Protein AF-A0AAV7II85-F1 (afdb_monomer_lite)

Radius of gyration: 43.73 Å; chains: 1; bounding box: 74×72×144 Å

pLDDT: mean 71.88, std 18.37, range [22.95, 96.75]

Sequence (415 aa):
MLVLIICAVSFICGLPNVSQGGIYFFQLIDHYAASISIMFLAFFEVIAISWFYGVRRLCSNVSEMTGRVPSMYIQFCWFIAAPLLIMSVWVFSLIDYQSPTYGNGAYQYPWWAEAVGWGIASLSLICIPAFAVYVLIRAEGVTFTEKLRNSIRSHFEACKVCRQEYCANPLHNLSDTDKEQIKQPLQEMNRIMSPRNGSCMAESSSVRSLSSDDVSTSKSSKKKSCWKRATDPAHRRGRRIQLLQMLVLPFIPILALIVQTANTLHDILIYRQEVSDIEAQVTIATDLGKVVTGMQLERSEVAFFIYTNGSRLRFNLTQRYFITDQTLMNMTTWPLASVPRDESKTQTYEVVNKEAFQARLDDFREKISPEESTMAEVMAWYTSVNAAMLDILTNQIKETDNSGVWRLLSTKITQ

Secondary structure (DSSP, 8-state):
-HHHHHHHHHHHHHHHHHSTTHHHHHHHHIIIIIIIIHHHHHHHHHHIIIIIIIHHHHHHHHHHHHSSPPPHHHHHIIIIIHHHHHHHHHHHHHHT----EETTTTEEPPHHHHHHHHHHHHHHHHHHHHHHHHHHHHS--SSHHHHHHHHHS-S----TTT--SS---GGGSS-HHHHHHHHHHHHHHHHHT--------------------------------GGGGTT-TTSHHHHHHHHHHHHHTTHHHHHHHHHHHHHHHHHHHHHHHHHHHHHHHHHHHHHHHHHHHHHHHHHHHHHHHHHTTT-S-HHHHHHHHHHHHHHHHH--S---EEEE-SSSS---EEEE-HHHHHHHHHHHHHT--TTT--HHHHHHHHHHHHHHHHHHHHHHHHS---HHHHHHHHHHHH-

Foldseek 3Di:
DVVVVVVVVVVVVCVCLPDPCNVVVVQLQCCLPVPVQVLVVQLVVLCCVQPLVHLVNVQVVCCVVVVDGDDPLVSCCSNPVSNVVSVVVNVVCVVPDDQDAPDVNPRGDDPVSVVVSVVSSVVSVVVVVVVVVVQLVVADDPDSVVSNVSSSDDPQDQQPPPRDSDDPDPLRVDDPVVVVVVVVVVVVVVVVPDDDDDDDDDDDDDDDDDDDDDDDDDDDDDPDDPVVVLCDCVDPRNVVVVSVVVVCVVVVVVVVVVVVVVVVVVVVVVVVVVVVVLVVLLLLLVLLVVLLVLLVVLLVVLLVCLVVLNPDDPPVNVVSLVSSVVSLVPRPDDDQFFADDDLDPDDDGDRADSVNVVVVVVVLVVPRHSVPDDSVVSNSRSVRRSVRSVVSSVVSVVVCPDPVSVVVNVVVVVD

Organism: Cotesia glomerata (NCBI:txid32391)

Structure (mmCIF, N/CA/C/O backbone):
data_AF-A0AAV7II85-F1
#
_entry.id   AF-A0AAV7II85-F1
#
loop_
_atom_site.group_PDB
_atom_site.id
_atom_site.type_symbol
_atom_site.label_atom_id
_atom_site.label_alt_id
_atom_site.label_comp_id
_atom_site.label_asym_id
_atom_site.label_entity_id
_atom_site.label_seq_id
_atom_site.pdbx_PDB_ins_code
_atom_site.Cartn_x
_atom_site.Cartn_y
_atom_site.Cartn_z
_atom_site.occupancy
_atom_site.B_iso_or_equiv
_atom_site.auth_seq_id
_atom_site.auth_comp_id
_atom_site.auth_asym_id
_atom_site.auth_atom_id
_atom_site.pdbx_PDB_model_num
ATOM 1 N N . MET A 1 1 ? 3.600 -23.417 31.516 1.00 88.25 1 MET A N 1
ATOM 2 C CA . MET A 1 1 ? 3.153 -24.352 30.458 1.00 88.25 1 MET A CA 1
ATOM 3 C C . MET A 1 1 ? 2.406 -23.649 29.330 1.00 88.25 1 MET A C 1
ATOM 5 O O . MET A 1 1 ? 2.843 -23.798 28.202 1.00 88.25 1 MET A O 1
ATOM 9 N N . LEU A 1 2 ? 1.384 -22.822 29.599 1.00 95.38 2 LEU A N 1
ATOM 10 C CA . LEU A 1 2 ? 0.675 -22.062 28.548 1.00 95.38 2 LEU A CA 1
ATOM 11 C C . LEU A 1 2 ? 1.603 -21.221 27.658 1.00 95.38 2 LEU A C 1
ATOM 13 O O . LEU A 1 2 ? 1.536 -21.328 26.442 1.00 95.38 2 LEU A O 1
ATOM 17 N N . VAL A 1 3 ? 2.521 -20.454 28.256 1.00 96.75 3 VAL A N 1
ATOM 18 C CA . VAL A 1 3 ? 3.485 -19.637 27.494 1.00 96.75 3 VAL A CA 1
ATOM 19 C C . VAL A 1 3 ? 4.365 -20.499 26.586 1.00 96.75 3 VAL A C 1
ATOM 21 O O . VAL A 1 3 ? 4.585 -20.135 25.443 1.00 96.75 3 VAL A O 1
ATOM 24 N N . LEU A 1 4 ? 4.815 -21.668 27.056 1.00 95.69 4 LEU A N 1
ATOM 25 C CA . LEU A 1 4 ? 5.629 -22.588 26.253 1.00 95.69 4 LEU A CA 1
ATOM 26 C C . LEU A 1 4 ? 4.834 -23.102 25.046 1.00 95.69 4 LEU A C 1
ATOM 28 O O . LEU A 1 4 ? 5.353 -23.091 23.936 1.00 95.69 4 LEU A O 1
ATOM 32 N N . ILE A 1 5 ? 3.564 -23.473 25.247 1.00 96.25 5 ILE A N 1
ATOM 33 C CA . ILE A 1 5 ? 2.664 -23.895 24.163 1.00 96.25 5 ILE A CA 1
ATOM 34 C C . ILE A 1 5 ? 2.483 -22.761 23.147 1.00 96.25 5 ILE A C 1
ATOM 36 O O . ILE A 1 5 ? 2.639 -22.995 21.954 1.00 96.25 5 ILE A O 1
ATOM 40 N N . ILE A 1 6 ? 2.220 -21.533 23.605 1.00 96.50 6 ILE A N 1
ATOM 41 C CA . ILE A 1 6 ? 2.071 -20.364 22.724 1.00 96.50 6 ILE A CA 1
ATOM 42 C C . ILE A 1 6 ? 3.365 -20.116 21.944 1.00 96.50 6 ILE A C 1
ATOM 44 O O . ILE A 1 6 ? 3.317 -19.975 20.729 1.00 96.50 6 ILE A O 1
ATOM 48 N N . CYS A 1 7 ? 4.525 -20.128 22.604 1.00 95.75 7 CYS A N 1
ATOM 49 C CA . CYS A 1 7 ? 5.814 -19.949 21.938 1.00 95.75 7 CYS A CA 1
ATOM 50 C C . CYS A 1 7 ? 6.091 -21.048 20.902 1.00 95.75 7 CYS A C 1
ATOM 52 O O . CYS A 1 7 ? 6.566 -20.741 19.813 1.00 95.75 7 CYS A O 1
ATOM 54 N N . ALA A 1 8 ? 5.776 -22.310 21.211 1.00 96.00 8 ALA A N 1
ATOM 55 C CA . ALA A 1 8 ? 5.952 -23.425 20.283 1.00 96.00 8 ALA A CA 1
ATOM 56 C C . ALA A 1 8 ? 5.037 -23.293 19.054 1.00 96.00 8 ALA A C 1
ATOM 58 O O . ALA A 1 8 ? 5.502 -23.455 17.928 1.00 96.00 8 ALA A O 1
ATOM 59 N N . VAL A 1 9 ? 3.763 -22.936 19.251 1.00 95.31 9 VAL A N 1
ATOM 60 C CA . VAL A 1 9 ? 2.812 -22.695 18.153 1.00 95.31 9 VAL A CA 1
ATOM 61 C C . VAL A 1 9 ? 3.248 -21.497 17.307 1.00 95.31 9 VAL A C 1
ATOM 63 O O . VAL A 1 9 ? 3.314 -21.614 16.087 1.00 95.31 9 VAL A O 1
ATOM 66 N N . SER A 1 10 ? 3.619 -20.374 17.928 1.00 92.44 10 SER A N 1
ATOM 67 C CA . SER A 1 10 ? 4.111 -19.187 17.218 1.00 92.44 10 SER A CA 1
ATOM 68 C C . SER A 1 10 ? 5.387 -19.468 16.427 1.00 92.44 10 SER A C 1
ATOM 70 O O . SER A 1 10 ? 5.535 -18.965 15.317 1.00 92.44 10 SER A O 1
ATOM 72 N N . PHE A 1 11 ? 6.293 -20.296 16.959 1.00 93.75 11 PHE A N 1
ATOM 73 C CA . PHE A 1 11 ? 7.490 -20.724 16.238 1.00 93.75 11 PHE A CA 1
ATOM 74 C C . PHE A 1 11 ? 7.123 -21.522 14.983 1.00 93.75 11 PHE A C 1
ATOM 76 O O . PHE A 1 11 ? 7.597 -21.187 13.902 1.00 93.75 11 PHE A O 1
ATOM 83 N N . ILE A 1 12 ? 6.225 -22.508 15.099 1.00 94.25 12 ILE A N 1
ATOM 84 C CA . ILE A 1 12 ? 5.760 -23.317 13.960 1.00 94.25 12 ILE A CA 1
ATOM 85 C C . ILE A 1 12 ? 5.069 -22.439 12.906 1.00 94.25 12 ILE A C 1
ATOM 87 O O . ILE A 1 12 ? 5.374 -22.559 11.721 1.00 94.25 12 ILE A O 1
ATOM 91 N N . CYS A 1 13 ? 4.197 -21.516 13.321 1.00 89.31 13 CYS A N 1
ATOM 92 C CA . CYS A 1 13 ? 3.535 -20.568 12.420 1.00 89.31 13 CYS A CA 1
ATOM 93 C C . CYS A 1 13 ? 4.504 -19.557 11.780 1.00 89.31 13 CYS A C 1
ATOM 95 O O . CYS A 1 13 ? 4.203 -19.022 10.718 1.00 89.31 13 CYS A O 1
ATOM 97 N N . GLY A 1 14 ? 5.655 -19.293 12.406 1.00 91.38 14 GLY A N 1
ATOM 98 C CA . GLY A 1 14 ? 6.700 -18.411 11.885 1.00 91.38 14 GLY A CA 1
ATOM 99 C C . GLY A 1 14 ? 7.665 -19.082 10.901 1.00 91.38 14 GLY A C 1
ATOM 100 O O . GLY A 1 14 ? 8.302 -18.379 10.121 1.00 91.38 14 GLY A O 1
ATOM 101 N N . LEU A 1 15 ? 7.761 -20.419 10.882 1.00 92.50 15 LEU A N 1
ATOM 102 C CA . LEU A 1 15 ? 8.660 -21.156 9.976 1.00 92.50 15 LEU A CA 1
ATOM 103 C C . LEU A 1 15 ? 8.461 -20.829 8.480 1.00 92.50 15 LEU A C 1
ATOM 105 O O . LEU A 1 15 ? 9.471 -20.655 7.792 1.00 92.50 15 LEU A O 1
ATOM 109 N N . PRO A 1 16 ? 7.226 -20.682 7.949 1.00 90.31 16 PRO A N 1
ATOM 110 C CA . PRO A 1 16 ? 7.013 -20.299 6.551 1.00 90.31 16 PRO A CA 1
ATOM 111 C C . PRO A 1 16 ? 7.676 -18.965 6.170 1.00 90.31 16 PRO A C 1
ATOM 113 O O . PRO A 1 16 ? 8.196 -18.840 5.058 1.00 90.31 16 PRO A O 1
ATOM 116 N N . ASN A 1 17 ? 7.741 -18.004 7.102 1.00 89.94 17 ASN A N 1
ATOM 117 C CA . ASN A 1 17 ? 8.323 -16.673 6.876 1.00 89.94 17 ASN A CA 1
ATOM 118 C C . ASN A 1 17 ? 9.851 -16.703 6.705 1.00 89.94 17 ASN A C 1
ATOM 120 O O . ASN A 1 17 ? 10.416 -15.766 6.152 1.00 89.94 17 ASN A O 1
ATOM 124 N N . VAL A 1 18 ? 10.526 -17.756 7.179 1.00 92.56 18 VAL A N 1
ATOM 125 C CA . VAL A 1 18 ? 11.999 -17.881 7.141 1.00 92.56 18 VAL A CA 1
ATOM 126 C C . VAL A 1 18 ? 12.477 -18.636 5.891 1.00 92.56 18 VAL A C 1
ATOM 128 O O . VAL A 1 18 ? 13.670 -18.688 5.600 1.00 92.56 18 VAL A O 1
ATOM 131 N N . SER A 1 19 ? 11.557 -19.219 5.120 1.00 92.56 19 SER A N 1
ATOM 132 C CA . SER A 1 19 ? 11.886 -19.883 3.856 1.00 92.56 19 SER A CA 1
ATOM 133 C C . SER A 1 19 ? 12.423 -18.894 2.806 1.00 92.56 19 SER A C 1
ATOM 135 O O . SER A 1 19 ? 12.235 -17.685 2.913 1.00 92.56 19 SER A O 1
ATOM 137 N N . GLN A 1 20 ? 13.063 -19.393 1.741 1.00 88.00 20 GLN A N 1
ATOM 138 C CA . GLN A 1 20 ? 13.612 -18.551 0.663 1.00 88.00 20 GLN A CA 1
ATOM 139 C C . GLN A 1 20 ? 12.532 -17.713 -0.059 1.00 88.00 20 GLN A C 1
ATOM 141 O O . GLN A 1 20 ? 12.826 -16.643 -0.584 1.00 88.00 20 GLN A O 1
ATOM 146 N N . GLY A 1 21 ? 11.273 -18.173 -0.042 1.00 85.69 21 GLY A N 1
ATOM 147 C CA . GLY A 1 21 ? 10.093 -17.430 -0.504 1.00 85.69 21 GLY A CA 1
ATOM 148 C C . GLY A 1 21 ? 9.307 -16.739 0.620 1.00 85.69 21 GLY A C 1
ATOM 149 O O . GLY A 1 21 ? 8.214 -16.228 0.385 1.00 85.69 21 GLY A O 1
ATOM 150 N N . GLY A 1 22 ? 9.835 -16.720 1.843 1.00 90.56 22 GLY A N 1
ATOM 151 C CA . GLY A 1 22 ? 9.137 -16.254 3.036 1.00 90.56 22 GLY A CA 1
ATOM 152 C C . GLY A 1 22 ? 8.766 -14.775 2.995 1.00 90.56 22 GLY A C 1
ATOM 153 O O . GLY A 1 22 ? 7.753 -14.398 3.570 1.00 90.56 22 GLY A O 1
ATOM 154 N N . ILE A 1 23 ? 9.505 -13.951 2.243 1.00 88.06 23 ILE A N 1
ATOM 155 C CA . ILE A 1 23 ? 9.188 -12.526 2.071 1.00 88.06 23 ILE A CA 1
ATOM 156 C C . ILE A 1 23 ? 7.834 -12.297 1.378 1.00 88.06 23 ILE A C 1
ATOM 158 O O . ILE A 1 23 ? 7.108 -11.381 1.757 1.00 88.06 23 ILE A O 1
ATOM 162 N N . TYR A 1 24 ? 7.459 -13.156 0.423 1.00 88.31 24 TYR A N 1
ATOM 163 C CA . TYR A 1 24 ? 6.161 -13.085 -0.256 1.00 88.31 24 TYR A CA 1
ATOM 164 C C . TYR A 1 24 ? 5.026 -13.449 0.704 1.00 88.31 24 TYR A C 1
ATOM 166 O O . TYR A 1 24 ? 4.013 -12.762 0.796 1.00 88.31 24 TYR A O 1
ATOM 174 N N . PHE A 1 25 ? 5.215 -14.528 1.466 1.00 89.06 25 PHE A N 1
ATOM 175 C CA . PHE A 1 25 ? 4.233 -14.970 2.450 1.00 89.06 25 PHE A CA 1
ATOM 176 C C . PHE A 1 25 ? 4.082 -13.955 3.595 1.00 89.06 25 PHE A C 1
ATOM 178 O O . PHE A 1 25 ? 2.965 -13.642 3.999 1.00 89.06 25 PHE A O 1
ATOM 185 N N . PHE A 1 26 ? 5.192 -13.367 4.046 1.00 89.94 26 PHE A N 1
ATOM 186 C CA . PHE A 1 26 ? 5.207 -12.298 5.039 1.00 89.94 26 PHE A CA 1
ATOM 187 C C . PHE A 1 26 ? 4.445 -11.061 4.554 1.00 89.94 26 PHE A C 1
ATOM 189 O O . PHE A 1 26 ? 3.578 -10.575 5.273 1.00 89.94 26 PHE A O 1
ATOM 196 N N . GLN A 1 27 ? 4.709 -10.583 3.333 1.00 89.06 27 GLN A N 1
ATOM 197 C CA . GLN A 1 27 ? 4.009 -9.422 2.772 1.00 89.06 27 GLN A CA 1
ATOM 198 C C . GLN A 1 27 ? 2.502 -9.679 2.631 1.00 89.06 27 GLN A C 1
ATOM 200 O O . GLN A 1 27 ? 1.696 -8.804 2.941 1.00 89.06 27 GLN A O 1
ATOM 205 N N . LEU A 1 28 ? 2.116 -10.877 2.179 1.00 89.06 28 LEU A N 1
ATOM 206 C CA . LEU A 1 28 ? 0.713 -11.270 2.070 1.00 89.06 28 LEU A CA 1
ATOM 207 C C . LEU A 1 28 ? 0.023 -11.223 3.444 1.00 89.06 28 LEU A C 1
ATOM 209 O O . LEU A 1 28 ? -1.038 -10.616 3.577 1.00 89.06 28 LEU A O 1
ATOM 213 N N . ILE A 1 29 ? 0.633 -11.824 4.471 1.00 89.56 29 ILE A N 1
ATOM 214 C CA . ILE A 1 29 ? 0.095 -11.797 5.838 1.00 89.56 29 ILE A CA 1
ATOM 215 C C . ILE A 1 29 ? 0.012 -10.367 6.362 1.00 89.56 29 ILE A C 1
ATOM 217 O O . ILE A 1 29 ? -1.024 -9.993 6.897 1.00 89.56 29 ILE A O 1
ATOM 221 N N . ASP A 1 30 ? 1.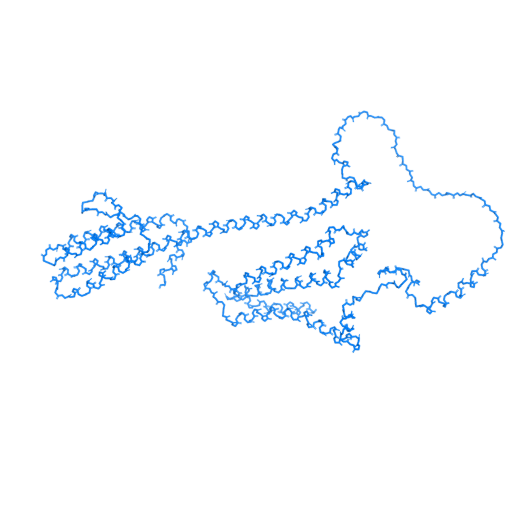070 -9.573 6.217 1.00 89.75 30 ASP A N 1
ATOM 222 C CA . ASP A 1 30 ? 1.117 -8.199 6.717 1.00 89.75 30 ASP A CA 1
ATOM 223 C C . ASP A 1 30 ? 0.008 -7.337 6.093 1.00 89.75 30 ASP A C 1
ATOM 225 O O . ASP A 1 30 ? -0.752 -6.676 6.802 1.00 89.75 30 ASP A O 1
ATOM 229 N N . HIS A 1 31 ? -0.192 -7.446 4.777 1.00 89.00 31 HIS A N 1
ATOM 230 C CA . HIS A 1 31 ? -1.247 -6.721 4.076 1.00 89.00 31 HIS A CA 1
ATOM 231 C C . HIS A 1 31 ? -2.653 -7.107 4.571 1.00 89.00 31 HIS A C 1
ATOM 233 O O . HIS A 1 31 ? -3.444 -6.242 4.952 1.00 89.00 31 HIS A O 1
ATOM 239 N N . TYR A 1 32 ? -2.975 -8.404 4.616 1.00 89.31 32 TYR A N 1
ATOM 240 C CA . TYR A 1 32 ? -4.321 -8.850 4.993 1.00 89.31 32 TYR A CA 1
ATOM 241 C C . TYR A 1 32 ? -4.591 -8.763 6.505 1.00 89.31 32 TYR A C 1
ATOM 243 O O . TYR A 1 32 ? -5.700 -8.409 6.904 1.00 89.31 32 TYR A O 1
ATOM 251 N N . ALA A 1 33 ? -3.602 -9.048 7.356 1.00 86.56 33 ALA A N 1
ATOM 252 C CA . ALA A 1 33 ? -3.767 -9.066 8.808 1.00 86.56 33 ALA A CA 1
ATOM 253 C C . ALA A 1 33 ? -3.558 -7.691 9.458 1.00 86.56 33 ALA A C 1
ATOM 255 O O . ALA A 1 33 ? -4.358 -7.298 10.305 1.00 86.56 33 ALA A O 1
ATOM 256 N N . ALA A 1 34 ? -2.506 -6.949 9.101 1.00 81.12 34 ALA A N 1
ATOM 257 C CA . ALA A 1 34 ? -2.186 -5.689 9.773 1.00 81.12 34 ALA A CA 1
ATOM 258 C C . ALA A 1 34 ? -2.912 -4.487 9.158 1.00 81.12 34 ALA A C 1
ATOM 260 O O . ALA A 1 34 ? -3.286 -3.572 9.886 1.00 81.12 34 ALA A O 1
ATOM 261 N N . SER A 1 35 ? -3.156 -4.484 7.844 1.00 84.81 35 SER A N 1
ATOM 262 C CA . SER A 1 35 ? -3.892 -3.387 7.207 1.00 84.81 35 SER A CA 1
ATOM 263 C C . SER A 1 35 ? -5.403 -3.611 7.291 1.00 84.81 35 SER A C 1
ATOM 265 O O . SER A 1 35 ? -6.099 -2.902 8.019 1.00 84.81 35 SER A O 1
ATOM 267 N N . ILE A 1 36 ? -5.919 -4.642 6.614 1.00 87.19 36 ILE A N 1
ATOM 268 C CA . ILE A 1 36 ? -7.369 -4.815 6.430 1.00 87.19 36 ILE A CA 1
ATOM 269 C C . ILE A 1 36 ? -8.067 -5.184 7.744 1.00 87.19 36 ILE A C 1
ATOM 271 O O . ILE A 1 36 ? -9.031 -4.517 8.136 1.00 87.19 36 ILE A O 1
ATOM 275 N N . SER A 1 37 ? -7.585 -6.212 8.454 1.00 90.38 37 SER A N 1
ATOM 276 C CA . SER A 1 37 ? -8.242 -6.651 9.691 1.00 90.38 37 SER A CA 1
ATOM 277 C C . SER A 1 37 ? -8.201 -5.594 10.790 1.00 90.38 37 SER A C 1
ATOM 279 O O . SER A 1 37 ? -9.242 -5.315 11.379 1.00 90.38 37 SER A O 1
ATOM 281 N N . ILE A 1 38 ? -7.048 -4.972 11.071 1.00 90.44 38 ILE A N 1
ATOM 282 C CA . ILE A 1 38 ? -6.945 -3.966 12.147 1.00 90.44 38 ILE A CA 1
ATOM 283 C C . ILE A 1 38 ? -7.807 -2.742 11.840 1.00 90.44 38 ILE A C 1
ATOM 285 O O . ILE A 1 38 ? -8.488 -2.252 12.740 1.00 90.44 38 ILE A O 1
ATOM 289 N N . MET A 1 39 ? -7.830 -2.270 10.588 1.00 89.62 39 MET A N 1
ATOM 290 C CA . MET A 1 39 ? -8.665 -1.129 10.201 1.00 89.62 39 MET A CA 1
ATOM 291 C C . MET A 1 39 ? -10.146 -1.413 10.472 1.00 89.62 39 MET A C 1
ATOM 293 O O . MET A 1 39 ? -10.854 -0.587 11.049 1.00 89.62 39 MET A O 1
ATOM 297 N N . PHE A 1 40 ? -10.607 -2.612 10.109 1.00 88.62 40 PHE A N 1
ATOM 298 C CA . PHE A 1 40 ? -11.976 -3.040 10.367 1.00 88.62 40 PHE A CA 1
ATOM 299 C C . PHE A 1 40 ? -12.250 -3.207 11.870 1.00 88.62 40 PHE A C 1
ATOM 301 O O . PHE A 1 40 ? -13.272 -2.733 12.359 1.00 88.62 40 PHE A O 1
ATOM 308 N N . LEU A 1 41 ? -11.339 -3.820 12.634 1.00 90.69 41 LEU A N 1
ATOM 309 C CA . LEU A 1 41 ? -11.479 -3.955 14.090 1.00 90.69 41 LEU A CA 1
ATOM 310 C C . LEU A 1 41 ? -11.587 -2.586 14.778 1.00 90.69 41 LEU A C 1
ATOM 312 O O . LEU A 1 41 ? -12.515 -2.368 15.555 1.00 90.69 41 LEU A O 1
ATOM 316 N N . ALA A 1 42 ? -10.697 -1.650 14.441 1.00 90.56 42 ALA A N 1
ATOM 317 C CA . ALA A 1 42 ? -10.703 -0.293 14.982 1.00 90.56 42 ALA A CA 1
ATOM 318 C C . ALA A 1 42 ? -12.000 0.454 14.638 1.00 90.56 42 ALA A C 1
ATOM 320 O O . ALA A 1 42 ? -12.558 1.172 15.470 1.00 90.56 42 ALA A O 1
ATOM 321 N N . PHE A 1 43 ? -12.518 0.252 13.426 1.00 90.00 43 PHE A N 1
ATOM 322 C CA . PHE A 1 43 ? -13.795 0.808 13.003 1.00 90.00 43 PHE A CA 1
ATOM 323 C C . PHE A 1 43 ? -14.967 0.322 13.869 1.00 90.00 43 PHE A C 1
ATOM 325 O O . PHE A 1 43 ? -15.715 1.142 14.413 1.00 90.00 43 PHE A O 1
ATOM 332 N N . PHE A 1 44 ? -15.107 -0.994 14.053 1.00 88.88 44 PHE A N 1
ATOM 333 C CA . PHE A 1 44 ? -16.171 -1.548 14.895 1.00 88.88 44 PHE A CA 1
ATOM 334 C C . PHE A 1 44 ? -16.005 -1.175 16.366 1.00 88.88 44 PHE A C 1
ATOM 336 O O . PHE A 1 44 ? -17.004 -0.900 17.027 1.00 88.88 44 PHE A O 1
ATOM 343 N N . GLU A 1 45 ? -14.775 -1.116 16.875 1.00 90.69 45 GLU A N 1
ATOM 344 C CA . GLU A 1 45 ? -14.490 -0.703 18.249 1.00 90.69 45 GLU A CA 1
ATOM 345 C C . GLU A 1 45 ? -14.931 0.743 18.504 1.00 90.69 45 GLU A C 1
ATOM 347 O O . GLU A 1 45 ? -15.654 1.017 19.466 1.00 90.69 45 GLU A O 1
ATOM 352 N N . VAL A 1 46 ? -14.576 1.676 17.617 1.00 90.06 46 VAL A N 1
ATOM 353 C CA . VAL A 1 46 ? -14.964 3.080 17.795 1.00 90.06 46 VAL A CA 1
ATOM 354 C C . VAL A 1 46 ? -16.465 3.277 17.623 1.00 90.06 46 VAL A C 1
ATOM 356 O O . VAL A 1 46 ? -17.067 3.996 18.420 1.00 90.06 46 VAL A O 1
ATOM 359 N N . ILE A 1 47 ? -17.116 2.587 16.682 1.00 89.25 47 ILE A N 1
ATOM 360 C CA . ILE A 1 47 ? -18.585 2.595 16.603 1.00 89.25 47 ILE A CA 1
ATOM 361 C C . ILE A 1 47 ? -19.218 2.028 17.879 1.00 89.25 47 ILE A C 1
ATOM 363 O O . ILE A 1 47 ? -20.181 2.606 18.397 1.00 89.25 47 ILE A O 1
ATOM 367 N N . ALA A 1 48 ? -18.687 0.919 18.400 1.00 87.25 48 ALA A N 1
ATOM 368 C CA . ALA A 1 48 ? -19.163 0.302 19.633 1.00 87.25 48 ALA A CA 1
ATOM 369 C C . ALA A 1 48 ? -19.093 1.290 20.805 1.00 87.25 48 ALA A C 1
ATOM 371 O O . ALA A 1 48 ? -20.068 1.449 21.541 1.00 87.25 48 ALA A O 1
ATOM 372 N N . ILE A 1 49 ? -17.991 2.025 20.945 1.00 86.94 49 ILE A N 1
ATOM 373 C CA . ILE A 1 49 ? -17.816 2.999 22.027 1.00 86.94 49 ILE A CA 1
ATOM 374 C C . ILE A 1 49 ? -18.697 4.242 21.812 1.00 86.94 49 ILE A C 1
ATOM 376 O O . ILE A 1 49 ? -19.404 4.674 22.730 1.00 86.94 49 ILE A O 1
ATOM 380 N N . SER A 1 50 ? -18.695 4.823 20.611 1.00 86.56 50 SER A N 1
ATOM 381 C CA . SER A 1 50 ? -19.378 6.093 20.339 1.00 86.56 50 SER A CA 1
ATOM 382 C C . SER A 1 50 ? -20.904 5.961 20.341 1.00 86.56 50 SER A C 1
ATOM 384 O O . SER A 1 50 ? -21.580 6.811 20.930 1.00 86.56 50 SER A O 1
ATOM 386 N N . TRP A 1 51 ? -21.452 4.901 19.730 1.00 84.62 51 TRP A N 1
ATOM 387 C CA . TRP A 1 51 ? -22.901 4.716 19.568 1.00 84.62 51 TRP A CA 1
ATOM 388 C C . TRP A 1 51 ? -23.522 3.730 20.556 1.00 84.62 51 TRP A C 1
ATOM 390 O O . TRP A 1 51 ? -24.525 4.074 21.183 1.00 84.62 51 TRP A O 1
ATOM 400 N N . PHE A 1 52 ? -22.961 2.523 20.702 1.00 83.31 52 PHE A N 1
ATOM 401 C CA . PHE A 1 52 ? -23.577 1.484 21.540 1.00 83.31 52 PHE A CA 1
ATOM 402 C C . PHE A 1 52 ? -23.355 1.749 23.031 1.00 83.31 52 PHE A C 1
ATOM 404 O O . PHE A 1 52 ? -24.304 1.723 23.817 1.00 83.31 52 PHE A O 1
ATOM 411 N N . TYR A 1 53 ? -22.115 2.035 23.428 1.00 81.94 53 TYR A N 1
ATOM 412 C CA . TYR A 1 53 ? -21.785 2.365 24.811 1.00 81.94 53 TYR A CA 1
ATOM 413 C C . TYR A 1 53 ? -22.250 3.782 25.177 1.00 81.94 53 TYR A C 1
ATOM 415 O O . TYR A 1 53 ? -22.876 3.996 26.220 1.00 81.94 53 TYR A O 1
ATOM 423 N N . GLY A 1 54 ? -22.020 4.738 24.274 1.00 82.50 54 GLY A N 1
ATOM 424 C CA . GLY A 1 54 ? -22.511 6.106 24.362 1.00 82.50 54 GLY A CA 1
ATOM 425 C C . GLY A 1 54 ? -21.579 7.036 25.141 1.00 82.50 54 GLY A C 1
ATOM 426 O O . GLY A 1 54 ? -21.195 6.787 26.286 1.00 82.50 54 GLY A O 1
ATOM 427 N N . VAL A 1 55 ? -21.287 8.194 24.546 1.00 82.62 55 VAL A N 1
ATOM 428 C CA . VAL A 1 55 ? -20.299 9.160 25.066 1.00 82.62 55 VAL A CA 1
ATOM 429 C C . VAL A 1 55 ? -20.627 9.679 26.467 1.00 82.62 55 VAL A C 1
ATOM 431 O O . VAL A 1 55 ? -19.721 9.920 27.258 1.00 82.62 55 VAL A O 1
ATOM 434 N N . ARG A 1 56 ? -21.909 9.801 26.833 1.00 82.06 56 ARG A N 1
ATOM 435 C CA . ARG A 1 56 ? -22.302 10.251 28.182 1.00 82.06 56 ARG A CA 1
ATOM 436 C C . ARG A 1 56 ? -21.850 9.285 29.278 1.00 82.06 56 ARG A C 1
ATOM 438 O O . ARG A 1 56 ? -21.422 9.744 30.332 1.00 82.06 56 ARG A O 1
ATOM 445 N N . ARG A 1 57 ? -21.931 7.973 29.024 1.00 80.56 57 ARG A N 1
ATOM 446 C CA . ARG A 1 57 ? -21.459 6.948 29.966 1.00 80.56 57 ARG A CA 1
ATOM 447 C C . ARG A 1 57 ? -19.942 6.967 30.044 1.00 80.56 57 ARG A C 1
ATOM 449 O O . ARG A 1 57 ? -19.403 7.087 31.133 1.00 80.56 57 ARG A O 1
ATOM 456 N N . LEU A 1 58 ? -19.271 7.035 28.893 1.00 84.19 58 LEU A N 1
ATOM 457 C CA . LEU A 1 58 ? -17.815 7.176 28.837 1.00 84.19 58 LEU A CA 1
ATOM 458 C C . LEU A 1 58 ? -17.314 8.392 29.638 1.00 84.19 58 LEU A C 1
ATOM 460 O O . LEU A 1 58 ? -16.354 8.290 30.393 1.00 84.19 58 LEU A O 1
ATOM 464 N N . CYS A 1 59 ? -17.998 9.534 29.539 1.00 83.31 59 CYS A N 1
ATOM 465 C CA . CYS A 1 59 ? -17.648 10.732 30.303 1.00 83.31 59 CYS A CA 1
ATOM 466 C C . CYS A 1 59 ? -17.853 10.568 31.812 1.00 83.31 59 CYS A C 1
ATOM 468 O O . CYS A 1 59 ? -17.082 11.139 32.583 1.00 83.31 59 CYS A O 1
ATOM 470 N N . SER A 1 60 ? -18.877 9.817 32.224 1.00 80.06 60 SER A N 1
ATOM 471 C CA . SER A 1 60 ? -19.122 9.492 33.632 1.00 80.06 60 SER A CA 1
ATOM 472 C C . SER A 1 60 ? -17.970 8.661 34.192 1.00 80.06 60 SER A C 1
ATOM 474 O O . SER A 1 60 ? -17.371 9.056 35.188 1.00 80.06 60 SER A O 1
ATOM 476 N N . ASN A 1 61 ? -17.575 7.602 33.482 1.00 81.75 61 ASN A N 1
ATOM 477 C CA . ASN A 1 61 ? -16.484 6.716 33.890 1.00 81.75 61 ASN A CA 1
ATOM 478 C C . ASN A 1 61 ? -15.148 7.459 33.969 1.00 81.75 61 ASN A C 1
ATOM 480 O O . ASN A 1 61 ? -14.420 7.355 34.951 1.00 81.75 61 ASN A O 1
ATOM 484 N N . VAL A 1 62 ? -14.841 8.283 32.963 1.00 83.88 62 VAL A N 1
ATOM 485 C CA . VAL A 1 62 ? -13.629 9.116 32.975 1.00 83.88 62 VAL A CA 1
ATOM 486 C C . VAL A 1 62 ? -13.673 10.121 34.130 1.00 83.88 62 VAL A C 1
ATOM 488 O O . VAL A 1 62 ? -12.655 10.361 34.782 1.00 83.88 62 VAL A O 1
ATOM 491 N N . SER A 1 63 ? -14.840 10.693 34.436 1.00 80.50 63 SER A N 1
ATOM 492 C CA . SER A 1 63 ? -14.986 11.595 35.581 1.00 80.50 63 SER A CA 1
ATOM 493 C C . SER A 1 63 ? -14.787 10.888 36.919 1.00 80.50 63 SER A C 1
ATOM 495 O O . SER A 1 63 ? -14.278 11.518 37.843 1.00 80.50 63 SER A O 1
ATOM 497 N N . GLU A 1 64 ? -15.172 9.619 37.032 1.00 76.44 64 GLU A N 1
ATOM 498 C CA . GLU A 1 64 ? -14.966 8.807 38.232 1.00 76.44 64 GLU A CA 1
ATOM 499 C C . GLU A 1 64 ? -13.487 8.451 38.421 1.00 76.44 64 GLU A C 1
ATOM 501 O O . GLU A 1 64 ? -12.943 8.656 39.502 1.00 76.44 64 GLU A O 1
ATOM 506 N N . MET A 1 65 ? -12.794 8.043 37.352 1.00 80.50 65 MET A N 1
ATOM 507 C CA . MET A 1 65 ? -11.365 7.701 37.407 1.00 80.50 65 MET A CA 1
ATOM 508 C C . MET A 1 65 ? -10.463 8.915 37.668 1.00 80.50 65 MET A C 1
ATOM 510 O O . MET A 1 65 ? -9.456 8.812 38.364 1.00 80.50 65 MET A O 1
ATOM 514 N N . THR A 1 66 ? -10.802 10.072 37.091 1.00 77.56 66 THR A N 1
ATOM 515 C CA . THR A 1 66 ? -9.929 11.264 37.095 1.00 77.56 66 THR A CA 1
ATOM 516 C C . THR A 1 66 ? -10.403 12.371 38.045 1.00 77.56 66 THR A C 1
ATOM 518 O O . THR A 1 66 ? -9.728 13.392 38.195 1.00 77.56 66 THR A O 1
ATOM 521 N N . GLY A 1 67 ? -11.585 12.225 38.653 1.00 75.00 67 GLY A N 1
ATOM 522 C CA . GLY A 1 67 ? -12.203 13.216 39.544 1.00 75.00 67 GLY A CA 1
ATOM 523 C C . GLY A 1 67 ? -12.664 14.514 38.861 1.00 75.00 67 GLY A C 1
ATOM 524 O O . GLY A 1 67 ? -13.020 15.480 39.539 1.00 75.00 67 GLY A O 1
ATOM 525 N N . ARG A 1 68 ? -12.631 14.589 37.523 1.00 74.88 68 ARG A N 1
ATOM 526 C CA . ARG A 1 68 ? -13.020 15.773 36.738 1.00 74.88 68 ARG A CA 1
ATOM 527 C C . ARG A 1 68 ? -13.787 15.368 35.487 1.00 74.88 68 ARG A C 1
ATOM 529 O O . ARG A 1 68 ? -13.338 14.502 34.744 1.00 74.88 68 ARG A O 1
ATOM 536 N N . VAL A 1 69 ? -14.884 16.070 35.208 1.00 76.44 69 VAL A N 1
ATOM 537 C CA . VAL A 1 69 ? -15.654 15.861 33.976 1.00 76.44 69 VAL A CA 1
ATOM 538 C C . VAL A 1 69 ? -14.851 16.303 32.741 1.00 76.44 69 VAL A C 1
ATOM 540 O O . VAL A 1 69 ? -14.284 17.404 32.747 1.00 76.44 69 VAL A O 1
ATOM 543 N N . PRO A 1 70 ? -14.792 15.482 31.674 1.00 77.50 70 PRO A N 1
ATOM 544 C CA . PRO A 1 70 ? -14.102 15.847 30.441 1.00 77.50 70 PRO A CA 1
ATOM 545 C C . PRO A 1 70 ? -14.780 17.048 29.764 1.00 77.50 70 PRO A C 1
ATOM 547 O O . PRO A 1 70 ? -16.004 17.201 29.804 1.00 77.50 70 PRO A O 1
ATOM 550 N N . SER A 1 71 ? -13.979 17.921 29.146 1.00 80.44 71 SER A N 1
ATOM 551 C CA . SER A 1 71 ? -14.465 19.141 28.490 1.00 80.44 71 SER A CA 1
ATOM 552 C C . SER A 1 71 ? -15.377 18.818 27.302 1.00 80.44 71 SER A C 1
ATOM 554 O O . SER A 1 71 ? -15.181 17.810 26.628 1.00 80.44 71 SER A O 1
ATOM 556 N N . MET A 1 72 ? -16.343 19.695 26.997 1.00 76.44 72 MET A N 1
ATOM 557 C CA . MET A 1 72 ? -17.311 19.493 25.899 1.00 76.44 72 MET A CA 1
ATOM 558 C C . MET A 1 72 ? -16.654 19.185 24.546 1.00 76.44 72 MET A C 1
ATOM 560 O O . MET A 1 72 ? -17.210 18.445 23.743 1.00 76.44 72 MET A O 1
ATOM 564 N N . TYR A 1 73 ? -15.453 19.711 24.306 1.00 74.56 73 TYR A N 1
ATOM 565 C CA . TYR A 1 73 ? -14.692 19.420 23.098 1.00 74.56 73 TYR A CA 1
ATOM 566 C C . TYR A 1 73 ? -14.251 17.954 23.003 1.00 74.56 73 TYR A C 1
ATOM 568 O O . TYR A 1 73 ? -14.383 17.349 21.947 1.00 74.56 73 TYR A O 1
ATOM 576 N N . ILE A 1 74 ? -13.754 17.367 24.096 1.00 80.25 74 ILE A N 1
ATOM 577 C CA . ILE A 1 74 ? -13.339 15.956 24.113 1.00 80.25 74 ILE A CA 1
ATOM 578 C C . ILE A 1 74 ? -14.563 15.059 23.890 1.00 80.25 74 ILE A C 1
ATOM 580 O O . ILE A 1 74 ? -14.491 14.089 23.143 1.00 80.25 74 ILE A O 1
ATOM 584 N N . GLN A 1 75 ? -15.714 15.443 24.449 1.00 81.56 75 GLN A N 1
ATOM 585 C CA . GLN A 1 75 ? -16.977 14.739 24.217 1.00 81.56 75 GLN A CA 1
ATOM 586 C C . GLN A 1 75 ? -17.415 14.822 22.746 1.00 81.56 75 GLN A C 1
ATOM 588 O O . GLN A 1 75 ? -17.818 13.816 22.168 1.00 81.56 75 GLN A O 1
ATOM 593 N N . PHE A 1 76 ? -17.299 15.998 22.117 1.00 79.69 76 PHE A N 1
ATOM 594 C CA . PHE A 1 76 ? -17.571 16.173 20.686 1.00 79.69 76 PHE A CA 1
ATOM 595 C C . PHE A 1 76 ? -16.601 15.359 19.819 1.00 79.69 76 PHE A C 1
ATOM 597 O O . PHE A 1 76 ? -17.018 14.718 18.855 1.00 79.69 76 PHE A O 1
ATOM 604 N N . CYS A 1 77 ? -15.321 15.333 20.196 1.00 81.88 77 CYS A N 1
ATOM 605 C CA . CYS A 1 77 ? -14.298 14.542 19.527 1.00 81.88 77 CYS A CA 1
ATOM 606 C C . CYS A 1 77 ? -14.649 13.046 19.552 1.00 81.88 77 CYS A C 1
ATOM 608 O O . CYS A 1 77 ? -14.645 12.405 18.508 1.00 81.88 77 CYS A O 1
ATOM 610 N N . TRP A 1 78 ? -15.050 12.499 20.702 1.00 84.62 78 TRP A N 1
ATOM 611 C CA . TRP A 1 78 ? -15.445 11.089 20.815 1.00 84.62 78 TRP A CA 1
ATOM 612 C C . TRP A 1 78 ? -16.769 10.751 20.124 1.00 84.62 78 TRP A C 1
ATOM 614 O O . TRP A 1 78 ? -16.938 9.630 19.648 1.00 84.62 78 TRP A O 1
ATOM 624 N N . PHE A 1 79 ? -17.717 11.689 20.070 1.00 82.75 79 PHE A N 1
ATOM 625 C CA . PHE A 1 79 ? -19.026 11.427 19.469 1.00 82.75 79 PHE A CA 1
ATOM 626 C C . PHE A 1 79 ? -19.019 11.539 17.943 1.00 82.75 79 PHE A C 1
ATOM 628 O O . PHE A 1 79 ? -19.666 10.738 17.279 1.00 82.75 79 PHE A O 1
ATOM 635 N N . ILE A 1 80 ? -18.321 12.539 17.395 1.00 78.56 80 ILE A N 1
ATOM 636 C CA . ILE A 1 80 ? -18.394 12.886 15.968 1.00 78.56 80 ILE A CA 1
ATOM 637 C C . ILE A 1 80 ? -17.038 12.737 15.289 1.00 78.56 80 ILE A C 1
ATOM 639 O O . ILE A 1 80 ? -16.957 12.073 14.263 1.00 78.56 80 ILE A O 1
ATOM 643 N N . ALA A 1 81 ? -15.970 13.322 15.838 1.00 78.19 81 ALA A N 1
ATOM 644 C CA . ALA A 1 81 ? -14.692 13.364 15.126 1.00 78.19 81 ALA A CA 1
ATOM 645 C C . ALA A 1 81 ? -14.045 11.976 14.994 1.00 78.19 81 ALA A C 1
ATOM 647 O O . ALA A 1 81 ? -13.665 11.590 13.897 1.00 78.19 81 ALA A O 1
ATOM 648 N N . ALA A 1 82 ? -13.959 11.204 16.078 1.00 83.00 82 ALA A N 1
ATOM 649 C CA . ALA A 1 82 ? -13.357 9.872 16.085 1.00 83.00 82 ALA A CA 1
ATOM 650 C C . ALA A 1 82 ? -14.044 8.888 15.113 1.00 83.00 82 ALA A C 1
ATOM 652 O O . ALA A 1 82 ? -13.342 8.335 14.263 1.00 83.00 82 ALA A O 1
ATOM 653 N N . PRO A 1 83 ? -15.380 8.694 15.151 1.00 87.69 83 PRO A N 1
ATOM 654 C CA . PRO A 1 83 ? -16.037 7.797 14.202 1.00 87.69 83 PRO A CA 1
ATOM 655 C C . PRO A 1 83 ? -15.981 8.320 12.763 1.00 87.69 83 PRO A C 1
ATOM 657 O O . PRO A 1 83 ? -15.824 7.520 11.847 1.00 87.69 83 PRO A O 1
ATOM 660 N N . LEU A 1 84 ? -16.055 9.640 12.542 1.00 85.25 84 LEU A N 1
ATOM 661 C CA . LEU A 1 84 ? -15.981 10.219 11.197 1.00 85.25 84 LEU A CA 1
ATOM 662 C C . LEU A 1 84 ? -14.586 10.067 10.580 1.00 85.25 84 LEU A C 1
ATOM 664 O O . LEU A 1 84 ? -14.477 9.693 9.414 1.00 85.25 84 LEU A O 1
ATOM 668 N N . LEU A 1 85 ? -13.524 10.311 11.353 1.00 85.88 85 LEU A N 1
ATOM 669 C CA . LEU A 1 85 ? -12.151 10.148 10.878 1.00 85.88 85 LEU A CA 1
ATOM 670 C C . LEU A 1 85 ? -11.855 8.686 10.542 1.00 85.88 85 LEU A C 1
ATOM 672 O O . LEU A 1 85 ? -11.373 8.406 9.448 1.00 85.88 85 LEU A O 1
ATOM 676 N N . ILE A 1 86 ? -12.209 7.748 11.423 1.00 87.88 86 ILE A N 1
ATOM 677 C CA . ILE A 1 86 ? -11.978 6.318 11.166 1.00 87.88 86 ILE A CA 1
ATOM 678 C C . ILE A 1 86 ? -12.823 5.821 9.991 1.00 87.88 86 ILE A C 1
ATOM 680 O O . ILE A 1 86 ? -12.309 5.081 9.158 1.00 87.88 86 ILE A O 1
ATOM 684 N N . MET A 1 87 ? -14.067 6.293 9.851 1.00 85.19 87 MET A N 1
ATOM 685 C CA . MET A 1 87 ? -14.869 6.031 8.652 1.00 85.19 87 MET A CA 1
ATOM 686 C C . MET A 1 87 ? -14.184 6.528 7.384 1.00 85.19 87 MET A C 1
ATOM 688 O O . MET A 1 87 ? -14.125 5.794 6.404 1.00 85.19 87 MET A O 1
ATOM 692 N N . SER A 1 88 ? -13.653 7.755 7.390 1.00 85.50 88 SER A N 1
ATOM 693 C CA . SER A 1 88 ? -12.984 8.301 6.208 1.00 85.50 88 SER A CA 1
ATOM 694 C C . SER A 1 88 ? -11.746 7.490 5.822 1.00 85.50 88 SER A C 1
ATOM 696 O O . SER A 1 88 ? -11.615 7.113 4.662 1.00 85.50 88 SER A O 1
ATOM 698 N N . VAL A 1 89 ? -10.889 7.141 6.788 1.00 87.44 89 VAL A N 1
ATOM 699 C CA . VAL A 1 89 ? -9.692 6.324 6.542 1.00 87.44 89 VAL A CA 1
ATOM 700 C C . VAL A 1 89 ? -10.072 4.936 6.031 1.00 87.44 89 VAL A C 1
ATOM 702 O O . VAL A 1 89 ? -9.465 4.459 5.078 1.00 87.44 89 VAL A O 1
ATOM 705 N N . TRP A 1 90 ? -11.100 4.307 6.602 1.00 86.12 90 TRP A N 1
ATOM 706 C CA . TRP A 1 90 ? -11.573 3.006 6.134 1.00 86.12 90 TRP A CA 1
ATOM 707 C C . TRP A 1 90 ? -12.111 3.068 4.697 1.00 86.12 90 TRP A C 1
ATOM 709 O O . TRP A 1 90 ? -11.755 2.227 3.878 1.00 86.12 90 TRP A O 1
ATOM 719 N N . VAL A 1 91 ? -12.903 4.091 4.355 1.00 85.88 91 VAL A N 1
ATOM 720 C CA . VAL A 1 91 ? -13.424 4.277 2.989 1.00 85.88 91 VAL A CA 1
ATOM 721 C C . VAL A 1 91 ? -12.296 4.537 1.991 1.00 85.88 91 VAL A C 1
ATOM 723 O O . VAL A 1 91 ? -12.277 3.905 0.940 1.00 85.88 91 VAL A O 1
ATOM 726 N N . PHE A 1 92 ? -11.336 5.409 2.310 1.00 83.50 92 PHE A N 1
ATOM 727 C CA . PHE A 1 92 ? -10.173 5.624 1.444 1.00 83.50 92 PHE A CA 1
ATOM 728 C C . PHE A 1 92 ? -9.350 4.345 1.276 1.00 83.50 92 PHE A C 1
ATOM 730 O O . PHE A 1 92 ? -8.992 3.993 0.158 1.00 83.50 92 PHE A O 1
ATOM 737 N N . SER A 1 93 ? -9.155 3.584 2.356 1.00 83.50 93 SER A N 1
ATOM 738 C CA . SER A 1 93 ? -8.476 2.288 2.307 1.00 83.50 93 SER A CA 1
ATOM 739 C C . SER A 1 93 ? -9.196 1.254 1.434 1.00 83.50 93 SER A C 1
ATOM 741 O O . SER A 1 93 ? -8.535 0.362 0.911 1.00 83.50 93 SER A O 1
ATOM 743 N N . LEU A 1 94 ? -10.524 1.336 1.289 1.00 81.94 94 LEU A N 1
ATOM 744 C CA . LEU A 1 94 ? -11.285 0.478 0.377 1.00 81.94 94 LEU A CA 1
ATOM 745 C C . LEU A 1 94 ? -11.198 0.943 -1.078 1.00 81.94 94 LEU A C 1
ATOM 747 O O . LEU A 1 94 ? -11.176 0.106 -1.975 1.00 81.94 94 LEU A O 1
ATOM 751 N N . ILE A 1 95 ? -11.171 2.258 -1.315 1.00 85.12 95 ILE A N 1
ATOM 752 C CA . ILE A 1 95 ? -11.051 2.828 -2.664 1.00 85.12 95 ILE A CA 1
ATOM 753 C C . ILE A 1 95 ? -9.676 2.504 -3.258 1.00 85.12 95 ILE A C 1
ATOM 755 O O . ILE A 1 95 ? -9.597 2.078 -4.406 1.00 85.12 95 ILE A O 1
ATOM 759 N N . ASP A 1 96 ? -8.615 2.644 -2.463 1.00 77.56 96 ASP A N 1
ATOM 760 C CA . ASP A 1 96 ? -7.236 2.359 -2.875 1.00 77.56 96 ASP A CA 1
ATOM 761 C C . ASP A 1 96 ? -6.857 0.872 -2.736 1.00 77.56 96 ASP A C 1
ATOM 763 O O . ASP A 1 96 ? -5.679 0.513 -2.825 1.00 77.56 96 ASP A O 1
ATOM 767 N N . TYR A 1 97 ? -7.831 -0.019 -2.512 1.00 79.56 97 TYR A N 1
ATOM 768 C CA . TYR A 1 97 ? -7.560 -1.449 -2.422 1.00 79.56 97 TYR A CA 1
ATOM 769 C C . TYR A 1 97 ? -7.064 -1.982 -3.771 1.00 79.56 97 TYR A C 1
ATOM 771 O O . TYR A 1 97 ? -7.814 -2.084 -4.744 1.00 79.56 97 TYR A O 1
ATOM 779 N N . GLN A 1 98 ? -5.790 -2.360 -3.817 1.00 72.25 98 GLN A N 1
ATOM 780 C CA . GLN A 1 98 ? -5.202 -3.113 -4.916 1.00 72.25 98 GLN A CA 1
ATOM 781 C C . GLN A 1 98 ? -4.697 -4.453 -4.399 1.00 72.25 98 GLN A C 1
ATOM 783 O O . GLN A 1 98 ? -4.143 -4.521 -3.299 1.00 72.25 98 GLN A O 1
ATOM 788 N N . SER A 1 99 ? -4.857 -5.510 -5.205 1.00 72.44 99 SER A N 1
ATOM 789 C CA . SER A 1 99 ? -4.249 -6.808 -4.911 1.00 72.44 99 SER A CA 1
ATOM 790 C C . SER A 1 99 ? -2.764 -6.610 -4.599 1.00 72.44 99 SER A C 1
ATOM 792 O O . SER A 1 99 ? -2.080 -5.895 -5.344 1.00 72.44 99 SER A O 1
ATOM 794 N N . PRO A 1 100 ? -2.243 -7.209 -3.511 1.00 73.81 100 PRO A N 1
ATOM 795 C CA . PRO A 1 100 ? -0.842 -7.051 -3.165 1.00 73.81 100 PRO A CA 1
ATOM 796 C C . PRO A 1 100 ? -0.001 -7.525 -4.350 1.00 73.81 100 PRO A C 1
ATOM 798 O O . PRO A 1 100 ? -0.243 -8.596 -4.895 1.00 73.81 100 PRO A O 1
ATOM 801 N N . THR A 1 101 ? 0.971 -6.724 -4.777 1.00 76.75 101 THR A N 1
ATOM 802 C CA . THR A 1 101 ? 1.965 -7.119 -5.781 1.00 76.75 101 THR A CA 1
ATOM 803 C C . THR A 1 101 ? 3.353 -7.000 -5.168 1.00 76.75 101 THR A C 1
ATOM 805 O O . THR A 1 101 ? 3.591 -6.177 -4.278 1.00 76.75 101 THR A O 1
ATOM 808 N N . TYR A 1 102 ? 4.279 -7.854 -5.602 1.00 72.50 102 TYR A N 1
ATOM 809 C CA . TYR A 1 102 ? 5.670 -7.791 -5.156 1.00 72.50 102 TYR A CA 1
ATOM 810 C C . TYR A 1 102 ? 6.565 -7.305 -6.299 1.00 72.50 102 TYR A C 1
ATOM 812 O O . TYR A 1 102 ? 6.422 -7.738 -7.443 1.00 72.50 102 TYR A O 1
ATOM 820 N N . GLY A 1 103 ? 7.476 -6.376 -5.990 1.00 65.19 103 GLY A N 1
ATOM 821 C CA . GLY A 1 103 ? 8.431 -5.819 -6.953 1.00 65.19 103 GLY A CA 1
ATOM 822 C C . GLY A 1 103 ? 7.797 -4.956 -8.050 1.00 65.19 103 GLY A C 1
ATOM 823 O O . GLY A 1 103 ? 7.989 -5.247 -9.225 1.00 65.19 103 GLY A O 1
ATOM 824 N N . ASN A 1 104 ? 7.050 -3.906 -7.684 1.00 60.72 104 ASN A N 1
ATOM 825 C CA . ASN A 1 104 ? 6.438 -2.945 -8.622 1.00 60.72 104 ASN A CA 1
ATOM 826 C C . ASN A 1 104 ? 5.591 -3.603 -9.735 1.00 60.72 104 ASN A C 1
ATOM 828 O O . ASN A 1 104 ? 5.621 -3.166 -10.882 1.00 60.72 104 ASN A O 1
ATOM 832 N N . GLY A 1 105 ? 4.860 -4.674 -9.407 1.00 66.69 105 GLY A N 1
ATOM 833 C CA . GLY A 1 105 ? 4.019 -5.406 -10.360 1.00 66.69 105 GLY A CA 1
ATOM 834 C C . GLY A 1 105 ? 4.709 -6.552 -11.112 1.00 66.69 105 GLY A C 1
ATOM 835 O O . GLY A 1 105 ? 4.042 -7.224 -11.892 1.00 66.69 105 GLY A O 1
ATOM 836 N N . ALA A 1 106 ? 5.998 -6.824 -10.867 1.00 65.56 106 ALA A N 1
ATOM 837 C CA . ALA A 1 106 ? 6.712 -7.938 -11.503 1.00 65.56 106 ALA A CA 1
ATOM 838 C C . ALA A 1 106 ? 6.192 -9.322 -11.067 1.00 65.56 106 ALA A C 1
ATOM 840 O O . ALA A 1 106 ? 6.247 -10.273 -11.844 1.00 65.56 106 ALA A O 1
ATOM 841 N N . TYR A 1 107 ? 5.676 -9.439 -9.838 1.00 76.19 107 TYR A N 1
ATOM 842 C CA . TYR A 1 107 ? 5.066 -10.663 -9.325 1.00 76.19 107 TYR A CA 1
ATOM 843 C C . TYR A 1 107 ? 3.620 -10.406 -8.894 1.00 76.19 107 TYR A C 1
ATOM 845 O O . TYR A 1 107 ? 3.359 -9.687 -7.922 1.00 76.19 107 TYR A O 1
ATOM 853 N N . GLN A 1 108 ? 2.684 -11.011 -9.629 1.00 81.56 108 GLN A N 1
ATOM 854 C CA . GLN A 1 108 ? 1.266 -11.035 -9.286 1.00 81.56 108 GLN A CA 1
ATOM 855 C C . GLN A 1 108 ? 0.956 -12.292 -8.479 1.00 81.56 108 GLN A C 1
ATOM 857 O O . GLN A 1 108 ? 1.334 -13.402 -8.864 1.00 81.56 108 GLN A O 1
ATOM 862 N N . TYR A 1 109 ? 0.276 -12.115 -7.347 1.00 83.00 109 TYR A N 1
ATOM 863 C CA . TYR A 1 109 ? -0.105 -13.245 -6.516 1.00 83.00 109 TYR A CA 1
ATOM 864 C C . TYR A 1 109 ? -1.201 -14.058 -7.218 1.00 83.00 109 TYR A C 1
ATOM 866 O O . TYR A 1 109 ? -2.135 -13.492 -7.782 1.00 83.00 109 TYR A O 1
ATOM 874 N N . PRO A 1 110 ? -1.108 -15.395 -7.198 1.00 88.75 110 PRO A N 1
ATOM 875 C CA . PRO A 1 110 ? -2.158 -16.242 -7.741 1.00 88.75 110 PRO A CA 1
ATOM 876 C C . PRO A 1 110 ? -3.425 -16.161 -6.878 1.00 88.75 110 PRO A C 1
ATOM 878 O O . PRO A 1 110 ? -3.357 -15.949 -5.667 1.00 88.75 110 PRO A O 1
ATOM 881 N N . TRP A 1 111 ? -4.582 -16.436 -7.481 1.00 88.12 111 TRP A N 1
ATOM 882 C CA . TRP A 1 111 ? -5.897 -16.369 -6.825 1.00 88.12 111 TRP A CA 1
ATOM 883 C C . TRP A 1 111 ? -6.003 -17.204 -5.535 1.00 88.12 111 TRP A C 1
ATOM 885 O O . TRP A 1 111 ? -6.714 -16.830 -4.604 1.00 88.12 111 TRP A O 1
ATOM 895 N N . TRP A 1 112 ? -5.278 -18.325 -5.435 1.00 91.19 112 TRP A N 1
ATOM 896 C CA . TRP A 1 112 ? -5.262 -19.136 -4.213 1.00 91.19 112 TRP A CA 1
ATOM 897 C C . TRP A 1 112 ? -4.566 -18.413 -3.053 1.00 91.19 112 TRP A C 1
ATOM 899 O O . TRP A 1 112 ? -4.958 -18.592 -1.903 1.00 91.19 112 TRP A O 1
ATOM 909 N N . ALA A 1 113 ? -3.558 -17.581 -3.331 1.00 87.75 113 ALA A N 1
ATOM 910 C CA . ALA A 1 113 ? -2.848 -16.820 -2.308 1.00 87.75 113 ALA A CA 1
ATOM 911 C C . ALA A 1 113 ? -3.726 -15.679 -1.787 1.00 87.75 113 ALA A C 1
ATOM 913 O O . ALA A 1 113 ? -3.808 -15.465 -0.580 1.00 87.75 113 ALA A O 1
ATOM 914 N N . GLU A 1 114 ? -4.461 -15.011 -2.678 1.00 86.69 114 GLU A N 1
ATOM 915 C CA . GLU A 1 114 ? -5.486 -14.043 -2.281 1.00 86.69 114 GLU A CA 1
ATOM 916 C C . GLU A 1 114 ? -6.571 -14.699 -1.416 1.00 86.69 114 GLU A C 1
ATOM 918 O O . GLU A 1 114 ? -6.933 -14.156 -0.373 1.00 86.69 114 GLU A O 1
ATOM 923 N N . ALA A 1 115 ? -7.032 -15.902 -1.777 1.00 90.50 115 ALA A N 1
ATOM 924 C CA . ALA A 1 115 ? -8.000 -16.651 -0.977 1.00 90.50 115 ALA A CA 1
ATOM 925 C C . ALA A 1 115 ? -7.469 -16.987 0.429 1.00 90.50 115 ALA A C 1
ATOM 927 O O . ALA A 1 115 ? -8.206 -16.873 1.409 1.00 90.50 115 ALA A O 1
ATOM 928 N N . VAL A 1 116 ? -6.187 -17.352 0.555 1.00 90.69 116 VAL A N 1
ATOM 929 C CA . VAL A 1 116 ? -5.537 -17.559 1.861 1.00 90.69 116 VAL A CA 1
ATOM 930 C C . VAL A 1 116 ? -5.491 -16.254 2.662 1.00 90.69 116 VAL A C 1
ATOM 932 O O . VAL A 1 116 ? -5.831 -16.262 3.844 1.00 90.69 116 VAL A O 1
ATOM 935 N N . GLY A 1 117 ? -5.141 -15.131 2.029 1.00 89.62 117 GLY A N 1
ATOM 936 C CA . GLY A 1 117 ? -5.138 -13.807 2.659 1.00 89.62 117 GLY A CA 1
ATOM 937 C C . GLY A 1 117 ? -6.511 -13.409 3.209 1.00 89.62 117 GLY A C 1
ATOM 938 O O . GLY A 1 117 ? -6.645 -13.077 4.389 1.00 89.62 117 GLY A O 1
ATOM 939 N N . TRP A 1 118 ? -7.560 -13.548 2.396 1.00 89.75 118 TRP A N 1
ATOM 940 C CA . TRP A 1 118 ? -8.944 -13.334 2.825 1.00 89.75 118 TRP A CA 1
ATOM 941 C C . TRP A 1 118 ? -9.400 -14.326 3.902 1.00 89.75 118 TRP A C 1
ATOM 943 O O . TRP A 1 118 ? -10.171 -13.960 4.792 1.00 89.75 118 TRP A O 1
ATOM 953 N N . GLY A 1 119 ? -8.900 -15.563 3.881 1.00 92.00 119 GLY A N 1
ATOM 954 C CA . GLY A 1 119 ? -9.113 -16.545 4.944 1.00 92.00 119 GLY A CA 1
ATOM 955 C C . GLY A 1 119 ? -8.553 -16.078 6.291 1.00 92.00 119 GLY A C 1
ATOM 956 O O . GLY A 1 119 ? -9.246 -16.133 7.304 1.00 92.00 119 GLY A O 1
ATOM 957 N N . ILE A 1 120 ? -7.331 -15.541 6.299 1.00 89.06 120 ILE A N 1
ATOM 958 C CA . ILE A 1 120 ? -6.695 -14.990 7.507 1.00 89.06 120 ILE A CA 1
ATOM 959 C C . ILE A 1 120 ? -7.461 -13.761 8.004 1.00 89.06 120 ILE A C 1
ATOM 961 O O . ILE A 1 120 ? -7.765 -13.663 9.197 1.00 89.06 120 ILE A O 1
ATOM 965 N N . ALA A 1 121 ? -7.826 -12.853 7.094 1.00 89.44 121 ALA A N 1
ATOM 966 C CA . ALA A 1 121 ? -8.598 -11.671 7.448 1.00 89.44 121 ALA A CA 1
ATOM 967 C C . ALA A 1 121 ? -9.951 -12.066 8.063 1.00 89.44 121 ALA A C 1
ATOM 969 O O . ALA A 1 121 ? -10.246 -11.724 9.210 1.00 89.44 121 ALA A O 1
ATOM 970 N N . SER A 1 122 ? -10.740 -12.882 7.362 1.00 89.81 122 SER A N 1
ATOM 971 C CA . SER A 1 122 ? -12.065 -13.322 7.816 1.00 89.81 122 SER A CA 1
ATOM 972 C C . SER A 1 122 ? -12.040 -14.098 9.135 1.00 89.81 122 SER A C 1
ATOM 974 O O . SER A 1 122 ? -12.938 -13.899 9.952 1.00 89.81 122 SER A O 1
ATOM 976 N N . LEU A 1 123 ? -11.006 -14.904 9.403 1.00 90.56 123 LEU A N 1
ATOM 977 C CA . LEU A 1 123 ? -10.851 -15.616 10.677 1.00 90.56 123 LEU A CA 1
ATOM 978 C C . LEU A 1 123 ? -10.759 -14.658 11.874 1.00 90.56 123 LEU A C 1
ATOM 980 O O . LEU A 1 123 ? -11.304 -14.941 12.938 1.00 90.56 123 LEU A O 1
ATOM 984 N N . SER A 1 124 ? -10.097 -13.512 11.714 1.00 87.38 124 SER A N 1
ATOM 985 C CA . SER A 1 124 ? -10.056 -12.487 12.764 1.00 87.38 124 SER A CA 1
ATOM 986 C C . SER A 1 124 ? -11.381 -11.726 12.884 1.00 87.38 124 SER A C 1
ATOM 988 O O . SER A 1 124 ? -11.837 -11.437 13.992 1.00 87.38 124 SER A O 1
ATOM 990 N N . LEU A 1 125 ? -12.044 -11.461 11.753 1.00 88.62 125 LEU A N 1
ATOM 991 C CA . LEU A 1 125 ? -13.292 -10.700 11.714 1.00 88.62 125 LEU A CA 1
ATOM 992 C C . LEU A 1 125 ? -14.489 -11.490 12.238 1.00 88.62 125 LEU A C 1
ATOM 994 O O . LEU A 1 125 ? -15.363 -10.903 12.871 1.00 88.62 125 LEU A O 1
ATOM 998 N N . ILE A 1 126 ? -14.529 -12.810 12.023 1.00 90.88 126 ILE A N 1
ATOM 999 C CA . ILE A 1 126 ? -15.644 -13.670 12.443 1.00 90.88 126 ILE A CA 1
ATOM 1000 C C . ILE A 1 126 ? -15.738 -13.812 13.967 1.00 90.88 126 ILE A C 1
ATOM 1002 O O . ILE A 1 126 ? -16.821 -14.082 14.483 1.00 90.88 126 ILE A O 1
ATOM 1006 N N . CYS A 1 127 ? -14.652 -13.560 14.705 1.00 88.06 127 CYS A N 1
ATOM 1007 C CA . CYS A 1 127 ? -14.646 -13.587 16.168 1.00 88.06 127 CYS A CA 1
ATOM 1008 C C . CYS A 1 127 ? -15.672 -12.618 16.779 1.00 88.06 127 CYS A C 1
ATOM 1010 O O . CYS A 1 127 ? -16.328 -12.972 17.758 1.00 88.06 127 CYS A O 1
ATOM 1012 N N . ILE A 1 128 ? -15.865 -11.432 16.189 1.00 87.75 128 ILE A N 1
ATOM 1013 C CA . ILE A 1 128 ? -16.825 -10.427 16.677 1.00 87.75 128 ILE A CA 1
ATOM 1014 C C . ILE A 1 128 ? -18.280 -10.923 16.564 1.00 87.75 128 ILE A C 1
ATOM 1016 O O . ILE A 1 128 ? -18.954 -11.012 17.594 1.00 87.75 128 ILE A O 1
ATOM 1020 N N . PRO A 1 129 ? -18.804 -11.270 15.368 1.00 86.94 129 PRO A N 1
ATOM 1021 C CA . PRO A 1 129 ? -20.167 -11.765 15.237 1.00 86.94 129 PRO A CA 1
ATOM 1022 C C . PRO A 1 129 ? -20.352 -13.123 15.917 1.00 86.94 129 PRO A C 1
ATOM 1024 O O . PRO A 1 129 ? -21.407 -13.348 16.504 1.00 86.94 129 PRO A O 1
ATOM 1027 N N . ALA A 1 130 ? -19.348 -14.008 15.915 1.00 87.94 130 ALA A N 1
ATOM 1028 C CA . ALA A 1 130 ? -19.430 -15.280 16.632 1.00 87.94 130 ALA A CA 1
ATOM 1029 C C . ALA A 1 130 ? -19.619 -15.062 18.139 1.00 87.94 130 ALA A C 1
ATOM 1031 O O . ALA A 1 130 ? -20.485 -15.691 18.749 1.00 87.94 130 ALA A O 1
ATOM 1032 N N . PHE A 1 131 ? -18.870 -14.127 18.734 1.00 86.25 131 PHE A N 1
ATOM 1033 C CA . PHE A 1 131 ? -19.043 -13.766 20.138 1.00 86.25 131 PHE A CA 1
ATOM 1034 C C . PHE A 1 131 ? -20.406 -13.108 20.392 1.00 86.25 131 PHE A C 1
ATOM 1036 O O . PHE A 1 131 ? -21.083 -13.460 21.356 1.00 86.25 131 PHE A O 1
ATOM 1043 N N . ALA A 1 132 ? -20.863 -12.223 19.500 1.00 84.31 132 ALA A N 1
ATOM 1044 C CA . ALA A 1 132 ? -22.188 -11.611 19.601 1.00 84.31 132 ALA A CA 1
ATOM 1045 C C . ALA A 1 132 ? -23.318 -12.659 19.570 1.00 84.31 132 ALA A C 1
ATOM 1047 O O . ALA A 1 132 ? -24.224 -12.615 20.402 1.00 84.31 132 ALA A O 1
ATOM 1048 N N . VAL A 1 133 ? -23.247 -13.643 18.665 1.00 86.38 133 VAL A N 1
ATOM 1049 C CA . VAL A 1 133 ? -24.209 -14.756 18.583 1.00 86.38 133 VAL A CA 1
ATOM 1050 C C . VAL A 1 133 ? -24.135 -15.638 19.828 1.00 86.38 133 VAL A C 1
ATOM 1052 O O . VAL A 1 133 ? -25.172 -15.989 20.389 1.00 86.38 133 VAL A O 1
ATOM 1055 N N . TYR A 1 134 ? -22.931 -15.962 20.303 1.00 87.69 134 TYR A N 1
ATOM 1056 C CA . TYR A 1 134 ? -22.741 -16.741 21.527 1.00 87.69 134 TYR A CA 1
ATOM 1057 C C . TYR A 1 134 ? -23.406 -16.076 22.742 1.00 87.69 134 TYR A C 1
ATOM 1059 O O . TYR A 1 134 ? -24.133 -16.737 23.490 1.00 87.69 134 TYR A O 1
ATOM 1067 N N . VAL A 1 135 ? -23.221 -14.762 22.911 1.00 83.19 135 VAL A N 1
ATOM 1068 C CA . VAL A 1 135 ? -23.861 -13.996 23.991 1.00 83.19 135 VAL A CA 1
ATOM 1069 C C . VAL A 1 135 ? -25.379 -13.932 23.796 1.00 83.19 135 VAL A C 1
ATOM 1071 O O . VAL A 1 135 ? -26.115 -14.135 24.758 1.00 83.19 135 VAL A O 1
ATOM 1074 N N . LEU A 1 136 ? -25.871 -13.742 22.567 1.00 80.88 136 LEU A N 1
ATOM 1075 C CA . LEU A 1 136 ? -27.311 -13.729 22.268 1.00 80.88 136 LEU A CA 1
ATOM 1076 C C . LEU A 1 136 ? -28.005 -15.063 22.573 1.00 80.88 136 LEU A C 1
ATOM 1078 O O . LEU A 1 136 ? -29.144 -15.064 23.041 1.00 80.88 136 LEU A O 1
ATOM 1082 N N . ILE A 1 137 ? -27.341 -16.195 22.325 1.00 82.62 137 ILE A N 1
ATOM 1083 C CA . ILE A 1 137 ? -27.886 -17.523 22.642 1.00 82.62 137 ILE A CA 1
ATOM 1084 C C . ILE A 1 137 ? -27.959 -17.723 24.160 1.00 82.62 137 ILE A C 1
ATOM 1086 O O . ILE A 1 137 ? -28.945 -18.272 24.651 1.00 82.62 137 ILE A O 1
ATOM 1090 N N . ARG A 1 138 ? -26.948 -17.253 24.903 1.00 77.75 138 ARG A N 1
ATOM 1091 C CA . ARG A 1 138 ? -26.906 -17.349 26.371 1.00 77.75 138 ARG A CA 1
ATOM 1092 C C . ARG A 1 138 ? -27.737 -16.292 27.101 1.00 77.75 138 ARG A C 1
ATOM 1094 O O . ARG A 1 138 ? -27.990 -16.464 28.288 1.00 77.75 138 ARG A O 1
ATOM 1101 N N . ALA A 1 139 ? -28.161 -15.224 26.429 1.00 74.25 139 ALA A N 1
ATOM 1102 C CA . ALA A 1 139 ? -28.973 -14.176 27.034 1.00 74.25 139 ALA A CA 1
ATOM 1103 C C . ALA A 1 139 ? -30.395 -14.674 27.348 1.00 74.25 139 ALA A C 1
ATOM 1105 O O . ALA A 1 139 ? -31.110 -15.193 26.482 1.00 74.25 139 ALA A O 1
ATOM 1106 N N . GLU A 1 140 ? -30.821 -14.467 28.593 1.00 63.59 140 GLU A N 1
ATOM 1107 C CA . GLU A 1 140 ? -32.179 -14.753 29.051 1.00 63.59 140 GLU A CA 1
ATOM 1108 C C . GLU A 1 140 ? -33.168 -13.724 28.469 1.00 63.59 140 GLU A C 1
ATOM 1110 O O . GLU A 1 140 ? -32.968 -12.507 28.557 1.00 63.59 140 GLU A O 1
ATOM 1115 N N . GLY A 1 141 ? -34.233 -14.214 27.830 1.00 61.97 141 GLY A N 1
ATOM 1116 C CA . GLY A 1 141 ? -35.287 -13.391 27.233 1.00 61.97 141 GLY A CA 1
ATOM 1117 C C . GLY A 1 141 ? -36.226 -14.213 26.350 1.00 61.97 141 GLY A C 1
ATOM 1118 O O . GLY A 1 141 ? -35.805 -15.183 25.721 1.00 61.97 141 GLY A O 1
ATOM 1119 N N . VAL A 1 142 ? -37.505 -13.840 26.302 1.00 68.81 142 VAL A N 1
ATOM 1120 C CA . VAL A 1 142 ? -38.543 -14.581 25.555 1.00 68.81 142 VAL A CA 1
ATOM 1121 C C . VAL A 1 142 ? -38.628 -14.121 24.092 1.00 68.81 142 VAL A C 1
ATOM 1123 O O . VAL A 1 142 ? -39.062 -14.873 23.225 1.00 68.81 142 VAL A O 1
ATOM 1126 N N . THR A 1 143 ? -38.162 -12.899 23.797 1.00 80.25 143 THR A N 1
ATOM 1127 C CA . THR A 1 143 ? -38.171 -12.286 22.457 1.00 80.25 143 THR A CA 1
ATOM 1128 C C . THR A 1 143 ? -36.770 -11.855 22.004 1.00 80.25 143 THR A C 1
ATOM 1130 O O . THR A 1 143 ? -35.921 -11.489 22.818 1.00 80.25 143 THR A O 1
ATOM 1133 N N . PHE A 1 144 ? -36.511 -11.872 20.688 1.00 72.44 144 PHE A N 1
ATOM 1134 C CA . PHE A 1 144 ? -35.205 -11.514 20.104 1.00 72.44 144 PHE A CA 1
ATOM 1135 C C . PHE A 1 144 ? -34.772 -10.080 20.456 1.00 72.44 144 PHE A C 1
ATOM 1137 O O . PHE A 1 144 ? -33.613 -9.834 20.785 1.00 72.44 144 PHE A O 1
ATOM 1144 N N . THR A 1 145 ? -35.718 -9.139 20.463 1.00 71.06 145 THR A N 1
ATOM 1145 C CA . THR A 1 145 ? -35.470 -7.731 20.804 1.00 71.06 145 THR A CA 1
ATOM 1146 C C . THR A 1 145 ? -35.086 -7.551 22.273 1.00 71.06 145 THR A C 1
ATOM 1148 O O . THR A 1 145 ? -34.240 -6.719 22.594 1.00 71.06 145 THR A O 1
ATOM 1151 N N . GLU A 1 146 ? -35.669 -8.345 23.171 1.00 74.25 146 GLU A N 1
ATOM 1152 C CA . GLU A 1 146 ? -35.363 -8.313 24.601 1.00 74.25 146 GLU A CA 1
ATOM 1153 C C . GLU A 1 146 ? -34.009 -8.962 24.903 1.00 74.25 146 GLU A C 1
ATOM 1155 O O . GLU A 1 146 ? -33.215 -8.386 25.645 1.00 74.25 146 GLU A O 1
ATOM 1160 N N . LYS A 1 147 ? -33.678 -10.073 24.229 1.00 75.19 147 LYS A N 1
ATOM 1161 C CA . LYS A 1 147 ? -32.337 -10.678 24.282 1.00 75.19 147 LYS A CA 1
ATOM 1162 C C . LYS A 1 147 ? -31.251 -9.724 23.786 1.00 75.19 147 LYS A C 1
ATOM 1164 O O . LYS A 1 147 ? -30.232 -9.564 24.452 1.00 75.19 147 LYS A O 1
ATOM 1169 N N . LEU A 1 148 ? -31.478 -9.042 22.659 1.00 76.19 148 LEU A N 1
ATOM 1170 C CA . LEU A 1 148 ? -30.536 -8.054 22.123 1.00 76.19 148 LEU A CA 1
ATOM 1171 C C . LEU A 1 148 ? -30.376 -6.858 23.071 1.00 76.19 148 LEU A C 1
ATOM 1173 O O . LEU A 1 148 ? -29.258 -6.428 23.351 1.00 76.19 148 LEU A O 1
ATOM 1177 N N . ARG A 1 149 ? -31.482 -6.349 23.624 1.00 73.06 149 ARG A N 1
ATOM 1178 C CA . ARG A 1 149 ? -31.456 -5.251 24.600 1.00 73.06 149 ARG A CA 1
ATOM 1179 C C . ARG A 1 149 ? -30.721 -5.638 25.885 1.00 73.06 149 ARG A C 1
ATOM 1181 O O . ARG A 1 149 ? -29.956 -4.823 26.400 1.00 73.06 149 ARG A O 1
ATOM 1188 N N . ASN A 1 150 ? -30.933 -6.854 26.384 1.00 69.00 150 ASN A N 1
ATOM 1189 C CA . ASN A 1 150 ? -30.247 -7.376 27.564 1.00 69.00 150 ASN A CA 1
ATOM 1190 C C . ASN A 1 150 ? -28.755 -7.613 27.289 1.00 69.00 150 ASN A C 1
ATOM 1192 O O . ASN A 1 150 ? -27.937 -7.288 28.139 1.00 69.00 150 ASN A O 1
ATOM 1196 N N . SER A 1 151 ? -28.388 -8.070 26.087 1.00 69.56 151 SER A N 1
ATOM 1197 C CA . SER A 1 151 ? -26.990 -8.276 25.679 1.00 69.56 151 SER A CA 1
ATOM 1198 C C . SER A 1 151 ? -26.194 -6.977 25.516 1.00 69.56 151 SER A C 1
ATOM 1200 O O . SER A 1 151 ? -24.988 -6.974 25.742 1.00 69.56 151 SER A O 1
ATOM 1202 N N . ILE A 1 152 ? -26.837 -5.880 25.104 1.00 71.56 152 ILE A N 1
ATOM 1203 C CA . ILE A 1 152 ? -26.193 -4.559 24.952 1.00 71.56 152 ILE A CA 1
ATOM 1204 C C . ILE A 1 152 ? -26.115 -3.821 26.303 1.00 71.56 152 ILE A C 1
ATOM 1206 O O . ILE A 1 152 ? -25.382 -2.840 26.459 1.00 71.56 152 ILE A O 1
ATOM 1210 N N . ARG A 1 153 ? -26.853 -4.281 27.322 1.00 65.50 153 ARG A N 1
ATOM 1211 C CA . ARG A 1 153 ? -26.772 -3.717 28.668 1.00 65.50 153 ARG A CA 1
ATOM 1212 C C . ARG A 1 153 ? -25.460 -4.168 29.312 1.00 65.50 153 ARG A C 1
ATOM 1214 O O . ARG A 1 153 ? -25.268 -5.342 29.597 1.00 65.50 153 ARG A O 1
ATOM 1221 N N . SER A 1 154 ? -24.557 -3.221 29.547 1.00 61.66 154 SER A N 1
ATOM 1222 C CA . SER A 1 154 ? -23.281 -3.496 30.206 1.00 61.66 154 SER A CA 1
ATOM 1223 C C . SER A 1 154 ? -23.504 -4.089 31.601 1.00 61.66 154 SER A C 1
ATOM 1225 O O . SER A 1 154 ? -24.330 -3.573 32.359 1.00 61.66 154 SER A O 1
ATOM 1227 N N . HIS A 1 155 ? -22.748 -5.135 31.943 1.00 54.47 155 HIS A N 1
ATOM 1228 C CA . HIS A 1 155 ? -22.764 -5.821 33.243 1.00 54.47 155 HIS A CA 1
ATOM 1229 C C . HIS A 1 155 ? -22.085 -4.973 34.343 1.00 54.47 155 HIS A C 1
ATOM 1231 O O . HIS A 1 155 ? -21.144 -5.402 35.005 1.00 54.47 155 HIS A O 1
ATOM 1237 N N . PHE A 1 156 ? -22.537 -3.733 34.512 1.00 56.22 156 PHE A N 1
ATOM 1238 C CA . PHE A 1 156 ? -22.118 -2.847 35.594 1.00 56.22 156 PHE A CA 1
ATOM 1239 C C . PHE A 1 156 ? -23.364 -2.475 36.403 1.00 56.22 156 PHE A C 1
ATOM 1241 O O . PHE A 1 156 ? -24.241 -1.739 35.940 1.00 56.22 156 PHE A O 1
ATOM 1248 N N . GLU A 1 157 ? -23.489 -3.073 37.589 1.00 49.84 157 GLU A N 1
ATOM 1249 C CA . GLU A 1 157 ? -24.583 -2.821 38.525 1.00 49.84 157 GLU A CA 1
ATOM 1250 C C . GLU A 1 157 ? -24.323 -1.529 39.299 1.00 49.84 157 GLU A C 1
ATOM 1252 O O . GLU A 1 157 ? -23.544 -1.488 40.244 1.00 49.84 157 GLU A O 1
ATOM 1257 N N . ALA A 1 158 ? -25.008 -0.455 38.910 1.00 53.53 158 ALA A N 1
ATOM 1258 C CA . ALA A 1 158 ? -25.035 0.766 39.703 1.00 53.53 158 ALA A CA 1
ATOM 1259 C C . ALA A 1 158 ? -25.900 0.579 40.965 1.00 53.53 158 ALA A C 1
ATOM 1261 O O . ALA A 1 158 ? -27.021 0.064 40.904 1.00 53.53 158 ALA A O 1
ATOM 1262 N N . CYS A 1 159 ? -25.414 1.082 42.101 1.00 51.84 159 CYS A N 1
ATOM 1263 C CA . CYS A 1 159 ? -26.132 1.146 43.378 1.00 51.84 159 CYS A CA 1
ATOM 1264 C C . CYS A 1 159 ? -27.535 1.771 43.219 1.00 51.84 159 CYS A C 1
ATOM 1266 O O . CYS A 1 159 ? -27.658 2.943 42.851 1.00 51.84 159 CYS A O 1
ATOM 1268 N N . LYS A 1 160 ? -28.607 1.030 43.557 1.00 51.81 160 LYS A N 1
ATOM 1269 C CA . LYS A 1 160 ? -30.012 1.490 43.417 1.00 51.81 160 LYS A CA 1
ATOM 1270 C C . LYS A 1 160 ? -30.341 2.752 44.229 1.00 51.81 160 LYS A C 1
ATOM 1272 O O . LYS A 1 160 ? -31.232 3.500 43.840 1.00 51.81 160 LYS A O 1
ATOM 1277 N N . VAL A 1 161 ? -29.633 2.992 45.335 1.00 55.59 161 VAL A N 1
ATOM 1278 C CA . VAL A 1 161 ? -29.882 4.126 46.248 1.00 55.59 161 VAL A CA 1
ATOM 1279 C C . VAL A 1 161 ? -29.081 5.366 45.846 1.00 55.59 161 VAL A C 1
ATOM 1281 O O . VAL A 1 161 ? -29.597 6.478 45.845 1.00 55.59 161 VAL A O 1
ATOM 1284 N N . CYS A 1 162 ? -27.814 5.176 45.493 1.00 58.44 162 CYS A N 1
ATOM 1285 C CA . CYS A 1 162 ? -26.838 6.248 45.363 1.00 58.44 162 CYS A CA 1
ATOM 1286 C C . CYS A 1 162 ? -26.418 6.545 43.918 1.00 58.44 162 CYS A C 1
ATOM 1288 O O . CYS A 1 162 ? -25.739 7.541 43.681 1.00 58.44 162 CYS A O 1
ATOM 1290 N N . ARG A 1 163 ? -26.827 5.706 42.950 1.00 55.88 163 ARG A N 1
ATOM 1291 C CA . ARG A 1 163 ? -26.481 5.795 41.516 1.00 55.88 163 ARG A CA 1
ATOM 1292 C C . ARG A 1 163 ? -24.978 5.841 41.198 1.00 55.88 163 ARG A C 1
ATOM 1294 O O . ARG A 1 163 ? -24.630 6.034 40.039 1.00 55.88 163 ARG A O 1
ATOM 1301 N N . GLN A 1 164 ? -24.111 5.651 42.190 1.00 52.25 164 GLN A N 1
ATOM 1302 C CA . GLN A 1 164 ? -22.666 5.529 42.015 1.00 52.25 164 GLN A CA 1
ATOM 1303 C C . GLN A 1 164 ? -22.281 4.076 41.725 1.00 52.25 164 GLN A C 1
ATOM 1305 O O . GLN A 1 164 ? -22.936 3.146 42.207 1.00 52.25 164 GLN A O 1
ATOM 1310 N N . GLU A 1 165 ? -21.238 3.912 40.915 1.00 55.50 165 GLU A N 1
ATOM 1311 C CA . GLU A 1 165 ? -20.791 2.635 40.349 1.00 55.50 165 GLU A CA 1
ATOM 1312 C C . GLU A 1 165 ? -20.070 1.767 41.397 1.00 55.50 165 GLU A C 1
ATOM 1314 O O . GLU A 1 165 ? -20.313 0.566 41.464 1.00 55.50 165 GLU A O 1
ATOM 1319 N N . TYR A 1 166 ? -19.322 2.384 42.323 1.00 52.97 166 TYR A N 1
ATOM 1320 C CA . TYR A 1 166 ? -18.758 1.734 43.514 1.00 52.97 166 TYR A CA 1
ATOM 1321 C C . TYR A 1 166 ? -19.216 2.433 44.800 1.00 52.97 166 TYR A C 1
ATOM 1323 O O . TYR A 1 166 ? -18.695 3.479 45.187 1.00 52.97 166 TYR A O 1
ATOM 1331 N N . CYS A 1 167 ? -20.194 1.854 45.503 1.00 53.41 167 CYS A N 1
ATOM 1332 C CA . CYS A 1 167 ? -20.599 2.360 46.813 1.00 53.41 167 CYS A CA 1
ATOM 1333 C C . CYS A 1 167 ? -19.789 1.683 47.926 1.00 53.41 167 CYS A C 1
ATOM 1335 O O . CYS A 1 167 ? -19.966 0.498 48.188 1.00 53.41 167 CYS A O 1
ATOM 1337 N N . ALA A 1 168 ? -18.939 2.443 48.621 1.00 54.09 168 ALA A N 1
ATOM 1338 C CA . ALA A 1 168 ? -18.199 1.963 49.794 1.00 54.09 168 ALA A CA 1
ATOM 1339 C C . ALA A 1 168 ? -19.070 1.841 51.066 1.00 54.09 168 ALA A C 1
ATOM 1341 O O . ALA A 1 168 ? -18.596 1.357 52.091 1.00 54.09 168 ALA A O 1
ATOM 1342 N N . ASN A 1 169 ? -20.337 2.281 51.019 1.00 52.88 169 ASN A N 1
ATOM 1343 C CA . ASN A 1 169 ? -21.254 2.220 52.157 1.00 52.88 169 ASN A CA 1
ATOM 1344 C C . ASN A 1 169 ? -22.011 0.877 52.178 1.00 52.88 169 ASN A C 1
ATOM 1346 O O . ASN A 1 169 ? -22.890 0.669 51.334 1.00 52.88 169 ASN A O 1
ATOM 1350 N N . PRO A 1 170 ? -21.764 -0.005 53.170 1.00 53.69 170 PRO A N 1
ATOM 1351 C CA . PRO A 1 170 ? -22.371 -1.340 53.223 1.00 53.69 170 PRO A CA 1
ATOM 1352 C C . PRO A 1 170 ? -23.904 -1.318 53.361 1.00 53.69 170 PRO A C 1
ATOM 1354 O O . PRO A 1 170 ? -24.572 -2.274 52.985 1.00 53.69 170 PRO A O 1
ATOM 1357 N N . LEU A 1 171 ? -24.486 -0.205 53.824 1.00 53.16 171 LEU A N 1
ATOM 1358 C CA . LEU A 1 171 ? -25.933 -0.046 54.021 1.00 53.16 171 LEU A CA 1
ATOM 1359 C C . LEU A 1 171 ? -26.733 0.078 52.705 1.00 53.16 171 LEU A C 1
ATOM 1361 O O . LEU A 1 171 ? -27.951 -0.084 52.697 1.00 53.16 171 LEU A O 1
ATOM 1365 N N . HIS A 1 172 ? -26.068 0.379 51.584 1.00 54.12 172 HIS A N 1
ATOM 1366 C CA . HIS A 1 172 ? -26.711 0.572 50.277 1.00 54.12 172 HIS A CA 1
ATOM 1367 C C . HIS A 1 172 ? -26.746 -0.687 49.398 1.00 54.12 172 HIS A C 1
ATOM 1369 O O . HIS A 1 172 ? -27.463 -0.687 48.397 1.00 54.12 172 HIS A O 1
ATOM 1375 N N . ASN A 1 173 ? -26.012 -1.741 49.773 1.00 46.81 173 ASN A N 1
ATOM 1376 C CA . ASN A 1 173 ? -25.989 -3.033 49.075 1.00 46.81 173 ASN A CA 1
ATOM 1377 C C . ASN A 1 173 ? -26.946 -4.072 49.703 1.00 46.81 173 ASN A C 1
ATOM 1379 O O . ASN A 1 173 ? -26.917 -5.249 49.364 1.00 46.81 173 ASN A O 1
ATOM 1383 N N . LEU A 1 174 ? -27.773 -3.633 50.655 1.00 50.84 174 LEU A N 1
ATOM 1384 C CA . LEU A 1 174 ? -28.705 -4.459 51.412 1.00 50.84 174 LEU A CA 1
ATOM 1385 C C . LEU A 1 174 ? -30.082 -4.478 50.723 1.00 50.84 174 LEU A C 1
ATOM 1387 O O . LEU A 1 174 ? -30.566 -3.423 50.288 1.00 50.84 174 LEU A O 1
ATOM 1391 N N . SER A 1 175 ? -30.717 -5.652 50.626 1.00 47.69 175 SER A N 1
ATOM 1392 C CA . SER A 1 175 ? -32.053 -5.788 50.030 1.00 47.69 175 SER A CA 1
ATOM 1393 C C . SER A 1 175 ? -33.099 -5.036 50.870 1.00 47.69 175 SER A C 1
ATOM 1395 O O . SER A 1 175 ? -32.900 -4.814 52.065 1.00 47.69 175 SER A O 1
ATOM 1397 N N . ASP A 1 176 ? -34.212 -4.592 50.273 1.00 49.88 176 ASP A N 1
ATOM 1398 C CA . ASP A 1 176 ? -35.220 -3.799 51.005 1.00 49.88 176 ASP A CA 1
ATOM 1399 C C . ASP A 1 176 ? -35.832 -4.570 52.198 1.00 49.88 176 ASP A C 1
ATOM 1401 O O . ASP A 1 176 ? -36.208 -3.959 53.196 1.00 49.88 176 ASP A O 1
ATOM 1405 N N . THR A 1 177 ? -35.811 -5.906 52.149 1.00 49.28 177 THR A N 1
ATOM 1406 C CA . THR A 1 177 ? -36.113 -6.830 53.257 1.00 49.28 177 THR A CA 1
ATOM 1407 C C . THR A 1 177 ? -35.172 -6.672 54.453 1.00 49.28 177 THR A C 1
ATOM 1409 O O . THR A 1 177 ? -35.614 -6.670 55.600 1.00 49.28 177 THR A O 1
ATOM 1412 N N . ASP A 1 178 ? -33.881 -6.480 54.201 1.00 47.72 178 ASP A N 1
ATOM 1413 C CA . ASP A 1 178 ? -32.860 -6.406 55.245 1.00 47.72 178 ASP A CA 1
ATOM 1414 C C . ASP A 1 178 ? -32.819 -5.010 55.905 1.00 47.72 178 ASP A C 1
ATOM 1416 O O . ASP A 1 178 ? -32.474 -4.869 57.079 1.00 47.72 178 ASP A O 1
ATOM 1420 N N . LYS A 1 179 ? -33.221 -3.950 55.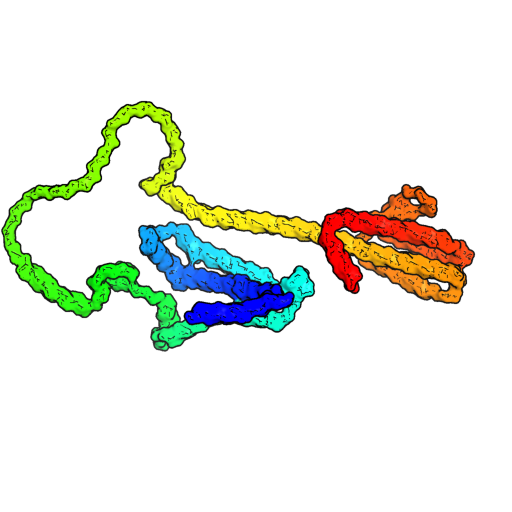181 1.00 51.19 179 LYS A N 1
ATOM 1421 C CA . LYS A 1 179 ? -33.329 -2.581 55.732 1.00 51.19 179 LYS A CA 1
ATOM 1422 C C . LYS A 1 179 ? -34.434 -2.461 56.781 1.00 51.19 179 LYS A C 1
ATOM 1424 O O . LYS A 1 179 ? -34.282 -1.712 57.747 1.00 51.19 179 LYS A O 1
ATOM 1429 N N . GLU A 1 180 ? -35.534 -3.186 56.598 1.00 52.31 180 GLU A N 1
ATOM 1430 C CA . GLU A 1 180 ? -36.625 -3.251 57.576 1.00 52.31 180 GLU A CA 1
ATOM 1431 C C . GLU A 1 180 ? -36.219 -4.070 58.814 1.00 52.31 180 GLU A C 1
ATOM 1433 O O . GLU A 1 180 ? -36.538 -3.669 59.934 1.00 52.31 180 GLU A O 1
ATOM 1438 N N . GLN A 1 181 ? -35.417 -5.133 58.651 1.00 49.31 181 GLN A N 1
ATOM 1439 C CA . GLN A 1 181 ? -34.904 -5.917 59.783 1.00 49.31 181 GLN A CA 1
ATOM 1440 C C . GLN A 1 181 ? -33.887 -5.163 60.655 1.00 49.31 181 GLN A C 1
ATOM 1442 O O . GLN A 1 181 ? -33.831 -5.398 61.859 1.00 49.31 181 GLN A O 1
ATOM 1447 N N . ILE A 1 182 ? -33.119 -4.220 60.094 1.00 55.03 182 ILE A N 1
ATOM 1448 C CA . ILE A 1 182 ? -32.153 -3.408 60.861 1.00 55.03 182 ILE A CA 1
ATOM 1449 C C . ILE A 1 182 ? -32.812 -2.183 61.519 1.00 55.03 182 ILE A C 1
ATOM 1451 O O . ILE A 1 182 ? -32.357 -1.736 62.573 1.00 55.03 182 ILE A O 1
ATOM 1455 N N . LYS A 1 183 ? -33.908 -1.645 60.964 1.00 52.19 183 LYS A N 1
ATOM 1456 C CA . LYS A 1 183 ? -34.629 -0.503 61.563 1.00 52.19 183 LYS A CA 1
ATOM 1457 C C . LYS A 1 183 ? -35.202 -0.812 62.945 1.00 52.19 183 LYS A C 1
ATOM 1459 O O . LYS A 1 183 ? -35.115 0.044 63.822 1.00 52.19 183 LYS A O 1
ATOM 1464 N N . GLN A 1 184 ? -35.759 -2.008 63.140 1.00 47.69 184 GLN A N 1
ATOM 1465 C CA . GLN A 1 184 ? -36.384 -2.411 64.405 1.00 47.69 184 GLN A CA 1
ATOM 1466 C C . GLN A 1 184 ? -35.415 -2.335 65.607 1.00 47.69 184 GLN A C 1
ATOM 1468 O O . GLN A 1 184 ? -35.721 -1.606 66.551 1.00 47.69 184 GLN A O 1
ATOM 1473 N N . PRO A 1 185 ? -34.214 -2.949 65.580 1.00 47.91 185 PRO A N 1
ATOM 1474 C CA . PRO A 1 185 ? -33.270 -2.855 66.695 1.00 47.91 185 PRO A CA 1
ATOM 1475 C C . PRO A 1 185 ? -32.633 -1.464 66.850 1.00 47.91 185 PRO A C 1
ATOM 1477 O O . PRO A 1 185 ? -32.326 -1.063 67.970 1.00 47.91 185 PRO A O 1
ATOM 1480 N N . LEU A 1 186 ? -32.463 -0.687 65.768 1.00 50.25 186 LEU A N 1
ATOM 1481 C CA . LEU A 1 186 ? -31.872 0.661 65.834 1.00 50.25 186 LEU A CA 1
ATOM 1482 C C . LEU A 1 186 ? -32.824 1.694 66.462 1.00 50.25 186 LEU A C 1
ATOM 1484 O O . LEU A 1 186 ? -32.372 2.601 67.159 1.00 50.25 186 LEU A O 1
ATOM 1488 N N . GLN A 1 187 ? -34.138 1.545 66.262 1.00 50.69 187 GLN A N 1
ATOM 1489 C CA . GLN A 1 187 ? -35.161 2.358 66.934 1.00 50.69 187 GLN A CA 1
ATOM 1490 C C . GLN A 1 187 ? -35.339 1.969 68.409 1.00 50.69 187 GLN A C 1
ATOM 1492 O O . GLN A 1 187 ? -35.568 2.849 69.241 1.00 50.69 187 GLN A O 1
ATOM 1497 N N . GLU A 1 188 ? -35.180 0.684 68.739 1.00 51.03 188 GLU A N 1
ATOM 1498 C CA . GLU A 1 188 ? -35.158 0.176 70.117 1.00 51.03 188 GLU A CA 1
ATOM 1499 C C . GLU A 1 188 ? -33.950 0.744 70.886 1.00 51.03 188 GLU A C 1
ATOM 1501 O O . GLU A 1 188 ? -34.099 1.301 71.974 1.00 51.03 188 GLU A O 1
ATOM 1506 N N . MET A 1 189 ? -32.756 0.716 70.279 1.00 47.66 189 MET A N 1
ATOM 1507 C CA . MET A 1 189 ? -31.519 1.220 70.888 1.00 47.66 189 MET A CA 1
ATOM 1508 C C . MET A 1 189 ? -31.567 2.739 71.126 1.00 47.66 189 MET A C 1
ATOM 1510 O O . MET A 1 189 ? -31.106 3.222 72.158 1.00 47.66 189 MET A O 1
ATOM 1514 N N . ASN A 1 190 ? -32.205 3.491 70.223 1.00 49.59 190 ASN A N 1
ATOM 1515 C CA . ASN A 1 190 ? -32.385 4.940 70.361 1.00 49.59 190 ASN A CA 1
ATOM 1516 C C . ASN A 1 190 ? -33.480 5.316 71.386 1.00 49.59 190 ASN A C 1
ATOM 1518 O O . ASN A 1 190 ? -33.451 6.409 71.946 1.00 49.59 190 ASN A O 1
ATOM 1522 N N . ARG A 1 191 ? -34.426 4.408 71.683 1.00 48.69 191 ARG A N 1
ATOM 1523 C CA . ARG A 1 191 ? -35.370 4.553 72.811 1.00 48.69 191 ARG A CA 1
ATOM 1524 C C . ARG A 1 191 ? -34.727 4.252 74.164 1.00 48.69 191 ARG A C 1
ATOM 1526 O O . ARG A 1 191 ? -35.111 4.871 75.151 1.00 48.69 191 ARG A O 1
ATOM 1533 N N . ILE A 1 192 ? -33.771 3.323 74.218 1.00 49.31 192 ILE A N 1
ATOM 1534 C CA . ILE A 1 192 ? -33.096 2.913 75.462 1.00 49.31 192 ILE A CA 1
ATOM 1535 C C . ILE A 1 192 ? -32.056 3.957 75.913 1.00 49.31 192 ILE A C 1
ATOM 1537 O O . ILE A 1 192 ? -31.807 4.098 77.108 1.00 49.31 192 ILE A O 1
ATOM 1541 N N . MET A 1 193 ? -31.479 4.735 74.990 1.00 42.38 193 MET A N 1
ATOM 1542 C CA . MET A 1 193 ? -30.328 5.607 75.275 1.00 42.38 193 MET A CA 1
ATOM 1543 C C . MET A 1 193 ? -30.660 7.071 75.621 1.00 42.38 193 MET A C 1
ATOM 1545 O O . MET A 1 193 ? -29.792 7.935 75.529 1.00 42.38 193 MET A O 1
ATOM 1549 N N . SER A 1 194 ? -31.885 7.368 76.063 1.00 35.00 194 SER A N 1
ATOM 1550 C CA . SER A 1 194 ? -32.271 8.724 76.484 1.00 35.00 194 SER A CA 1
ATOM 1551 C C . SER A 1 194 ? -32.261 8.901 78.010 1.00 35.00 194 SER A C 1
ATOM 1553 O O . SER A 1 194 ? -33.211 8.471 78.669 1.00 35.00 194 SER A O 1
ATOM 1555 N N . PRO A 1 195 ? -31.303 9.659 78.581 1.00 32.47 195 PRO A N 1
ATOM 1556 C CA . PRO A 1 195 ? -31.514 10.363 79.836 1.00 32.47 195 PRO A CA 1
ATOM 1557 C C . PRO A 1 195 ? -31.652 11.887 79.652 1.00 32.47 195 PRO A C 1
ATOM 1559 O O . PRO A 1 195 ? -31.133 12.508 78.728 1.00 32.47 195 PRO A O 1
ATOM 1562 N N . ARG A 1 196 ? -32.413 12.456 80.592 1.00 29.91 196 ARG A N 1
ATOM 1563 C CA . ARG A 1 196 ? -32.846 13.851 80.763 1.00 29.91 196 ARG A CA 1
ATOM 1564 C C . ARG A 1 196 ? -31.712 14.887 80.900 1.00 29.91 196 ARG A C 1
ATOM 1566 O O . ARG A 1 196 ? -30.762 14.657 81.633 1.00 29.91 196 ARG A O 1
ATOM 1573 N N . ASN A 1 197 ? -31.982 16.062 80.312 1.00 30.42 197 ASN A N 1
ATOM 1574 C CA . ASN A 1 197 ? -31.653 17.459 80.669 1.00 30.42 197 ASN A CA 1
ATOM 1575 C C . ASN A 1 197 ? -30.320 17.834 81.351 1.00 30.42 197 ASN A C 1
ATOM 1577 O O . ASN A 1 197 ? -30.068 17.469 82.494 1.00 30.42 197 ASN A O 1
ATOM 1581 N N . GLY A 1 198 ? -29.630 18.812 80.747 1.00 26.16 198 GLY A N 1
ATOM 1582 C CA . GLY A 1 198 ? -28.722 19.731 81.443 1.00 26.16 198 GLY A CA 1
ATOM 1583 C C . GLY A 1 198 ? -27.863 20.569 80.491 1.00 26.16 198 GLY A C 1
ATOM 1584 O O . GLY A 1 198 ? -27.082 20.027 79.723 1.00 26.16 198 GLY A O 1
ATOM 1585 N N . SER A 1 199 ? -28.025 21.8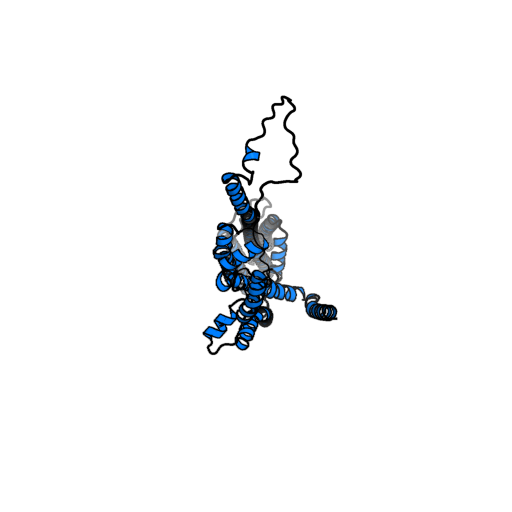90 80.536 1.00 27.77 199 SER A N 1
ATOM 1586 C CA . SER A 1 199 ? -27.254 22.916 79.818 1.00 27.77 199 SER A CA 1
ATOM 1587 C C . SER A 1 199 ? -25.751 22.916 80.139 1.00 27.77 199 SER A C 1
ATOM 1589 O O . SER A 1 199 ? -25.411 22.704 81.298 1.00 27.77 199 SER A O 1
ATOM 1591 N N . CYS A 1 200 ? -24.893 23.308 79.185 1.00 22.95 200 CYS A N 1
ATOM 1592 C CA . CYS A 1 200 ? -23.869 24.360 79.359 1.00 22.95 200 CYS A CA 1
ATOM 1593 C C . CYS A 1 200 ? -23.067 24.624 78.068 1.00 22.95 200 CYS A C 1
ATOM 1595 O O . CYS A 1 200 ? -22.811 23.730 77.269 1.00 22.95 200 CYS A O 1
ATOM 1597 N N . MET A 1 201 ? -22.715 25.898 77.894 1.00 27.48 201 MET A N 1
ATOM 1598 C CA . MET A 1 201 ? -21.874 26.483 76.847 1.00 27.48 201 MET A CA 1
ATOM 1599 C C . MET A 1 201 ? -20.370 26.242 77.084 1.00 27.48 201 MET A C 1
ATOM 1601 O O . MET A 1 201 ? -19.963 25.964 78.208 1.00 27.48 201 MET A O 1
ATOM 1605 N N . ALA A 1 202 ? -19.598 26.528 76.026 1.00 26.86 202 ALA A N 1
ATOM 1606 C CA . ALA A 1 202 ? -18.166 26.862 75.955 1.00 26.86 202 ALA A CA 1
ATOM 1607 C C . ALA A 1 202 ? -17.149 25.750 75.596 1.00 26.86 202 ALA A C 1
ATOM 1609 O O . ALA A 1 202 ? -16.818 24.861 76.371 1.00 26.86 202 ALA A O 1
ATOM 1610 N N . GLU A 1 203 ? -16.660 25.907 74.359 1.00 25.31 203 GLU A N 1
ATOM 1611 C CA . GLU A 1 203 ? -15.317 25.717 73.786 1.00 25.31 203 GLU A CA 1
ATOM 1612 C C . GLU A 1 203 ? -14.160 25.156 74.635 1.00 25.31 203 GLU A C 1
ATOM 1614 O O . GLU A 1 203 ? -13.824 25.659 75.703 1.00 25.31 203 GLU A O 1
ATOM 1619 N N . SER A 1 204 ? -13.370 24.276 74.008 1.00 27.16 204 SER A N 1
ATOM 1620 C CA . SER A 1 204 ? -11.952 24.558 73.698 1.00 27.16 204 SER A CA 1
ATOM 1621 C C . SER A 1 204 ? -11.367 23.540 72.705 1.00 27.16 204 SER A C 1
ATOM 1623 O O . SER A 1 204 ? -11.328 22.340 72.952 1.00 27.16 204 SER A O 1
ATOM 1625 N N . SER A 1 205 ? -11.005 24.065 71.526 1.00 27.33 205 SER A N 1
ATOM 1626 C CA . SER A 1 205 ? -9.681 23.998 70.866 1.00 27.33 205 SER A CA 1
ATOM 1627 C C . SER A 1 205 ? -8.709 22.859 71.255 1.00 27.33 205 SER A C 1
ATOM 1629 O O . SER A 1 205 ? -8.506 22.530 72.411 1.00 27.33 205 SER A O 1
ATOM 1631 N N . SER A 1 206 ? -7.949 22.270 70.328 1.00 29.52 206 SER A N 1
ATOM 1632 C CA . SER A 1 206 ? -6.958 22.930 69.459 1.00 29.52 206 SER A CA 1
ATOM 1633 C C . SER A 1 206 ? -6.517 21.947 68.350 1.00 29.52 206 SER A C 1
ATOM 1635 O O . SER A 1 206 ? -6.492 20.746 68.587 1.00 29.52 206 SER A O 1
ATOM 1637 N N . VAL A 1 207 ? -6.322 22.303 67.072 1.00 34.19 207 VAL A N 1
ATOM 1638 C CA . VAL A 1 207 ? -5.552 23.385 66.411 1.00 34.19 207 VAL A CA 1
ATOM 1639 C C . VAL A 1 207 ? -4.041 23.126 66.399 1.00 34.19 207 VAL A C 1
ATOM 1641 O O . VAL A 1 207 ? -3.405 23.170 67.445 1.00 34.19 207 VAL A O 1
ATOM 1644 N N . ARG A 1 208 ? -3.463 22.991 65.193 1.00 33.00 208 ARG A N 1
ATOM 1645 C CA . ARG A 1 208 ? -2.405 23.856 64.6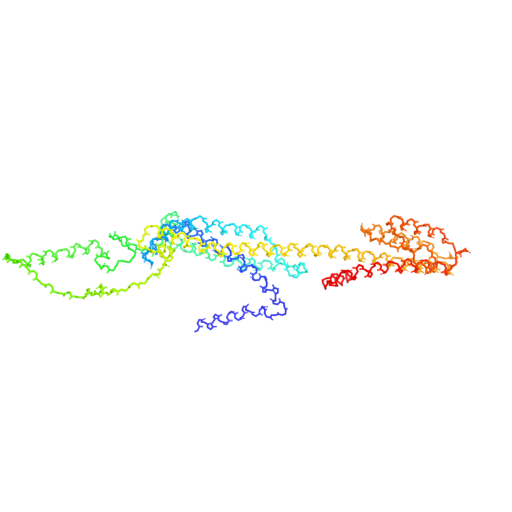06 1.00 33.00 208 ARG A CA 1
ATOM 1646 C C . ARG A 1 208 ? -1.957 23.272 63.250 1.00 33.00 208 ARG A C 1
ATOM 1648 O O . ARG A 1 208 ? -1.964 22.063 63.086 1.00 33.00 208 ARG A O 1
ATOM 1655 N N . SER A 1 209 ? -1.606 24.054 62.229 1.00 28.06 209 SER A N 1
ATOM 1656 C CA . SER A 1 209 ? -1.024 25.404 62.264 1.00 28.06 209 SER A CA 1
ATOM 1657 C C . SER A 1 209 ? -1.245 26.186 60.962 1.00 28.06 209 SER A C 1
ATOM 1659 O O . SER A 1 209 ? -0.904 25.709 59.882 1.00 28.06 209 SER A O 1
ATOM 1661 N N . LEU A 1 210 ? -1.694 27.437 61.103 1.00 39.19 210 LEU A N 1
ATOM 1662 C CA . LEU A 1 210 ? -1.139 28.563 60.349 1.00 39.19 210 LEU A CA 1
ATOM 1663 C C . LEU A 1 210 ? 0.173 29.008 61.028 1.00 39.19 210 LEU A C 1
ATOM 1665 O O . LEU A 1 210 ? 0.226 29.060 62.256 1.00 39.19 210 LEU A O 1
ATOM 1669 N N . SER A 1 211 ? 1.179 29.372 60.231 1.00 27.77 211 SER A N 1
ATOM 1670 C CA . SER A 1 211 ? 2.273 30.299 60.578 1.00 27.77 211 SER A CA 1
ATOM 1671 C C . SER A 1 211 ? 2.723 30.937 59.257 1.00 27.77 211 SER A C 1
ATOM 1673 O O . SER A 1 211 ? 2.976 30.208 58.301 1.00 27.77 211 SER A O 1
ATOM 1675 N N . SER A 1 212 ? 2.439 32.225 59.053 1.00 32.00 212 SER A N 1
ATOM 1676 C CA . SER A 1 212 ? 3.327 33.384 59.272 1.00 32.00 212 SER A CA 1
ATOM 1677 C C . SER A 1 212 ? 4.464 33.447 58.262 1.00 32.00 212 SER A C 1
ATOM 1679 O O . SER A 1 212 ? 5.320 32.575 58.258 1.00 32.00 212 SER A O 1
ATOM 1681 N N . ASP A 1 213 ? 4.425 34.470 57.407 1.00 29.78 213 ASP A N 1
ATOM 1682 C CA . ASP A 1 213 ? 5.467 35.502 57.363 1.00 29.78 213 ASP A CA 1
ATOM 1683 C C . ASP A 1 213 ? 5.005 36.641 56.440 1.00 29.78 213 ASP A C 1
ATOM 1685 O O . ASP A 1 213 ? 5.037 36.536 55.216 1.00 29.78 213 ASP A O 1
ATOM 1689 N N . ASP A 1 214 ? 4.573 37.743 57.055 1.00 33.91 214 ASP A N 1
ATOM 1690 C CA . ASP A 1 214 ? 4.676 39.079 56.473 1.00 33.91 214 ASP A CA 1
ATOM 1691 C C . ASP A 1 214 ? 5.671 39.872 57.335 1.00 33.91 214 ASP A C 1
ATOM 1693 O O . ASP A 1 214 ? 5.694 39.731 58.557 1.00 33.91 214 ASP A O 1
ATOM 1697 N N . VAL A 1 215 ? 6.428 40.752 56.670 1.00 32.97 215 VAL A N 1
ATOM 1698 C CA . VAL A 1 215 ? 7.428 41.719 57.174 1.00 32.97 215 VAL A CA 1
ATOM 1699 C C . VAL A 1 215 ? 8.897 41.262 57.130 1.00 32.97 215 VAL A C 1
ATOM 1701 O O . VAL A 1 215 ? 9.515 40.890 58.119 1.00 32.97 215 VAL A O 1
ATOM 1704 N N . SER A 1 216 ? 9.534 41.515 55.984 1.00 29.31 216 SER A N 1
ATOM 1705 C CA . SER A 1 216 ? 10.718 42.387 55.978 1.00 29.31 216 SER A CA 1
ATOM 1706 C C . SER A 1 216 ? 10.807 43.178 54.667 1.00 29.31 216 SER A C 1
ATOM 1708 O O . SER A 1 216 ? 10.667 42.675 53.554 1.00 29.31 216 SER A O 1
ATOM 1710 N N . THR A 1 217 ? 10.985 44.482 54.828 1.00 35.12 217 THR A N 1
ATOM 1711 C CA . THR A 1 217 ? 11.232 45.489 53.799 1.00 35.12 217 THR A CA 1
ATOM 1712 C C . THR A 1 217 ? 12.477 45.180 52.973 1.00 35.12 217 THR A C 1
ATOM 1714 O O . THR A 1 217 ? 13.561 45.056 53.534 1.00 35.12 217 THR A O 1
ATOM 1717 N N . SER A 1 218 ? 12.367 45.190 51.641 1.00 25.27 218 SER A N 1
ATOM 1718 C CA . SER A 1 218 ? 13.503 45.456 50.750 1.00 25.27 218 SER A CA 1
ATOM 1719 C C . SER A 1 218 ? 13.021 45.808 49.340 1.00 25.27 218 SER A C 1
ATOM 1721 O O . SER A 1 218 ? 12.384 45.016 48.646 1.00 25.27 218 SER A O 1
ATOM 1723 N N . LYS A 1 219 ? 13.317 47.042 48.921 1.00 38.41 219 LYS A N 1
ATOM 1724 C CA . LYS A 1 219 ? 13.171 47.527 47.547 1.00 38.41 219 LYS A CA 1
ATOM 1725 C C . LYS A 1 219 ? 13.928 46.597 46.591 1.00 38.41 219 LYS A C 1
ATOM 1727 O O . LYS A 1 219 ? 15.151 46.545 46.637 1.00 38.41 219 LYS A O 1
ATOM 1732 N N . SER A 1 220 ? 13.243 45.973 45.633 1.00 25.44 220 SER A N 1
ATOM 1733 C CA . SER A 1 220 ? 13.886 45.622 44.363 1.00 25.44 220 SER A CA 1
ATOM 1734 C C . SER A 1 220 ? 12.870 45.507 43.232 1.00 25.44 220 SER A C 1
ATOM 1736 O O . SER A 1 220 ? 12.037 44.604 43.169 1.00 25.44 220 SER A O 1
ATOM 1738 N N . SER A 1 221 ? 12.960 46.477 42.330 1.00 37.28 221 SER A N 1
ATOM 1739 C CA . SER A 1 221 ? 12.294 46.514 41.039 1.00 37.28 221 SER A CA 1
ATOM 1740 C C . SER A 1 221 ? 12.661 45.273 40.220 1.00 37.28 221 SER A C 1
ATOM 1742 O O . SER A 1 221 ? 13.783 45.158 39.734 1.00 37.28 221 SER A O 1
ATOM 1744 N N . LYS A 1 222 ? 11.721 44.342 40.029 1.00 32.28 222 LYS A N 1
ATOM 1745 C CA . LYS A 1 222 ? 11.787 43.366 38.932 1.00 32.28 222 LYS A CA 1
ATOM 1746 C C . LYS A 1 222 ? 10.417 43.242 38.281 1.00 32.28 222 LYS A C 1
ATOM 1748 O O . LYS A 1 222 ? 9.510 42.609 38.817 1.00 32.28 222 LYS A O 1
ATOM 1753 N N . LYS A 1 223 ? 10.296 43.850 37.095 1.00 36.25 223 LYS A N 1
ATOM 1754 C CA . LYS A 1 223 ? 9.206 43.654 36.131 1.00 36.25 223 LYS A CA 1
ATOM 1755 C C . LYS A 1 223 ? 9.020 42.149 35.884 1.00 36.25 223 LYS A C 1
ATOM 1757 O O . LYS A 1 223 ? 9.725 41.561 35.068 1.00 36.25 223 LYS A O 1
ATOM 1762 N N . LYS A 1 224 ? 8.090 41.502 36.590 1.00 35.06 224 LYS A N 1
ATOM 1763 C CA . LYS A 1 224 ? 7.643 40.148 36.244 1.00 35.06 224 LYS A CA 1
ATOM 1764 C C . LYS A 1 224 ? 6.618 40.275 35.119 1.00 35.06 224 LYS A C 1
ATOM 1766 O O . LYS A 1 224 ? 5.564 40.876 35.297 1.00 35.06 224 LYS A O 1
ATOM 1771 N N . SER A 1 225 ? 6.992 39.747 33.955 1.00 38.50 225 SER A N 1
ATOM 1772 C CA . SER A 1 225 ? 6.186 39.689 32.735 1.00 38.50 225 SER A CA 1
ATOM 1773 C C . SER A 1 225 ? 4.757 39.216 33.021 1.00 38.50 225 SER A C 1
ATOM 1775 O O . SER A 1 225 ? 4.543 38.170 33.640 1.00 38.50 225 SER A O 1
ATOM 1777 N N . CYS A 1 226 ? 3.792 39.992 32.523 1.00 39.75 226 CYS A N 1
ATOM 1778 C CA . CYS A 1 226 ? 2.343 39.797 32.637 1.00 39.75 226 CYS A CA 1
ATOM 1779 C C . CYS A 1 226 ? 1.859 38.414 32.142 1.00 39.75 226 CYS A C 1
ATOM 1781 O O . CYS A 1 226 ? 0.750 37.987 32.448 1.00 39.75 226 CYS A O 1
ATOM 1783 N N . TRP A 1 227 ? 2.711 37.674 31.430 1.00 38.88 227 TRP A N 1
ATOM 1784 C CA . TRP A 1 227 ? 2.407 36.368 30.850 1.00 38.88 227 TRP A CA 1
ATOM 1785 C C . TRP A 1 227 ? 2.308 35.238 31.881 1.00 38.88 227 TRP A C 1
ATOM 1787 O O . TRP A 1 227 ? 1.535 34.308 31.682 1.00 38.88 227 TRP A O 1
ATOM 1797 N N . LYS A 1 228 ? 3.000 35.329 33.027 1.00 40.53 228 LYS A N 1
ATOM 1798 C CA . LYS A 1 228 ? 2.900 34.294 34.078 1.00 40.53 228 LYS A CA 1
ATOM 1799 C C . LYS A 1 228 ? 1.595 34.349 34.879 1.00 40.53 228 LYS A C 1
ATOM 1801 O O . LYS A 1 228 ? 1.265 33.383 35.553 1.00 40.53 228 LYS A O 1
ATOM 1806 N N . ARG A 1 229 ? 0.839 35.452 34.797 1.00 40.84 229 ARG A N 1
ATOM 1807 C CA . ARG A 1 229 ? -0.456 35.607 35.487 1.00 40.84 229 ARG A CA 1
ATOM 1808 C C . ARG A 1 229 ? -1.643 35.095 34.662 1.00 40.84 229 ARG A C 1
ATOM 1810 O O . ARG A 1 229 ? -2.740 34.953 35.191 1.00 40.84 229 ARG A O 1
ATOM 1817 N N . ALA A 1 230 ? -1.427 34.797 33.378 1.00 43.56 230 ALA A N 1
ATOM 1818 C CA . ALA A 1 230 ? -2.444 34.251 32.476 1.00 43.56 230 ALA A CA 1
ATOM 1819 C C . ALA A 1 230 ? -2.605 32.720 32.588 1.00 43.56 230 ALA A C 1
ATOM 1821 O O . ALA A 1 230 ? -3.601 32.175 32.118 1.00 43.56 230 ALA A O 1
ATOM 1822 N N . THR A 1 231 ? -1.666 32.040 33.250 1.00 48.16 231 THR A N 1
ATOM 1823 C CA . THR A 1 231 ? -1.633 30.581 33.450 1.00 48.16 231 THR A CA 1
ATOM 1824 C C . THR A 1 231 ? -1.934 30.175 34.895 1.00 48.16 231 THR A C 1
ATOM 1826 O O . THR A 1 231 ? -1.509 29.114 35.337 1.00 48.16 231 THR A O 1
ATOM 1829 N N . ASP A 1 232 ? -2.621 31.026 35.660 1.00 49.53 232 ASP A N 1
ATOM 1830 C CA . ASP A 1 232 ? -3.029 30.704 37.028 1.00 49.53 232 ASP A CA 1
ATOM 1831 C C . ASP A 1 232 ? -4.406 29.993 37.005 1.00 49.53 232 ASP A C 1
ATOM 1833 O O . ASP A 1 232 ? -5.411 30.610 36.615 1.00 49.53 232 ASP A O 1
ATOM 1837 N N . PRO A 1 233 ? -4.515 28.709 37.409 1.00 52.75 233 PRO A N 1
ATOM 1838 C CA . PRO A 1 233 ? -5.764 27.929 37.346 1.00 52.75 233 PRO A CA 1
ATOM 1839 C C . PRO A 1 233 ? -6.857 28.426 38.313 1.00 52.75 233 PRO A C 1
ATOM 1841 O O . PRO A 1 233 ? -8.014 27.982 38.252 1.00 52.75 233 PRO A O 1
ATOM 1844 N N . ALA A 1 234 ? -6.506 29.373 39.188 1.00 53.75 234 ALA A N 1
ATOM 1845 C CA . ALA A 1 234 ? -7.391 30.001 40.160 1.00 53.75 234 ALA A CA 1
ATOM 1846 C C . ALA A 1 234 ? -8.411 30.978 39.532 1.00 53.75 234 ALA A C 1
ATOM 1848 O O . ALA A 1 234 ? -9.438 31.260 40.146 1.00 53.75 234 ALA A O 1
ATOM 1849 N N . HIS A 1 235 ? -8.190 31.472 38.304 1.00 60.91 235 HIS A N 1
ATOM 1850 C CA . HIS A 1 235 ? -9.072 32.456 37.655 1.00 60.91 235 HIS A CA 1
ATOM 1851 C C . HIS A 1 235 ? -9.858 31.870 36.462 1.00 60.91 235 HIS A C 1
ATOM 1853 O O . HIS A 1 235 ? -9.309 31.133 35.642 1.00 60.91 235 HIS A O 1
ATOM 1859 N N . ARG A 1 236 ? -11.148 32.240 36.297 1.00 55.62 236 ARG A N 1
ATOM 1860 C CA . ARG A 1 236 ? -12.032 31.724 35.214 1.00 55.62 236 ARG A CA 1
ATOM 1861 C C . ARG A 1 236 ? -11.450 31.899 33.802 1.00 55.62 236 ARG A C 1
ATOM 1863 O O . ARG A 1 236 ? -11.709 31.059 32.944 1.00 55.62 236 ARG A O 1
ATOM 1870 N N . ARG A 1 237 ? -10.683 32.970 33.549 1.00 59.94 237 ARG A N 1
ATOM 1871 C CA . ARG A 1 237 ? -10.023 33.213 32.248 1.00 59.94 237 ARG A CA 1
ATOM 1872 C C . ARG A 1 237 ? -8.801 32.311 32.038 1.00 59.94 237 ARG A C 1
ATOM 1874 O O . ARG A 1 237 ? -8.694 31.725 30.968 1.00 59.94 237 ARG A O 1
ATOM 1881 N N . GLY A 1 238 ? -7.964 32.122 33.061 1.00 63.53 238 GLY A N 1
ATOM 1882 C CA . GLY A 1 238 ? -6.810 31.213 33.009 1.00 63.53 238 GLY A CA 1
ATOM 1883 C C . GLY A 1 238 ? -7.229 29.763 32.765 1.00 63.53 238 GLY A C 1
ATOM 1884 O O . GLY A 1 238 ? -6.689 29.104 31.887 1.00 63.53 238 GLY A O 1
ATOM 1885 N N . ARG A 1 239 ? -8.307 29.304 33.419 1.00 65.75 239 ARG A N 1
ATOM 1886 C CA . ARG A 1 239 ? -8.876 27.964 33.187 1.00 65.75 239 ARG A CA 1
ATOM 1887 C C . ARG A 1 239 ? -9.403 27.769 31.758 1.00 65.75 239 ARG A C 1
ATOM 1889 O O . ARG A 1 239 ? -9.259 26.685 31.207 1.00 65.75 239 ARG A O 1
ATOM 1896 N N . ARG A 1 240 ? -9.994 28.804 31.141 1.00 68.56 240 ARG A N 1
ATOM 1897 C CA . ARG A 1 240 ? -10.440 28.760 29.732 1.00 68.56 240 ARG A CA 1
ATOM 1898 C C . ARG A 1 240 ? -9.264 28.701 28.758 1.00 68.56 240 ARG A C 1
ATOM 1900 O O . ARG A 1 240 ? -9.330 27.937 27.806 1.00 68.56 240 ARG A O 1
ATOM 1907 N N . ILE A 1 241 ? -8.195 29.453 29.021 1.00 69.25 241 ILE A N 1
ATOM 1908 C CA . ILE A 1 241 ? -6.964 29.419 28.216 1.00 69.25 241 ILE A CA 1
ATOM 1909 C C . ILE A 1 241 ? -6.273 28.059 28.356 1.00 69.25 241 ILE A C 1
ATOM 1911 O O . ILE A 1 241 ? -5.886 27.469 27.357 1.00 69.25 241 ILE A O 1
ATOM 1915 N N . GLN A 1 242 ? -6.201 27.511 29.568 1.00 68.94 242 GLN A N 1
ATOM 1916 C CA . GLN A 1 242 ? -5.601 26.203 29.829 1.00 68.94 242 GLN A CA 1
ATOM 1917 C C . GLN A 1 242 ? -6.413 25.052 29.207 1.00 68.94 242 GLN A C 1
ATOM 1919 O O . GLN A 1 242 ? -5.835 24.100 28.690 1.00 68.94 242 GLN A O 1
ATOM 1924 N N . LEU A 1 243 ? -7.747 25.162 29.180 1.00 69.06 243 LEU A N 1
ATOM 1925 C CA . LEU A 1 243 ? -8.621 24.240 28.446 1.00 69.06 243 LEU A CA 1
ATOM 1926 C C . LEU A 1 243 ? -8.436 24.348 26.929 1.00 69.06 243 LEU A C 1
ATOM 1928 O O . LEU A 1 243 ? -8.386 23.323 26.260 1.00 69.06 243 LEU A O 1
ATOM 1932 N N . LEU A 1 244 ? -8.307 25.564 26.391 1.00 73.12 244 LEU A N 1
ATOM 1933 C CA . LEU A 1 244 ? -8.034 25.784 24.970 1.00 73.12 244 LEU A CA 1
ATOM 1934 C C . LEU A 1 244 ? -6.640 25.262 24.586 1.00 73.12 244 LEU A C 1
ATOM 1936 O O . LEU A 1 244 ? -6.463 24.674 23.529 1.00 73.12 244 LEU A O 1
ATOM 1940 N N . GLN A 1 245 ? -5.663 25.387 25.481 1.00 71.12 245 GLN A N 1
ATOM 1941 C CA . GLN A 1 245 ? -4.322 24.846 25.295 1.00 71.12 245 GLN A CA 1
ATOM 1942 C C . GLN A 1 245 ? -4.311 23.308 25.332 1.00 71.12 245 GLN A C 1
ATOM 1944 O O . GLN A 1 245 ? -3.695 22.705 24.462 1.00 71.12 245 GLN A O 1
ATOM 1949 N N . MET A 1 246 ? -5.041 22.661 26.256 1.00 70.75 246 MET A N 1
ATOM 1950 C CA . MET A 1 246 ? -5.246 21.197 26.238 1.00 70.75 246 MET A CA 1
ATOM 1951 C C . MET A 1 246 ? -5.963 20.709 24.972 1.00 70.75 246 MET A C 1
ATOM 1953 O O . MET A 1 246 ? -5.796 19.559 24.583 1.00 70.75 246 MET A O 1
ATOM 1957 N N . LEU A 1 247 ? -6.766 21.570 24.351 1.00 70.62 247 LEU A N 1
ATOM 1958 C CA . LEU A 1 247 ? -7.542 21.278 23.150 1.00 70.62 247 LEU A CA 1
ATOM 1959 C C . LEU A 1 247 ? -6.697 21.393 21.880 1.00 70.62 247 LEU A C 1
ATOM 1961 O O . LEU A 1 247 ? -6.846 20.572 20.986 1.00 70.62 247 LEU A O 1
ATOM 1965 N N . VAL A 1 248 ? -5.787 22.369 21.826 1.00 74.56 248 VAL A N 1
ATOM 1966 C CA . VAL A 1 248 ? -4.873 22.600 20.694 1.00 74.56 248 VAL A CA 1
ATOM 1967 C C . VAL A 1 248 ? -3.707 21.605 20.685 1.00 74.56 248 VAL A C 1
ATOM 1969 O O . VAL A 1 248 ? -3.250 21.211 19.618 1.00 74.56 248 VAL A O 1
ATOM 1972 N N . LEU A 1 249 ? -3.255 21.143 21.853 1.00 72.94 249 LEU A N 1
ATOM 1973 C CA . LEU A 1 249 ? -2.118 20.225 21.987 1.00 72.94 249 LEU A CA 1
ATOM 1974 C C . LEU A 1 249 ? -2.239 18.916 21.168 1.00 72.94 249 LEU A C 1
ATOM 1976 O O . LEU A 1 249 ? -1.253 18.560 20.528 1.00 72.94 249 LEU A O 1
ATOM 1980 N N . PRO A 1 250 ? -3.399 18.228 21.094 1.00 76.62 250 PRO A N 1
ATOM 1981 C CA . PRO A 1 250 ? -3.575 17.062 20.222 1.00 76.62 250 PRO A CA 1
ATOM 1982 C C . PRO A 1 250 ? -3.727 17.397 18.729 1.00 76.62 250 PRO A C 1
ATOM 1984 O O . PRO A 1 250 ? -3.542 16.510 17.903 1.00 76.62 250 PRO A O 1
ATOM 1987 N N . PHE A 1 251 ? -4.004 18.649 18.345 1.00 77.56 251 PHE A N 1
ATOM 1988 C CA . PHE A 1 251 ? -3.998 19.047 16.930 1.00 77.56 251 PHE A CA 1
ATOM 1989 C C . PHE A 1 251 ? -2.597 19.268 16.378 1.00 77.56 251 PHE A C 1
ATOM 1991 O O . PHE A 1 251 ? -2.400 19.137 15.177 1.00 77.56 251 PHE A O 1
ATOM 1998 N N . ILE A 1 252 ? -1.626 19.584 17.234 1.00 78.12 252 ILE A N 1
ATOM 1999 C CA . ILE A 1 252 ? -0.228 19.763 16.832 1.00 78.12 252 ILE A CA 1
ATOM 2000 C C . ILE A 1 252 ? 0.326 18.503 16.140 1.00 78.12 252 ILE A C 1
ATOM 2002 O O . ILE A 1 252 ? 0.827 18.644 15.026 1.00 78.12 252 ILE A O 1
ATOM 2006 N N . PRO A 1 253 ? 0.213 17.280 16.702 1.00 69.31 253 PRO A N 1
ATOM 2007 C CA . PRO A 1 253 ? 0.672 16.079 16.010 1.00 69.31 253 PRO A CA 1
ATOM 2008 C C . PRO A 1 253 ? -0.164 15.763 14.765 1.00 69.31 253 PRO A C 1
ATOM 2010 O O . PRO A 1 253 ? 0.396 15.303 13.781 1.00 69.31 253 PRO A O 1
ATOM 2013 N N . ILE A 1 254 ? -1.470 16.058 14.750 1.00 80.25 254 ILE A N 1
ATOM 2014 C CA . ILE A 1 254 ? -2.320 15.847 13.564 1.00 80.25 254 ILE A CA 1
ATOM 2015 C C . ILE A 1 254 ? -1.894 16.776 12.417 1.00 80.25 254 ILE A C 1
ATOM 2017 O O . ILE A 1 254 ? -1.737 16.327 11.289 1.00 80.25 254 ILE A O 1
ATOM 2021 N N . LEU A 1 255 ? -1.645 18.057 12.700 1.00 80.12 255 LEU A N 1
ATOM 2022 C CA . LEU A 1 255 ? -1.117 19.018 11.729 1.00 80.12 255 LEU A CA 1
ATOM 2023 C C . LEU A 1 255 ? 0.288 18.635 11.264 1.00 80.12 255 LEU A C 1
ATOM 2025 O O . LEU A 1 255 ? 0.568 18.720 10.074 1.00 80.12 255 LEU A O 1
ATOM 2029 N N . ALA A 1 256 ? 1.151 18.180 12.175 1.00 77.62 256 ALA A N 1
ATOM 2030 C CA . ALA A 1 256 ? 2.481 17.694 11.823 1.00 77.62 256 ALA A CA 1
ATOM 2031 C C . ALA A 1 256 ? 2.407 16.478 10.887 1.00 77.62 256 ALA A C 1
ATOM 2033 O O . ALA A 1 256 ? 3.126 16.444 9.893 1.00 77.62 256 ALA A O 1
ATOM 2034 N N . LEU A 1 257 ? 1.496 15.535 11.151 1.00 77.56 257 LEU A N 1
ATOM 2035 C CA . LEU A 1 257 ? 1.251 14.385 10.282 1.00 77.56 257 LEU A CA 1
ATOM 2036 C C . LEU A 1 257 ? 0.693 14.811 8.923 1.00 77.56 257 LEU A C 1
ATOM 2038 O O . LEU A 1 257 ? 1.180 14.327 7.912 1.00 77.56 257 LEU A O 1
ATOM 2042 N N . ILE A 1 258 ? -0.253 15.754 8.869 1.00 87.56 258 ILE A N 1
ATOM 2043 C CA . ILE A 1 258 ? -0.791 16.272 7.599 1.00 87.56 258 ILE A CA 1
ATOM 2044 C C . ILE A 1 258 ? 0.318 16.931 6.771 1.00 87.56 258 ILE A C 1
ATOM 2046 O O . ILE A 1 258 ? 0.464 16.641 5.584 1.00 87.56 258 ILE A O 1
ATOM 2050 N N . VAL A 1 259 ? 1.138 17.780 7.393 1.00 92.12 259 VAL A N 1
ATOM 2051 C CA . VAL A 1 259 ? 2.277 18.427 6.726 1.00 92.12 259 VAL A CA 1
ATOM 2052 C C . VAL A 1 259 ? 3.300 17.386 6.266 1.00 92.12 259 VAL A C 1
ATOM 2054 O O . VAL A 1 259 ? 3.792 17.468 5.145 1.00 92.12 259 VAL A O 1
ATOM 2057 N N . GLN A 1 260 ? 3.575 16.365 7.078 1.00 87.25 260 GLN A N 1
ATOM 2058 C CA . GLN A 1 260 ? 4.452 15.260 6.700 1.00 87.25 260 GLN A CA 1
ATOM 2059 C C . GLN A 1 260 ? 3.887 14.466 5.513 1.00 87.25 260 GLN A C 1
ATOM 2061 O O . GLN A 1 260 ? 4.625 14.163 4.577 1.00 87.25 260 GLN A O 1
ATOM 2066 N N . THR A 1 261 ? 2.586 14.167 5.503 1.00 86.62 261 THR A N 1
ATOM 2067 C CA . THR A 1 261 ? 1.932 13.492 4.371 1.00 86.62 261 THR A CA 1
ATOM 2068 C C . THR A 1 261 ? 1.930 14.355 3.111 1.00 86.62 261 THR A C 1
ATOM 2070 O O . THR A 1 261 ? 2.105 13.834 2.018 1.00 86.62 261 THR A O 1
ATOM 2073 N N . ALA A 1 262 ? 1.815 15.678 3.243 1.00 91.06 262 ALA A N 1
ATOM 2074 C CA . ALA A 1 262 ? 1.888 16.596 2.110 1.00 91.06 262 ALA A CA 1
ATOM 2075 C C . ALA A 1 262 ? 3.307 16.675 1.523 1.00 91.06 262 ALA A C 1
ATOM 2077 O O . ALA A 1 262 ? 3.461 16.622 0.306 1.00 91.06 262 ALA A O 1
ATOM 2078 N N . ASN A 1 263 ? 4.336 16.745 2.374 1.00 91.25 263 ASN A N 1
ATOM 2079 C CA . ASN A 1 263 ? 5.733 16.754 1.931 1.00 91.25 263 ASN A CA 1
ATOM 2080 C C . ASN A 1 263 ? 6.117 15.426 1.269 1.00 91.25 263 ASN A C 1
ATOM 2082 O O . ASN A 1 263 ? 6.648 15.426 0.168 1.00 91.25 263 ASN A O 1
ATOM 2086 N N . THR A 1 264 ? 5.765 14.295 1.887 1.00 87.62 264 THR A N 1
ATOM 2087 C CA . THR A 1 264 ? 6.023 12.972 1.291 1.00 87.62 264 THR A CA 1
ATOM 2088 C C . THR A 1 264 ? 5.287 12.786 -0.034 1.00 87.62 264 THR A C 1
ATOM 2090 O O . THR A 1 264 ? 5.862 12.249 -0.974 1.00 87.62 264 THR A O 1
ATOM 2093 N N . LEU A 1 265 ? 4.048 13.271 -0.160 1.00 85.31 265 LEU A N 1
ATOM 2094 C CA . LEU A 1 265 ? 3.332 13.263 -1.435 1.00 85.31 265 LEU A CA 1
ATOM 2095 C C . LEU A 1 265 ? 4.024 14.144 -2.484 1.00 85.31 265 LEU A C 1
ATOM 2097 O O . LEU A 1 265 ? 4.115 13.743 -3.639 1.00 85.31 265 LEU A O 1
ATOM 2101 N N . HIS A 1 266 ? 4.526 15.319 -2.099 1.00 89.38 266 HIS A N 1
ATOM 2102 C CA . HIS A 1 266 ? 5.277 16.192 -2.998 1.00 89.38 266 HIS A CA 1
ATOM 2103 C C . HIS A 1 266 ? 6.555 15.515 -3.510 1.00 89.38 266 HIS A C 1
ATOM 2105 O O . HIS A 1 266 ? 6.782 15.494 -4.718 1.00 89.38 266 HIS A O 1
ATOM 2111 N N . ASP A 1 267 ? 7.315 14.877 -2.618 1.00 85.75 267 ASP A N 1
ATOM 2112 C CA . ASP A 1 267 ? 8.514 14.113 -2.972 1.00 85.75 267 ASP A CA 1
ATOM 2113 C C . ASP A 1 267 ? 8.172 12.948 -3.918 1.00 85.75 267 ASP A C 1
ATOM 2115 O O . ASP A 1 267 ? 8.863 12.720 -4.912 1.00 85.75 267 ASP A O 1
ATOM 2119 N N . ILE A 1 268 ? 7.062 12.241 -3.663 1.00 83.25 268 ILE A N 1
ATOM 2120 C CA . ILE A 1 268 ? 6.573 11.163 -4.537 1.00 83.25 268 ILE A CA 1
ATOM 2121 C C . ILE A 1 268 ? 6.183 11.705 -5.916 1.00 83.25 268 ILE A C 1
ATOM 2123 O O . ILE A 1 268 ? 6.471 11.056 -6.919 1.00 83.25 268 ILE A O 1
ATOM 2127 N N . LEU A 1 269 ? 5.526 12.863 -5.995 1.00 81.50 269 LEU A N 1
ATOM 2128 C CA . LEU A 1 269 ? 5.133 13.464 -7.272 1.00 81.50 269 LEU A CA 1
ATOM 2129 C C . LEU A 1 269 ? 6.350 13.905 -8.092 1.00 81.50 269 LEU A C 1
ATOM 2131 O O . LEU A 1 269 ? 6.381 13.638 -9.292 1.00 81.50 269 LEU A O 1
ATOM 2135 N N . ILE A 1 270 ? 7.361 14.500 -7.452 1.00 80.19 270 ILE A N 1
ATOM 2136 C CA . ILE A 1 270 ? 8.634 14.843 -8.106 1.00 80.19 270 ILE A CA 1
ATOM 2137 C C . ILE A 1 270 ? 9.306 13.573 -8.629 1.00 80.19 270 ILE A C 1
ATOM 2139 O O . ILE A 1 270 ? 9.630 13.489 -9.811 1.00 80.19 270 ILE A O 1
ATOM 2143 N N . TYR A 1 271 ? 9.415 12.542 -7.788 1.00 75.88 271 TYR A N 1
ATOM 2144 C CA . TYR A 1 271 ? 9.986 11.258 -8.188 1.00 75.88 271 TYR A CA 1
ATOM 2145 C C . TYR A 1 271 ? 9.231 10.624 -9.367 1.00 75.88 271 TYR A C 1
ATOM 2147 O O . TYR A 1 271 ? 9.838 10.079 -10.285 1.00 75.88 271 TYR A O 1
ATOM 2155 N N . ARG A 1 272 ? 7.894 10.704 -9.383 1.00 73.00 272 ARG A N 1
ATOM 2156 C CA . ARG A 1 272 ? 7.068 10.186 -10.487 1.00 73.00 272 ARG A CA 1
ATOM 2157 C C . ARG A 1 272 ? 7.310 10.930 -11.796 1.00 73.00 272 ARG A C 1
ATOM 2159 O O . ARG A 1 272 ? 7.306 10.286 -12.842 1.00 73.00 272 ARG A O 1
ATOM 2166 N N . GLN A 1 273 ? 7.516 12.242 -11.739 1.00 73.69 273 GLN A N 1
ATOM 2167 C CA . GLN A 1 273 ? 7.843 13.038 -12.916 1.00 73.69 273 GLN A CA 1
ATOM 2168 C C . GLN A 1 273 ? 9.229 12.667 -13.460 1.00 73.69 273 GLN A C 1
ATOM 2170 O O . GLN A 1 273 ? 9.341 12.346 -14.639 1.00 73.69 273 GLN A O 1
ATOM 2175 N N . GLU A 1 274 ? 10.242 12.576 -12.593 1.00 76.38 274 GLU A N 1
ATOM 2176 C CA . GLU A 1 274 ? 11.593 12.144 -12.981 1.00 76.38 274 GLU A CA 1
ATOM 2177 C C . GLU A 1 274 ? 11.596 10.740 -13.611 1.00 76.38 274 GLU A C 1
ATOM 2179 O O . GLU A 1 274 ? 12.254 10.508 -14.623 1.00 76.38 274 GLU A O 1
ATOM 2184 N N . VAL A 1 275 ? 10.826 9.795 -13.054 1.00 73.12 275 VAL A N 1
ATOM 2185 C CA . VAL A 1 275 ? 10.696 8.439 -13.617 1.00 73.12 275 VAL A CA 1
ATOM 2186 C C . VAL A 1 275 ? 10.004 8.454 -14.983 1.00 73.12 275 VAL A C 1
ATOM 2188 O O . VAL A 1 275 ? 10.428 7.722 -15.875 1.00 73.12 275 VAL A O 1
ATOM 2191 N N . SER A 1 276 ? 8.972 9.283 -15.165 1.00 71.25 276 SER A N 1
ATOM 2192 C CA . SER A 1 276 ? 8.285 9.429 -16.455 1.00 71.25 276 SER A CA 1
ATOM 2193 C C . SER A 1 276 ? 9.218 9.986 -17.534 1.00 71.25 276 SER A C 1
ATOM 2195 O O . SER A 1 276 ? 9.209 9.499 -18.666 1.00 71.25 276 SER A O 1
ATOM 2197 N N . ASP A 1 277 ? 10.045 10.973 -17.185 1.00 72.62 277 ASP A N 1
ATOM 2198 C CA . ASP A 1 277 ? 11.017 11.569 -18.105 1.00 72.62 277 ASP A CA 1
ATOM 2199 C C . ASP A 1 277 ? 12.098 10.546 -18.503 1.00 72.62 277 ASP A C 1
ATOM 2201 O O . ASP A 1 277 ? 12.420 10.394 -19.685 1.00 72.62 277 ASP A O 1
ATOM 2205 N N . ILE A 1 278 ? 12.579 9.753 -17.538 1.00 72.06 278 ILE A N 1
ATOM 2206 C CA . ILE A 1 278 ? 13.514 8.642 -17.776 1.00 72.06 278 ILE A CA 1
ATOM 2207 C C . ILE A 1 278 ? 12.897 7.572 -18.689 1.00 72.06 278 ILE A C 1
ATOM 2209 O O . ILE A 1 278 ? 13.561 7.081 -19.603 1.00 72.06 278 ILE A O 1
ATOM 2213 N N . GLU A 1 279 ? 11.640 7.183 -18.467 1.00 74.38 279 GLU A N 1
ATOM 2214 C CA . GL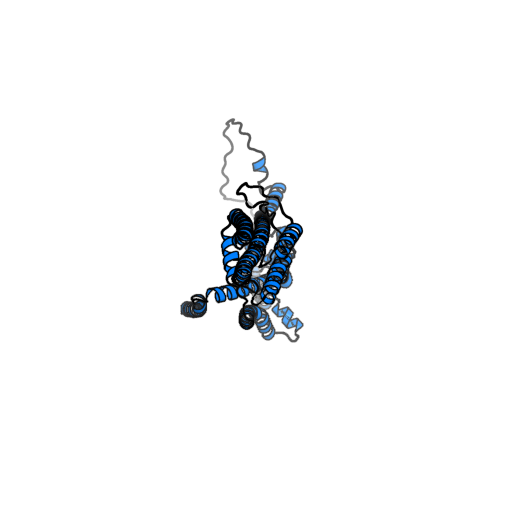U A 1 279 ? 10.978 6.153 -19.275 1.00 74.38 279 GLU A CA 1
ATOM 2215 C C . GLU A 1 279 ? 10.793 6.597 -20.735 1.00 74.38 279 GLU A C 1
ATOM 2217 O O . GLU A 1 279 ? 11.013 5.801 -21.661 1.00 74.38 279 GLU A O 1
ATOM 2222 N N . ALA A 1 280 ? 10.461 7.872 -20.959 1.00 74.69 280 ALA A N 1
ATOM 2223 C CA . ALA A 1 280 ? 10.385 8.453 -22.295 1.00 74.69 280 ALA A CA 1
ATOM 2224 C C . ALA A 1 280 ? 11.749 8.403 -23.008 1.00 74.69 280 ALA A C 1
ATOM 2226 O O . ALA A 1 280 ? 11.833 7.949 -24.152 1.00 74.69 280 ALA A O 1
ATOM 2227 N N . GLN A 1 281 ? 12.829 8.782 -22.317 1.00 74.25 281 GLN A N 1
ATOM 2228 C CA . GLN A 1 281 ? 14.193 8.741 -22.857 1.00 74.25 281 GLN A CA 1
ATOM 2229 C C . GLN A 1 281 ? 14.669 7.310 -23.158 1.00 74.25 281 GLN A C 1
ATOM 2231 O O . GLN A 1 281 ? 15.223 7.055 -24.229 1.00 74.25 281 GLN A O 1
ATOM 2236 N N . VAL A 1 282 ? 14.397 6.342 -22.274 1.00 77.50 282 VAL A N 1
ATOM 2237 C CA . VAL A 1 282 ? 14.719 4.917 -22.500 1.00 77.50 282 VAL A CA 1
ATOM 2238 C C . VAL A 1 282 ? 13.983 4.366 -23.717 1.00 77.50 282 VAL A C 1
ATOM 2240 O O . VAL A 1 282 ? 14.553 3.592 -24.491 1.00 77.50 282 VAL A O 1
ATOM 2243 N N . THR A 1 283 ? 12.724 4.759 -23.905 1.00 80.94 283 THR A N 1
ATOM 2244 C CA . THR A 1 283 ? 11.922 4.330 -25.056 1.00 80.94 283 THR A CA 1
ATOM 2245 C C . THR A 1 283 ? 12.515 4.870 -26.360 1.00 80.94 283 THR A C 1
ATOM 2247 O O . THR A 1 283 ? 12.738 4.090 -27.286 1.00 80.94 283 THR A O 1
ATOM 2250 N N . ILE A 1 284 ? 12.903 6.152 -26.391 1.00 81.56 284 ILE A N 1
ATOM 2251 C CA . ILE A 1 284 ? 13.600 6.769 -27.534 1.00 81.56 284 ILE A CA 1
ATOM 2252 C C . ILE A 1 284 ? 14.910 6.037 -27.841 1.00 81.56 284 ILE A C 1
ATOM 2254 O O . ILE A 1 284 ? 15.151 5.671 -28.990 1.00 81.56 284 ILE A O 1
ATOM 2258 N N . ALA A 1 285 ? 15.747 5.789 -26.830 1.00 81.31 285 ALA A N 1
ATOM 2259 C CA . ALA A 1 285 ? 17.029 5.109 -27.012 1.00 81.31 285 ALA A CA 1
ATOM 2260 C C . ALA A 1 285 ? 16.858 3.666 -27.519 1.00 81.31 285 ALA A C 1
ATOM 2262 O O . ALA A 1 285 ? 17.607 3.217 -28.388 1.00 81.31 285 ALA A O 1
ATOM 2263 N N . THR A 1 286 ? 15.847 2.949 -27.017 1.00 84.06 286 THR A N 1
ATOM 2264 C CA . THR A 1 286 ? 15.539 1.575 -27.440 1.00 84.06 286 THR A CA 1
ATOM 2265 C C . THR A 1 286 ? 15.087 1.535 -28.897 1.00 84.06 286 THR A C 1
ATOM 2267 O O . THR A 1 286 ? 15.584 0.721 -29.677 1.00 84.06 286 THR A O 1
ATOM 2270 N N . ASP A 1 287 ? 14.167 2.417 -29.290 1.00 85.75 287 ASP A N 1
ATOM 2271 C CA . ASP A 1 287 ? 13.669 2.458 -30.664 1.00 85.75 287 ASP A CA 1
ATOM 2272 C C . ASP A 1 287 ? 14.736 2.963 -31.643 1.00 85.75 287 ASP A C 1
ATOM 2274 O O . ASP A 1 287 ? 14.898 2.380 -32.715 1.00 85.75 287 ASP A O 1
ATOM 2278 N N . LEU A 1 288 ? 15.560 3.937 -31.242 1.00 85.94 288 LEU A N 1
ATOM 2279 C CA . LEU A 1 288 ? 16.733 4.356 -32.012 1.00 85.94 288 LEU A CA 1
ATOM 2280 C C . LEU A 1 288 ? 17.717 3.192 -32.211 1.00 85.94 288 LEU A C 1
ATOM 2282 O O . LEU A 1 288 ? 18.210 2.983 -33.318 1.00 85.94 288 LEU A O 1
ATOM 2286 N N . GLY A 1 289 ? 17.964 2.386 -31.174 1.00 86.50 289 GLY A N 1
ATOM 2287 C CA . GLY A 1 289 ? 18.799 1.186 -31.263 1.00 86.50 289 GLY A CA 1
ATOM 2288 C C . GLY A 1 289 ? 18.268 0.152 -32.266 1.00 86.50 289 GLY A C 1
ATOM 2289 O O . GLY A 1 289 ? 19.052 -0.455 -33.005 1.00 86.50 289 GLY A O 1
ATOM 2290 N N . LYS A 1 290 ? 16.939 -0.006 -32.365 1.00 87.88 290 LYS A N 1
ATOM 2291 C CA . LYS A 1 290 ? 16.307 -0.847 -33.398 1.00 87.88 290 LYS A CA 1
ATOM 2292 C C . LYS A 1 290 ? 16.545 -0.288 -34.800 1.00 87.88 290 LYS A C 1
ATOM 2294 O O . LYS A 1 290 ? 16.898 -1.064 -35.684 1.00 87.88 290 LYS A O 1
ATOM 2299 N N . VAL A 1 291 ? 16.424 1.029 -34.998 1.00 87.69 291 VAL A N 1
ATOM 2300 C CA . VAL A 1 291 ? 16.704 1.681 -36.294 1.00 87.69 291 VAL A CA 1
ATOM 2301 C C . VAL A 1 291 ? 18.172 1.514 -36.688 1.00 87.69 291 VAL A C 1
ATOM 2303 O O . VAL A 1 291 ? 18.456 1.116 -37.815 1.00 87.69 291 VAL A O 1
ATOM 2306 N N . VAL A 1 292 ? 19.113 1.728 -35.761 1.00 87.81 292 VAL A N 1
ATOM 2307 C CA . VAL A 1 292 ? 20.552 1.507 -36.003 1.00 87.81 292 VAL A CA 1
ATOM 2308 C C . VAL A 1 292 ? 20.817 0.063 -36.419 1.00 87.81 292 VAL A C 1
ATOM 2310 O O . VAL A 1 292 ? 21.508 -0.188 -37.403 1.00 87.81 292 VAL A O 1
ATOM 2313 N N . THR A 1 293 ? 20.229 -0.903 -35.715 1.00 89.06 293 THR A N 1
ATOM 2314 C CA . THR A 1 293 ? 20.356 -2.325 -36.072 1.00 89.06 293 THR A CA 1
ATOM 2315 C C . THR A 1 293 ? 19.746 -2.608 -37.448 1.00 89.06 293 THR A C 1
ATOM 2317 O O . THR A 1 293 ? 20.328 -3.339 -38.251 1.00 89.06 293 THR A O 1
ATOM 2320 N N . GLY A 1 294 ? 18.606 -1.979 -37.750 1.00 89.00 294 GLY A N 1
ATOM 2321 C CA . GLY A 1 294 ? 17.954 -1.980 -39.056 1.00 89.00 294 GLY A CA 1
ATOM 2322 C C . GLY A 1 294 ? 18.906 -1.575 -40.179 1.00 89.00 294 GLY A C 1
ATOM 2323 O O . GLY A 1 294 ? 19.135 -2.360 -41.102 1.00 89.00 294 GLY A O 1
ATOM 2324 N N . MET A 1 295 ? 19.520 -0.402 -40.018 1.00 87.38 295 MET A N 1
ATOM 2325 C CA . MET A 1 295 ? 20.470 0.223 -40.942 1.00 87.38 295 MET A CA 1
ATOM 2326 C C . MET A 1 295 ? 21.772 -0.569 -41.105 1.00 87.38 295 MET A C 1
ATOM 2328 O O . MET A 1 295 ? 22.305 -0.661 -42.208 1.00 87.38 295 MET A O 1
ATOM 2332 N N . GLN A 1 296 ? 22.303 -1.163 -40.033 1.00 88.50 296 GLN A N 1
ATOM 2333 C CA . GLN A 1 296 ? 23.511 -1.999 -40.102 1.00 88.50 296 GLN A CA 1
ATOM 2334 C C . GLN A 1 296 ? 23.277 -3.285 -40.900 1.00 88.50 296 GLN A C 1
ATOM 2336 O O . GLN A 1 296 ? 24.132 -3.709 -41.678 1.00 88.50 296 GLN A O 1
ATOM 2341 N N . LEU A 1 297 ? 22.108 -3.900 -40.730 1.00 88.62 297 LEU A N 1
ATOM 2342 C CA . LEU A 1 297 ? 21.726 -5.082 -41.495 1.00 88.62 297 LEU A CA 1
ATOM 2343 C C . LEU A 1 297 ? 21.428 -4.720 -42.956 1.00 88.62 297 LEU A C 1
ATOM 2345 O O . LEU A 1 297 ? 21.898 -5.414 -43.854 1.00 88.62 297 LEU A O 1
ATOM 2349 N N . GLU A 1 298 ? 20.748 -3.598 -43.205 1.00 88.88 298 GLU A N 1
ATOM 2350 C CA . GLU A 1 298 ? 20.539 -3.066 -44.557 1.00 88.88 298 GLU A CA 1
ATOM 2351 C C . GLU A 1 298 ? 21.870 -2.833 -45.285 1.00 88.88 298 GLU A C 1
ATOM 2353 O O . GLU A 1 298 ? 22.073 -3.348 -46.383 1.00 88.88 298 GLU A O 1
ATOM 2358 N N . ARG A 1 299 ? 22.828 -2.174 -44.622 1.00 88.75 299 ARG A N 1
ATOM 2359 C CA . ARG A 1 299 ? 24.200 -1.999 -45.114 1.00 88.75 299 ARG A CA 1
ATOM 2360 C C . ARG A 1 299 ? 24.839 -3.328 -45.527 1.00 88.75 299 ARG A C 1
ATOM 2362 O O . ARG A 1 299 ? 25.467 -3.399 -46.581 1.00 88.75 299 ARG A O 1
ATOM 2369 N N . SER A 1 300 ? 24.710 -4.367 -44.699 1.00 87.56 300 SER A N 1
ATOM 2370 C CA . SER A 1 300 ? 25.317 -5.680 -44.959 1.00 87.56 300 SER A CA 1
ATOM 2371 C C . SER A 1 300 ? 24.712 -6.392 -46.175 1.00 87.56 300 SER A C 1
ATOM 2373 O O . SER A 1 300 ? 25.433 -7.044 -46.932 1.00 87.56 300 SER A O 1
ATOM 2375 N N . GLU A 1 301 ? 23.410 -6.225 -46.408 1.00 87.00 301 GLU A N 1
ATOM 2376 C CA . GLU A 1 301 ? 22.715 -6.841 -47.539 1.00 87.00 301 GLU A CA 1
ATOM 2377 C C . GLU A 1 301 ? 22.943 -6.072 -48.843 1.00 87.00 301 GLU A C 1
ATOM 2379 O O . GLU A 1 301 ? 23.153 -6.691 -49.886 1.00 87.00 301 GLU A O 1
ATOM 2384 N N . VAL A 1 302 ? 22.994 -4.737 -48.786 1.00 86.69 302 VAL A N 1
ATOM 2385 C CA . VAL A 1 302 ? 23.372 -3.893 -49.931 1.00 86.69 302 VAL A CA 1
ATOM 2386 C C . VAL A 1 302 ? 24.795 -4.215 -50.386 1.00 86.69 302 VAL A C 1
ATOM 2388 O O . VAL A 1 302 ? 25.045 -4.418 -51.573 1.00 86.69 302 VAL A O 1
ATOM 2391 N N . ALA A 1 303 ? 25.721 -4.336 -49.435 1.00 84.81 303 ALA A N 1
ATOM 2392 C CA . ALA A 1 303 ? 27.092 -4.761 -49.687 1.00 84.81 303 ALA A CA 1
ATOM 2393 C C . ALA A 1 303 ? 27.166 -6.103 -50.435 1.00 84.81 303 ALA A C 1
ATOM 2395 O O . ALA A 1 303 ? 27.902 -6.253 -51.413 1.00 84.81 303 ALA A O 1
ATOM 2396 N N . PHE A 1 304 ? 26.378 -7.081 -49.987 1.00 83.31 304 PHE A N 1
ATOM 2397 C CA . PHE A 1 304 ? 26.301 -8.396 -50.614 1.00 83.31 304 PHE A CA 1
ATOM 2398 C C . PHE A 1 304 ? 25.664 -8.344 -52.014 1.00 83.31 304 PHE A C 1
ATOM 2400 O O . PHE A 1 304 ? 26.112 -9.031 -52.936 1.00 83.31 304 PHE A O 1
ATOM 2407 N N . PHE A 1 305 ? 24.646 -7.504 -52.200 1.00 82.69 305 PHE A N 1
ATOM 2408 C CA . PHE A 1 305 ? 23.979 -7.299 -53.484 1.00 82.69 305 PHE A CA 1
ATOM 2409 C C . PHE A 1 305 ? 24.922 -6.715 -54.548 1.00 82.69 305 PHE A C 1
ATOM 2411 O O . PHE A 1 305 ? 24.974 -7.232 -55.666 1.00 82.69 305 PHE A O 1
ATOM 2418 N N . ILE A 1 306 ? 25.718 -5.701 -54.188 1.00 82.44 306 ILE A N 1
ATOM 2419 C CA . ILE A 1 306 ? 26.733 -5.108 -55.075 1.00 82.44 306 ILE A CA 1
ATOM 2420 C C . ILE A 1 306 ? 27.814 -6.145 -55.407 1.00 82.44 306 ILE A C 1
ATOM 2422 O O . ILE A 1 306 ? 28.144 -6.348 -56.573 1.00 82.44 306 ILE A O 1
ATOM 2426 N N . TYR A 1 307 ? 28.316 -6.874 -54.402 1.00 81.81 307 TYR A N 1
ATOM 2427 C CA . TYR A 1 307 ? 29.344 -7.904 -54.600 1.00 81.81 307 TYR A CA 1
ATOM 2428 C C . TYR A 1 307 ? 28.911 -9.021 -55.564 1.00 81.81 307 TYR A C 1
ATOM 2430 O O . TYR A 1 307 ? 29.717 -9.536 -56.336 1.00 81.81 307 TYR A O 1
ATOM 2438 N N . THR A 1 308 ? 27.631 -9.397 -55.538 1.00 80.81 308 THR A N 1
ATOM 2439 C CA . THR A 1 308 ? 27.078 -10.461 -56.389 1.00 80.81 308 THR A CA 1
ATOM 2440 C C . THR A 1 308 ? 26.605 -9.969 -57.758 1.00 80.81 308 THR A C 1
ATOM 2442 O O . THR A 1 308 ? 26.005 -10.754 -58.499 1.00 80.81 308 THR A O 1
ATOM 2445 N N . ASN A 1 309 ? 26.869 -8.704 -58.109 1.00 75.75 309 ASN A N 1
ATOM 2446 C CA . ASN A 1 309 ? 26.467 -8.069 -59.366 1.00 75.75 309 ASN A CA 1
ATOM 2447 C C . ASN A 1 309 ? 24.973 -8.293 -59.687 1.00 75.75 309 ASN A C 1
ATOM 2449 O O . ASN A 1 309 ? 24.596 -8.711 -60.781 1.00 75.75 309 ASN A O 1
ATOM 2453 N N . GLY A 1 310 ? 24.120 -8.153 -58.665 1.00 68.25 310 GLY A N 1
ATOM 2454 C CA . GLY A 1 310 ? 22.667 -8.317 -58.779 1.00 68.25 310 GLY A CA 1
ATOM 2455 C C . GLY A 1 310 ? 22.162 -9.743 -59.048 1.00 68.25 310 GLY A C 1
ATOM 2456 O O . GLY A 1 310 ? 20.965 -9.930 -59.272 1.00 68.25 310 GLY A O 1
ATOM 2457 N N . SER A 1 311 ? 23.035 -10.758 -59.021 1.00 64.62 311 SER A N 1
ATOM 2458 C CA . SER A 1 311 ? 22.738 -12.074 -59.602 1.00 64.62 311 SER A CA 1
ATOM 2459 C C . SER A 1 311 ? 21.658 -12.893 -58.887 1.00 64.62 311 SER A C 1
ATOM 2461 O O . SER A 1 311 ? 20.993 -13.673 -59.570 1.00 64.62 311 SER A O 1
ATOM 2463 N N . ARG A 1 312 ? 21.401 -12.730 -57.574 1.00 55.66 312 ARG A N 1
ATOM 2464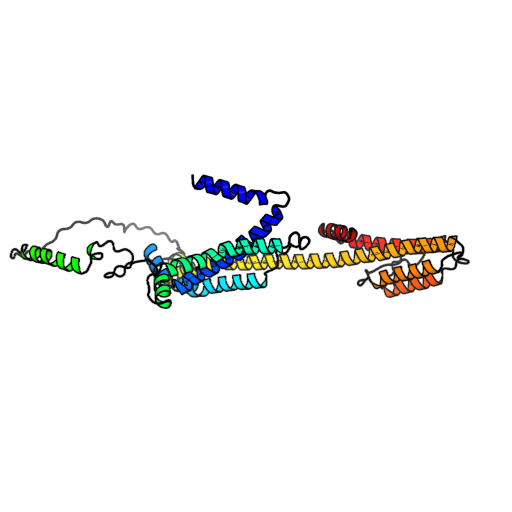 C CA . ARG A 1 312 ? 20.234 -13.346 -56.895 1.00 55.66 312 ARG A CA 1
ATOM 2465 C C . ARG A 1 312 ? 19.759 -12.554 -55.664 1.00 55.66 312 ARG A C 1
ATOM 2467 O O . ARG A 1 312 ? 20.513 -12.394 -54.717 1.00 55.66 312 ARG A O 1
ATOM 2474 N N . LEU A 1 313 ? 18.461 -12.212 -55.656 1.00 59.03 313 LEU A N 1
ATOM 2475 C CA . LEU A 1 313 ? 17.623 -11.742 -54.523 1.00 59.03 313 LEU A CA 1
ATOM 2476 C C . LEU A 1 313 ? 17.521 -10.228 -54.241 1.00 59.03 313 LEU A C 1
ATOM 2478 O O . LEU A 1 313 ? 17.571 -9.799 -53.092 1.00 59.03 313 LEU A O 1
ATOM 2482 N N . ARG A 1 314 ? 17.154 -9.430 -55.254 1.00 62.16 314 ARG A N 1
ATOM 2483 C CA . ARG A 1 314 ? 16.555 -8.092 -55.032 1.00 62.16 314 ARG A CA 1
ATOM 2484 C C . ARG A 1 314 ? 15.328 -8.133 -54.096 1.00 62.16 314 ARG A C 1
ATOM 2486 O O . ARG A 1 314 ? 15.097 -7.184 -53.362 1.00 62.16 314 ARG A O 1
ATOM 2493 N N . PHE A 1 315 ? 14.582 -9.246 -54.076 1.00 60.84 315 PHE A N 1
ATOM 2494 C CA . PHE A 1 315 ? 13.418 -9.444 -53.197 1.00 60.84 315 PHE A CA 1
ATOM 2495 C C . PHE A 1 315 ? 13.765 -9.332 -51.702 1.00 60.84 315 PHE A C 1
ATOM 2497 O O . PHE A 1 315 ? 13.021 -8.700 -50.959 1.00 60.84 315 PHE A O 1
ATOM 2504 N N . ASN A 1 316 ? 14.920 -9.863 -51.276 1.00 69.25 316 ASN A N 1
ATOM 2505 C CA . ASN A 1 316 ? 15.362 -9.749 -49.883 1.00 69.25 316 ASN A CA 1
ATOM 2506 C C . ASN A 1 316 ? 15.742 -8.307 -49.536 1.00 69.25 316 ASN A C 1
ATOM 2508 O O . ASN A 1 316 ? 15.382 -7.837 -48.467 1.00 69.25 316 ASN A O 1
ATOM 2512 N N . LEU A 1 317 ? 16.367 -7.583 -50.471 1.00 80.31 317 LEU A N 1
ATOM 2513 C CA . LEU A 1 317 ? 16.746 -6.182 -50.284 1.00 80.31 317 LEU A CA 1
ATOM 2514 C C . LEU A 1 317 ? 15.515 -5.272 -50.154 1.00 80.31 317 LEU A C 1
ATOM 2516 O O . LEU A 1 317 ? 15.438 -4.445 -49.254 1.00 80.31 317 LEU A O 1
ATOM 2520 N N . THR A 1 318 ? 14.508 -5.466 -51.010 1.00 83.12 318 THR A N 1
ATOM 2521 C CA . THR A 1 318 ? 13.237 -4.732 -50.919 1.00 83.12 318 THR A CA 1
ATOM 2522 C C . THR A 1 318 ? 12.497 -5.056 -49.620 1.00 83.12 318 THR A C 1
ATOM 2524 O O . THR A 1 318 ? 11.962 -4.156 -48.977 1.00 83.12 318 THR A O 1
ATOM 2527 N N . GLN A 1 319 ? 12.509 -6.321 -49.191 1.00 86.06 319 GLN A N 1
ATOM 2528 C CA . GLN A 1 319 ? 11.965 -6.719 -47.894 1.00 86.06 319 GLN A CA 1
ATOM 2529 C C . GLN A 1 319 ? 12.750 -6.088 -46.733 1.00 86.06 319 GLN A C 1
ATOM 2531 O O . GLN A 1 319 ? 12.154 -5.668 -45.744 1.00 86.06 319 GLN A O 1
ATOM 2536 N N . ARG A 1 320 ? 14.074 -5.982 -46.849 1.00 88.25 320 ARG A N 1
ATOM 2537 C CA . ARG A 1 320 ? 14.940 -5.354 -45.852 1.00 88.25 320 ARG A CA 1
ATOM 2538 C C . ARG A 1 320 ? 14.672 -3.864 -45.720 1.00 88.25 320 ARG A C 1
ATOM 2540 O O . ARG A 1 320 ? 14.507 -3.404 -44.595 1.00 88.25 320 ARG A O 1
ATOM 2547 N N . TYR A 1 321 ? 14.555 -3.150 -46.837 1.00 90.12 321 TYR A N 1
ATOM 2548 C CA . TYR A 1 321 ? 14.159 -1.740 -46.856 1.00 90.12 321 TYR A CA 1
ATOM 2549 C C . TYR A 1 321 ? 12.803 -1.541 -46.187 1.00 90.12 321 TYR A C 1
ATOM 2551 O O . TYR A 1 321 ? 12.690 -0.723 -45.280 1.00 90.12 321 TYR A O 1
ATOM 2559 N N . PHE A 1 322 ? 11.819 -2.382 -46.520 1.00 89.75 322 PHE A N 1
ATOM 2560 C CA . PHE A 1 322 ? 10.506 -2.351 -45.877 1.00 89.75 322 PHE A CA 1
ATOM 2561 C C . PHE A 1 322 ? 10.582 -2.560 -44.354 1.00 89.75 322 PHE A C 1
ATOM 2563 O O . PHE A 1 322 ? 9.915 -1.853 -43.603 1.00 89.75 322 PHE A O 1
ATOM 2570 N N . ILE A 1 323 ? 11.414 -3.494 -43.876 1.00 89.00 323 ILE A N 1
ATOM 2571 C CA . ILE A 1 323 ? 11.621 -3.720 -42.436 1.00 89.00 323 ILE A CA 1
ATOM 2572 C C . ILE A 1 323 ? 12.269 -2.493 -41.782 1.00 89.00 323 ILE A C 1
ATOM 2574 O O . ILE A 1 323 ? 11.808 -2.060 -40.724 1.00 89.00 323 ILE A O 1
ATOM 2578 N N . THR A 1 324 ? 13.310 -1.917 -42.393 1.00 89.75 324 THR A N 1
ATOM 2579 C CA . THR A 1 324 ? 13.950 -0.694 -41.884 1.00 89.75 324 THR A CA 1
ATOM 2580 C C . THR A 1 324 ? 12.938 0.452 -41.811 1.00 89.75 324 THR A C 1
ATOM 2582 O O . THR A 1 324 ? 12.830 1.111 -40.776 1.00 89.75 324 THR A O 1
ATOM 2585 N N . ASP A 1 325 ? 12.116 0.636 -42.841 1.00 90.44 325 ASP A N 1
ATOM 2586 C CA . ASP A 1 325 ? 11.102 1.692 -42.886 1.00 90.44 325 ASP A CA 1
ATOM 2587 C C . ASP A 1 325 ? 10.007 1.470 -41.848 1.00 90.44 325 ASP A C 1
ATOM 2589 O O . ASP A 1 325 ? 9.591 2.411 -41.176 1.00 90.44 325 ASP A O 1
ATOM 2593 N N . GLN A 1 326 ? 9.592 0.221 -41.629 1.00 89.31 326 GLN A N 1
ATOM 2594 C CA . GLN A 1 326 ? 8.649 -0.120 -40.571 1.00 89.31 326 GLN A CA 1
ATOM 2595 C C . GLN A 1 326 ? 9.220 0.213 -39.185 1.00 89.31 326 GLN A C 1
ATOM 2597 O O . GLN A 1 326 ? 8.507 0.767 -38.345 1.00 89.31 326 GLN A O 1
ATOM 2602 N N . THR A 1 327 ? 10.506 -0.072 -38.937 1.00 87.25 327 THR A N 1
ATOM 2603 C CA . THR A 1 327 ? 11.156 0.311 -37.671 1.00 87.25 327 THR A CA 1
ATOM 2604 C C . THR A 1 327 ? 11.255 1.825 -37.507 1.00 87.25 327 THR A C 1
ATOM 2606 O O . THR A 1 327 ? 11.013 2.333 -36.413 1.00 87.25 327 THR A O 1
ATOM 2609 N N . LEU A 1 328 ? 11.523 2.551 -38.596 1.00 87.38 328 LEU A N 1
ATOM 2610 C CA . LEU A 1 328 ? 11.559 4.008 -38.608 1.00 87.38 328 LEU A CA 1
ATOM 2611 C C . LEU A 1 328 ? 10.165 4.592 -38.341 1.00 87.38 328 LEU A C 1
ATOM 2613 O O . LEU A 1 328 ? 10.016 5.484 -37.511 1.00 87.38 328 LEU A O 1
ATOM 2617 N N . MET A 1 329 ? 9.117 4.065 -38.979 1.00 85.88 329 MET A N 1
ATOM 2618 C CA . MET A 1 329 ? 7.731 4.503 -38.788 1.00 85.88 329 MET A CA 1
ATOM 2619 C C . MET A 1 329 ? 7.237 4.264 -37.362 1.00 85.88 329 MET A C 1
ATOM 2621 O O . MET A 1 329 ? 6.598 5.155 -36.804 1.00 85.88 329 MET A O 1
ATOM 2625 N N . ASN A 1 330 ? 7.592 3.128 -36.756 1.00 86.31 330 ASN A N 1
ATOM 2626 C CA . ASN A 1 330 ? 7.190 2.767 -35.396 1.00 86.31 330 ASN A CA 1
ATOM 2627 C C . ASN A 1 330 ? 7.806 3.670 -34.307 1.00 86.31 330 ASN A C 1
ATOM 2629 O O . ASN A 1 330 ? 7.282 3.738 -33.200 1.00 86.31 330 ASN A O 1
ATOM 2633 N N . MET A 1 331 ? 8.890 4.388 -34.615 1.00 83.19 331 MET A N 1
ATOM 2634 C CA . MET A 1 331 ? 9.502 5.352 -33.700 1.00 83.19 331 MET A CA 1
ATOM 2635 C C . MET A 1 331 ? 8.657 6.635 -33.626 1.00 83.19 331 MET A C 1
ATOM 2637 O O . MET A 1 331 ? 8.586 7.403 -34.589 1.00 83.19 331 MET A O 1
ATOM 2641 N N . THR A 1 332 ? 8.004 6.878 -32.491 1.00 73.12 332 THR A N 1
ATOM 2642 C CA . THR A 1 332 ? 7.058 7.997 -32.307 1.00 73.12 332 THR A CA 1
ATOM 2643 C C . THR A 1 332 ? 7.746 9.342 -32.082 1.00 73.12 332 THR A C 1
ATOM 2645 O O . THR A 1 332 ? 7.251 10.371 -32.540 1.00 73.12 332 THR A O 1
ATOM 2648 N N . THR A 1 333 ? 8.905 9.344 -31.427 1.00 76.81 333 THR A N 1
ATOM 2649 C CA . THR A 1 333 ? 9.685 10.540 -31.088 1.00 76.81 333 THR A CA 1
ATOM 2650 C C . THR A 1 333 ? 11.061 10.471 -31.737 1.00 76.81 333 THR A C 1
ATOM 2652 O O . THR A 1 333 ? 11.864 9.601 -31.421 1.00 76.81 333 THR A O 1
ATOM 2655 N N . TRP A 1 334 ? 11.341 11.392 -32.661 1.00 77.44 334 TRP A N 1
ATOM 2656 C CA . TRP A 1 334 ? 12.642 11.484 -33.324 1.00 77.44 334 TRP A CA 1
ATOM 2657 C C . TRP A 1 334 ? 13.577 12.400 -32.525 1.00 77.44 334 TRP A C 1
ATOM 2659 O O . TRP A 1 334 ? 13.204 13.551 -32.276 1.00 77.44 334 TRP A O 1
ATOM 2669 N N . PRO A 1 335 ? 14.768 11.933 -32.110 1.00 68.69 335 PRO A N 1
ATOM 2670 C CA . PRO A 1 335 ? 15.751 12.804 -31.480 1.00 68.69 335 PRO A CA 1
ATOM 2671 C C . PRO A 1 335 ? 16.224 13.847 -32.497 1.00 68.69 335 PRO A C 1
ATOM 2673 O O . PRO A 1 335 ? 16.197 13.598 -33.700 1.00 68.69 335 PRO A O 1
ATOM 2676 N N . LEU A 1 336 ? 16.668 15.016 -32.036 1.00 59.47 336 LEU A N 1
ATOM 2677 C CA . LEU A 1 336 ? 17.287 16.027 -32.900 1.00 59.47 336 LEU A CA 1
ATOM 2678 C C . LEU A 1 336 ? 18.566 15.435 -33.513 1.00 59.47 336 LEU A C 1
ATOM 2680 O O . LEU A 1 336 ? 19.639 15.493 -32.920 1.00 59.47 336 LEU A O 1
ATOM 2684 N N . ALA A 1 337 ? 18.423 14.789 -34.669 1.00 54.38 337 ALA A N 1
ATOM 2685 C CA . ALA A 1 337 ? 19.468 13.992 -35.279 1.00 54.38 337 ALA A CA 1
ATOM 2686 C C . ALA A 1 337 ? 20.241 14.830 -36.282 1.00 54.38 337 ALA A C 1
ATOM 2688 O O . ALA A 1 337 ? 19.662 15.384 -37.214 1.00 54.38 337 ALA A O 1
ATOM 2689 N N . SER A 1 338 ? 21.553 14.902 -36.118 1.00 51.66 338 SER A N 1
ATOM 2690 C CA . SER A 1 338 ? 22.424 15.549 -37.077 1.00 51.66 338 SER A CA 1
ATOM 2691 C C . SER A 1 338 ? 23.067 14.529 -38.012 1.00 51.66 338 SER A C 1
ATOM 2693 O O . SER A 1 338 ? 23.881 13.713 -37.591 1.00 51.66 338 SER A O 1
ATOM 2695 N N . VAL A 1 339 ? 22.723 14.568 -39.300 1.00 55.66 339 VAL A N 1
ATOM 2696 C CA . VAL A 1 339 ? 23.272 13.623 -40.291 1.00 55.66 339 VAL A CA 1
ATOM 2697 C C . VAL A 1 339 ? 24.325 14.327 -41.155 1.00 55.66 339 VAL A C 1
ATOM 2699 O O . VAL A 1 339 ? 24.051 15.433 -41.631 1.00 55.66 339 VAL A O 1
ATOM 2702 N N . PRO A 1 340 ? 25.519 13.735 -41.373 1.00 52.88 340 PRO A N 1
ATOM 2703 C CA . PRO A 1 340 ? 26.565 14.346 -42.194 1.00 52.88 340 PRO A CA 1
ATOM 2704 C C . PRO A 1 340 ? 26.112 14.540 -43.646 1.00 52.88 340 PRO A C 1
ATOM 2706 O O . PRO A 1 340 ? 25.466 13.665 -44.221 1.00 52.88 340 PRO A O 1
ATOM 2709 N N . ARG A 1 341 ? 26.466 15.686 -44.238 1.00 49.78 341 ARG A N 1
ATOM 2710 C CA . ARG A 1 341 ? 26.095 16.056 -45.614 1.00 49.78 341 ARG A CA 1
ATOM 2711 C C . ARG A 1 341 ? 27.084 15.574 -46.686 1.00 49.78 341 ARG A C 1
ATOM 2713 O O . ARG A 1 341 ? 26.665 15.438 -47.827 1.00 49.78 341 ARG A O 1
ATOM 2720 N N . ASP A 1 342 ? 28.344 15.304 -46.337 1.00 48.91 342 ASP A N 1
ATOM 2721 C CA . ASP A 1 342 ? 29.407 14.968 -47.299 1.00 48.91 342 ASP A CA 1
ATOM 2722 C C . ASP A 1 342 ? 30.388 13.910 -46.765 1.00 48.91 342 ASP A C 1
ATOM 2724 O O . ASP A 1 342 ? 30.642 13.822 -45.564 1.00 48.91 342 ASP A O 1
ATOM 2728 N N . GLU A 1 343 ? 30.990 13.141 -47.681 1.00 51.81 343 GLU A N 1
ATOM 2729 C CA . GLU A 1 343 ? 32.007 12.103 -47.414 1.00 51.81 343 GLU A CA 1
ATOM 2730 C C . GLU A 1 343 ? 33.358 12.661 -46.920 1.00 51.81 343 GLU A C 1
ATOM 2732 O O . GLU A 1 343 ? 34.243 11.914 -46.489 1.00 51.81 343 GLU A O 1
ATOM 2737 N N . SER A 1 344 ? 33.534 13.983 -46.940 1.00 41.06 344 SER A N 1
ATOM 2738 C CA . SER A 1 344 ? 34.704 14.636 -46.362 1.00 41.06 344 SER A CA 1
ATOM 2739 C C . SER A 1 344 ? 34.496 14.855 -44.861 1.00 41.06 344 SER A C 1
ATOM 2741 O O . SER A 1 344 ? 33.459 15.336 -44.416 1.00 41.06 344 SER A O 1
ATOM 2743 N N . LYS A 1 345 ? 35.494 14.478 -44.055 1.00 45.09 345 LYS A N 1
ATOM 2744 C CA . LYS A 1 345 ? 35.519 14.531 -42.580 1.00 45.09 345 LYS A CA 1
ATOM 2745 C C . LYS A 1 345 ? 35.480 15.960 -41.994 1.00 45.09 345 LYS A C 1
ATOM 2747 O O . LYS A 1 345 ? 36.236 16.270 -41.075 1.00 45.09 345 LYS A O 1
ATOM 2752 N N . THR A 1 346 ? 34.628 16.843 -42.498 1.00 39.03 346 THR A N 1
ATOM 2753 C CA . THR A 1 346 ? 34.388 18.188 -41.972 1.00 39.03 346 THR A CA 1
ATOM 2754 C C . THR A 1 346 ? 32.954 18.287 -41.475 1.00 39.03 346 THR A C 1
ATOM 2756 O O . THR A 1 346 ? 31.998 18.391 -42.237 1.00 39.03 346 THR A O 1
ATOM 2759 N N . GLN A 1 347 ? 32.843 18.210 -40.150 1.00 47.00 347 GLN A N 1
ATOM 2760 C CA . GLN A 1 347 ? 31.642 18.311 -39.329 1.00 47.00 347 GLN A CA 1
ATOM 2761 C C . GLN A 1 347 ? 30.690 19.418 -39.810 1.00 47.00 347 GLN A C 1
ATOM 2763 O O . GLN A 1 347 ? 30.889 20.592 -39.511 1.00 47.00 347 GLN A O 1
ATOM 2768 N N . THR A 1 348 ? 29.614 19.048 -40.500 1.00 40.03 348 THR A N 1
ATOM 2769 C CA . THR A 1 348 ? 28.403 19.872 -40.573 1.00 40.03 348 THR A CA 1
ATOM 2770 C C . THR A 1 348 ? 27.203 18.976 -40.321 1.00 40.03 348 THR A C 1
ATOM 2772 O O . THR A 1 348 ? 26.792 18.154 -41.134 1.00 40.03 348 THR A O 1
ATOM 2775 N N . TYR A 1 349 ? 26.722 19.104 -39.095 1.00 50.50 349 TYR A N 1
ATOM 2776 C CA . TYR A 1 349 ? 25.626 18.380 -38.490 1.00 50.50 349 TYR A CA 1
ATOM 2777 C C . TYR A 1 349 ? 24.335 19.152 -38.787 1.00 50.50 349 TYR A C 1
ATOM 2779 O O . TYR A 1 349 ? 24.005 20.095 -38.073 1.00 50.50 349 TYR A O 1
ATOM 2787 N N . GLU A 1 350 ? 23.633 18.818 -39.870 1.00 54.62 350 GLU A N 1
ATOM 2788 C CA . GLU A 1 350 ? 22.331 19.428 -40.167 1.00 54.62 350 GLU A CA 1
ATOM 2789 C C . GLU A 1 350 ? 21.250 18.642 -39.423 1.00 54.62 350 GLU A C 1
ATOM 2791 O O . GLU A 1 350 ? 21.178 17.424 -39.565 1.00 54.62 350 GLU A O 1
ATOM 2796 N N . VAL A 1 351 ? 20.454 19.317 -38.590 1.00 54.75 351 VAL A N 1
ATOM 2797 C CA . VAL A 1 351 ? 19.336 18.701 -37.862 1.00 54.75 351 VAL A CA 1
ATOM 2798 C C . VAL A 1 351 ? 18.308 18.223 -38.885 1.00 54.75 351 VAL A C 1
ATOM 2800 O O . VAL A 1 351 ? 17.667 19.032 -39.553 1.00 54.75 351 VAL A O 1
ATOM 2803 N N . VAL A 1 352 ? 18.164 16.909 -39.033 1.00 64.19 352 VAL A N 1
ATOM 2804 C CA . VAL A 1 352 ? 17.252 16.296 -39.995 1.00 64.19 352 VAL A CA 1
ATOM 2805 C C . VAL A 1 352 ? 16.015 15.803 -39.248 1.00 64.19 352 VAL A C 1
ATOM 2807 O O . VAL A 1 352 ? 16.104 14.914 -38.401 1.00 64.19 352 VAL A O 1
ATOM 2810 N N . ASN A 1 353 ? 14.848 16.370 -39.567 1.00 75.75 353 ASN A N 1
ATOM 2811 C CA . ASN A 1 353 ? 13.556 15.834 -39.129 1.00 75.75 353 ASN A CA 1
ATOM 2812 C C . ASN A 1 353 ? 13.381 14.399 -39.657 1.00 75.75 353 ASN A C 1
ATOM 2814 O O . ASN A 1 353 ? 13.871 14.086 -40.739 1.00 75.75 353 ASN A O 1
ATOM 2818 N N . LYS A 1 354 ? 12.630 13.547 -38.948 1.00 80.81 354 LYS A N 1
ATOM 2819 C CA . LYS A 1 354 ? 12.372 12.143 -39.334 1.00 80.81 354 LYS A CA 1
ATOM 2820 C C . LYS A 1 354 ? 12.032 11.968 -40.822 1.00 80.81 354 LYS A C 1
ATOM 2822 O O . LYS A 1 354 ? 12.611 11.124 -41.494 1.00 80.81 354 LYS A O 1
ATOM 2827 N N . GLU A 1 355 ? 11.139 12.807 -41.338 1.00 82.12 355 GLU A N 1
ATOM 2828 C CA . GLU A 1 355 ? 10.695 12.781 -42.738 1.00 82.12 355 GLU A CA 1
ATOM 2829 C C . GLU A 1 355 ? 11.816 13.141 -43.719 1.00 82.12 355 GLU A C 1
ATOM 2831 O O . GLU A 1 355 ? 11.963 12.514 -44.763 1.00 82.12 355 GLU A O 1
ATOM 2836 N N . ALA A 1 356 ? 12.655 14.115 -43.367 1.00 80.94 356 ALA A N 1
ATOM 2837 C CA . ALA A 1 356 ? 13.799 14.497 -44.184 1.00 80.94 356 ALA A CA 1
ATOM 2838 C C . ALA A 1 356 ? 14.894 13.417 -44.169 1.00 80.94 356 ALA A C 1
ATOM 2840 O O . ALA A 1 356 ? 15.604 13.253 -45.160 1.00 80.94 356 ALA A O 1
ATOM 2841 N N . PHE A 1 357 ? 15.022 12.660 -43.074 1.00 84.00 357 PHE A N 1
ATOM 2842 C CA . PHE A 1 357 ? 15.942 11.527 -42.996 1.00 84.00 357 PHE A CA 1
ATOM 2843 C C . PHE A 1 357 ? 15.452 10.383 -43.878 1.00 84.00 357 PHE A C 1
ATOM 2845 O O . PHE A 1 357 ? 16.229 9.848 -44.663 1.00 84.00 357 PHE A O 1
ATOM 2852 N N . GLN A 1 358 ? 14.157 10.075 -43.801 1.00 85.88 358 GLN A N 1
ATOM 2853 C CA . GLN A 1 358 ? 13.526 9.073 -44.651 1.00 85.88 358 GLN A CA 1
ATOM 2854 C C . GLN A 1 358 ? 13.667 9.431 -46.138 1.00 85.88 358 GLN A C 1
ATOM 2856 O O . GLN A 1 358 ? 14.147 8.615 -46.912 1.00 85.88 358 GLN A O 1
ATOM 2861 N N . ALA A 1 359 ? 13.391 10.682 -46.518 1.00 85.00 359 ALA A N 1
ATOM 2862 C CA . ALA A 1 359 ? 13.554 11.138 -47.898 1.00 85.00 359 ALA A CA 1
ATOM 2863 C C . ALA A 1 359 ? 15.005 11.022 -48.406 1.00 85.00 359 ALA A C 1
ATOM 2865 O O . ALA A 1 359 ? 15.228 10.653 -49.556 1.00 85.00 359 ALA A O 1
ATOM 2866 N N . ARG A 1 360 ? 16.005 11.309 -47.556 1.00 83.50 360 ARG A N 1
ATOM 2867 C CA . ARG A 1 360 ? 17.428 11.122 -47.903 1.00 83.50 360 ARG A CA 1
ATOM 2868 C C . ARG A 1 360 ? 17.800 9.648 -48.047 1.00 83.50 360 ARG A C 1
ATOM 2870 O O . ARG A 1 360 ? 18.618 9.315 -48.898 1.00 83.50 360 ARG A O 1
ATOM 2877 N N . LEU A 1 361 ? 17.239 8.788 -47.203 1.00 86.81 361 LEU A N 1
ATOM 2878 C CA . LEU A 1 361 ? 17.461 7.348 -47.265 1.00 86.81 361 LEU A CA 1
ATOM 2879 C C . LEU A 1 361 ? 16.868 6.758 -48.551 1.00 86.81 361 LEU A C 1
ATOM 2881 O O . LEU A 1 361 ? 17.531 5.964 -49.212 1.00 86.81 361 LEU A O 1
ATOM 2885 N N . ASP A 1 362 ? 15.675 7.200 -48.941 1.00 87.38 362 ASP A N 1
ATOM 2886 C CA . ASP A 1 362 ? 15.014 6.755 -50.169 1.00 87.38 362 ASP A CA 1
ATOM 2887 C C . ASP A 1 362 ? 15.755 7.237 -51.427 1.00 87.38 362 ASP A C 1
ATOM 2889 O O . ASP A 1 362 ? 16.062 6.423 -52.297 1.00 87.38 362 ASP A O 1
ATOM 2893 N N . ASP A 1 363 ? 16.168 8.511 -51.481 1.00 85.88 363 ASP A N 1
ATOM 2894 C CA . ASP A 1 363 ? 16.997 9.051 -52.576 1.00 85.88 363 ASP A CA 1
ATOM 2895 C C . ASP A 1 363 ? 18.345 8.318 -52.702 1.00 85.88 363 ASP A C 1
ATOM 2897 O O . ASP A 1 363 ? 18.836 8.068 -53.804 1.00 85.88 363 ASP A O 1
ATOM 2901 N N . PHE A 1 364 ? 18.948 7.922 -51.576 1.00 86.25 364 PHE A N 1
ATOM 2902 C CA . PHE A 1 364 ? 20.162 7.111 -51.591 1.00 86.25 364 PHE A CA 1
ATOM 2903 C C . PHE A 1 364 ? 19.900 5.697 -52.128 1.00 86.25 364 PHE A C 1
ATOM 2905 O O . PHE A 1 364 ? 20.657 5.218 -52.971 1.00 86.25 364 PHE A O 1
ATOM 2912 N N . ARG A 1 365 ? 18.817 5.038 -51.694 1.00 87.00 365 ARG A N 1
ATOM 2913 C CA . ARG A 1 365 ? 18.439 3.690 -52.153 1.00 87.00 365 ARG A CA 1
ATOM 2914 C C . ARG A 1 365 ? 18.158 3.637 -53.654 1.00 87.00 365 ARG A C 1
ATOM 2916 O O . ARG A 1 365 ? 18.509 2.648 -54.294 1.00 87.00 365 ARG A O 1
ATOM 2923 N N . GLU A 1 366 ? 17.575 4.691 -54.225 1.00 84.50 366 GLU A N 1
ATOM 2924 C CA . GLU A 1 366 ? 17.322 4.794 -55.669 1.00 84.50 366 GLU A CA 1
ATOM 2925 C C . GLU A 1 366 ? 18.609 4.862 -56.505 1.00 84.50 366 GLU A C 1
ATOM 2927 O O . GLU A 1 366 ? 18.628 4.398 -57.646 1.00 84.50 366 GLU A O 1
ATOM 2932 N N . LYS A 1 367 ? 19.703 5.378 -55.932 1.00 82.50 367 LYS A N 1
ATOM 2933 C CA . LYS A 1 367 ? 21.013 5.511 -56.596 1.00 82.50 367 LYS A CA 1
ATOM 2934 C C . LYS A 1 367 ? 21.854 4.231 -56.562 1.00 82.50 367 LYS A C 1
ATOM 2936 O O . LYS A 1 367 ? 22.900 4.169 -57.206 1.00 82.50 367 LYS A O 1
ATOM 2941 N N . ILE A 1 368 ? 21.428 3.200 -55.827 1.00 82.00 368 ILE A N 1
ATOM 2942 C CA . ILE A 1 368 ? 22.173 1.940 -55.712 1.00 82.00 368 ILE A CA 1
ATOM 2943 C C . ILE A 1 368 ? 21.948 1.095 -56.973 1.00 82.00 368 ILE A C 1
ATOM 2945 O O . ILE A 1 368 ? 20.915 0.444 -57.138 1.00 82.00 368 ILE A O 1
ATOM 2949 N N . SER A 1 369 ? 22.958 1.060 -57.844 1.00 77.38 369 SER A N 1
ATOM 2950 C CA . SER A 1 369 ? 23.001 0.211 -59.041 1.00 77.38 369 SER A CA 1
ATOM 2951 C C . SER A 1 369 ? 24.232 -0.705 -59.011 1.00 77.38 369 SER A C 1
ATOM 2953 O O . SER A 1 369 ? 25.330 -0.217 -58.733 1.00 77.38 369 SER A O 1
ATOM 2955 N N . PRO A 1 370 ? 24.106 -2.015 -59.304 1.00 67.94 370 PRO A N 1
ATOM 2956 C CA . PRO A 1 370 ? 25.230 -2.955 -59.248 1.00 67.94 370 PRO A CA 1
ATOM 2957 C C . PRO A 1 370 ? 26.333 -2.662 -60.282 1.00 67.94 370 PRO A C 1
ATOM 2959 O O . PRO A 1 370 ? 27.461 -3.106 -60.093 1.00 67.94 370 PRO A O 1
ATOM 2962 N N . GLU A 1 371 ? 26.025 -1.911 -61.345 1.00 66.19 371 GLU A N 1
ATOM 2963 C CA . GLU A 1 371 ? 26.967 -1.589 -62.428 1.00 66.19 371 GLU A CA 1
ATOM 2964 C C . GLU A 1 371 ? 27.680 -0.238 -62.237 1.00 66.19 371 GLU A C 1
ATOM 2966 O O . GLU A 1 371 ? 28.795 -0.062 -62.724 1.00 66.19 371 GLU A O 1
ATOM 2971 N N . GLU A 1 372 ? 27.059 0.705 -61.518 1.00 68.81 372 GLU A N 1
ATOM 2972 C CA . GLU A 1 372 ? 27.537 2.094 -61.403 1.00 68.81 372 GLU A CA 1
ATOM 2973 C C . GLU A 1 372 ? 28.015 2.467 -59.992 1.00 68.81 372 GLU A C 1
ATOM 2975 O O . GLU A 1 372 ? 28.866 3.342 -59.850 1.00 68.81 372 GLU A O 1
ATOM 2980 N N . SER A 1 373 ? 27.499 1.815 -58.942 1.00 76.12 373 SER A N 1
ATOM 2981 C CA . SER A 1 373 ? 27.853 2.158 -57.559 1.00 76.12 373 SER A CA 1
ATOM 2982 C C . SER A 1 373 ? 29.093 1.403 -57.083 1.00 76.12 373 SER A C 1
ATOM 2984 O O . SER A 1 373 ? 29.172 0.174 -57.176 1.00 76.12 373 SER A O 1
ATOM 2986 N N . THR A 1 374 ? 30.074 2.120 -56.524 1.00 78.69 374 THR A N 1
ATOM 2987 C CA . THR A 1 374 ? 31.211 1.452 -55.892 1.00 78.69 374 THR A CA 1
ATOM 2988 C C . THR A 1 374 ? 30.844 1.021 -54.472 1.00 78.69 374 THR A C 1
ATOM 2990 O O . THR A 1 374 ? 30.296 1.775 -53.667 1.00 78.69 374 THR A O 1
ATOM 2993 N N . MET A 1 375 ? 31.201 -0.215 -54.125 1.00 79.88 375 MET A N 1
ATOM 2994 C CA . MET A 1 375 ? 31.029 -0.766 -52.775 1.00 79.88 375 MET A CA 1
ATOM 2995 C C . MET A 1 375 ? 31.624 0.144 -51.682 1.00 79.88 375 MET A C 1
ATOM 2997 O O . MET A 1 375 ? 31.111 0.196 -50.566 1.00 79.88 375 MET A O 1
ATOM 3001 N N . ALA A 1 376 ? 32.709 0.860 -51.991 1.00 80.50 376 ALA A N 1
ATOM 3002 C CA . ALA A 1 376 ? 33.381 1.755 -51.056 1.00 80.50 376 ALA A CA 1
ATOM 3003 C C . ALA A 1 376 ? 32.533 2.991 -50.705 1.00 80.50 376 ALA A C 1
ATOM 3005 O O . ALA A 1 376 ? 32.388 3.284 -49.519 1.00 80.50 376 ALA A O 1
ATOM 3006 N N . GLU A 1 377 ? 31.940 3.660 -51.698 1.00 83.25 377 GLU A N 1
ATOM 3007 C CA . GLU A 1 377 ? 31.062 4.831 -51.513 1.00 83.25 377 GLU A CA 1
ATOM 3008 C C . GLU A 1 377 ? 29.806 4.449 -50.719 1.00 83.25 377 GLU A C 1
ATOM 3010 O O . GLU A 1 377 ? 29.472 5.059 -49.702 1.00 83.25 377 GLU A O 1
ATOM 3015 N N . VAL A 1 378 ? 29.161 3.341 -51.097 1.00 83.44 378 VAL A N 1
ATOM 3016 C CA . VAL A 1 378 ? 27.941 2.877 -50.423 1.00 83.44 378 VAL A CA 1
ATOM 3017 C C . VAL A 1 378 ? 28.207 2.521 -48.958 1.00 83.44 378 VAL A C 1
ATOM 3019 O O . VAL A 1 378 ? 27.443 2.881 -48.057 1.00 83.44 378 VAL A O 1
ATOM 3022 N N . MET A 1 379 ? 29.330 1.853 -48.688 1.00 83.75 379 MET A N 1
ATOM 3023 C CA . MET A 1 379 ? 29.732 1.527 -47.323 1.00 83.75 379 MET A CA 1
ATOM 3024 C C . MET A 1 379 ? 30.147 2.761 -46.525 1.00 83.75 379 MET A C 1
ATOM 3026 O O . MET A 1 379 ? 29.891 2.792 -45.318 1.00 83.75 379 MET A O 1
ATOM 3030 N N . ALA A 1 380 ? 30.762 3.765 -47.153 1.00 84.00 380 ALA A N 1
ATOM 3031 C CA . ALA A 1 380 ? 31.127 5.019 -46.502 1.00 84.00 380 ALA A CA 1
ATOM 3032 C C . ALA A 1 380 ? 29.881 5.784 -46.036 1.00 84.00 380 ALA A C 1
ATOM 3034 O O . ALA A 1 380 ? 29.827 6.197 -44.874 1.00 84.00 380 ALA A O 1
ATOM 3035 N N . TRP A 1 381 ? 28.850 5.865 -46.882 1.00 84.88 381 TRP A N 1
ATOM 3036 C CA . TRP A 1 381 ? 27.582 6.513 -46.548 1.00 84.88 381 TRP A CA 1
ATOM 3037 C C . TRP A 1 381 ? 26.851 5.824 -45.386 1.00 84.88 381 TRP A C 1
ATOM 3039 O O . TRP A 1 381 ? 26.558 6.450 -44.369 1.00 84.88 381 TRP A O 1
ATOM 3049 N N . TYR A 1 382 ? 26.634 4.505 -45.447 1.00 85.06 382 TYR A N 1
ATOM 3050 C CA . TYR A 1 382 ? 25.993 3.803 -44.325 1.00 85.06 382 TYR A CA 1
ATOM 3051 C C . TYR A 1 382 ? 26.824 3.880 -43.037 1.00 85.06 382 TYR A C 1
ATOM 3053 O O . TYR A 1 382 ? 26.269 3.905 -41.938 1.00 85.06 382 TYR A O 1
ATOM 3061 N N . THR A 1 383 ? 28.157 3.897 -43.135 1.00 85.44 383 THR A N 1
ATOM 3062 C CA . THR A 1 383 ? 29.027 4.026 -41.955 1.00 85.44 383 THR A CA 1
ATOM 3063 C C . THR A 1 383 ? 28.906 5.409 -41.321 1.00 85.44 383 THR A C 1
ATOM 3065 O O . THR A 1 383 ? 28.863 5.496 -40.094 1.00 85.44 383 THR A O 1
ATOM 3068 N N . SER A 1 384 ? 28.806 6.475 -42.119 1.00 81.75 384 SER A N 1
ATOM 3069 C CA . SER A 1 384 ? 28.653 7.841 -41.607 1.00 81.75 384 SER A CA 1
ATOM 3070 C C . SER A 1 384 ? 27.300 8.042 -40.916 1.00 81.75 384 SER A C 1
ATOM 3072 O O . SER A 1 384 ? 27.252 8.587 -39.813 1.00 81.75 384 SER A O 1
ATOM 3074 N N . VAL A 1 385 ? 26.217 7.513 -41.496 1.00 82.12 385 VAL A N 1
ATOM 3075 C CA . VAL A 1 385 ? 24.870 7.567 -40.905 1.00 82.12 385 VAL A CA 1
ATOM 3076 C C . VAL A 1 385 ? 24.802 6.770 -39.601 1.00 82.12 385 VAL A C 1
ATOM 3078 O O . VAL A 1 385 ? 24.302 7.268 -38.593 1.00 82.12 385 VAL A O 1
ATOM 3081 N N . ASN A 1 386 ? 25.349 5.552 -39.581 1.00 84.81 386 ASN A N 1
ATOM 3082 C CA . ASN A 1 386 ? 25.380 4.739 -38.367 1.00 84.81 386 ASN A CA 1
ATOM 3083 C C . ASN A 1 386 ? 26.221 5.382 -37.255 1.00 84.81 386 ASN A C 1
ATOM 3085 O O . ASN A 1 386 ? 25.832 5.320 -36.092 1.00 84.81 386 ASN A O 1
ATOM 3089 N N . ALA A 1 387 ? 27.349 6.015 -37.594 1.00 83.00 387 ALA A N 1
ATOM 3090 C CA . ALA A 1 387 ? 28.167 6.735 -36.621 1.00 83.00 387 ALA A CA 1
ATOM 3091 C C . ALA A 1 387 ? 27.402 7.910 -35.992 1.00 83.00 387 ALA A C 1
ATOM 3093 O O . ALA A 1 387 ? 27.444 8.077 -34.777 1.00 83.00 387 ALA A O 1
ATOM 3094 N N . ALA A 1 388 ? 26.652 8.670 -36.795 1.00 79.56 388 ALA A N 1
ATOM 3095 C CA . ALA A 1 388 ? 25.820 9.765 -36.301 1.00 79.56 388 ALA A CA 1
ATOM 3096 C C . ALA A 1 388 ? 24.705 9.277 -35.359 1.00 79.56 388 ALA A C 1
ATOM 3098 O O . ALA A 1 388 ? 24.516 9.826 -34.277 1.00 79.56 388 ALA A O 1
ATOM 3099 N N . MET A 1 389 ? 24.004 8.198 -35.722 1.00 80.31 389 MET A N 1
ATOM 3100 C CA . MET A 1 389 ? 22.949 7.629 -34.873 1.00 80.31 389 MET A CA 1
ATOM 3101 C C . MET A 1 389 ? 23.488 7.042 -33.563 1.00 80.31 389 MET A C 1
ATOM 3103 O O . MET A 1 389 ? 22.842 7.160 -32.522 1.00 80.31 389 MET A O 1
ATOM 3107 N N . LEU A 1 390 ? 24.681 6.441 -33.590 1.00 82.00 390 LEU A N 1
ATOM 3108 C CA . LEU A 1 390 ? 25.353 5.945 -32.387 1.00 82.00 390 LEU A CA 1
ATOM 3109 C C . LEU A 1 390 ? 25.818 7.079 -31.465 1.00 82.00 390 LEU A C 1
ATOM 3111 O O . LEU A 1 390 ? 25.753 6.920 -30.247 1.00 82.00 390 LEU A O 1
ATOM 3115 N N . ASP A 1 391 ? 26.252 8.215 -32.013 1.00 81.31 391 ASP A N 1
ATOM 3116 C CA . ASP A 1 391 ? 26.602 9.399 -31.220 1.00 81.31 391 ASP A CA 1
ATOM 3117 C C . ASP A 1 391 ? 25.367 9.978 -30.514 1.00 81.31 391 ASP A C 1
ATOM 3119 O O . ASP A 1 391 ? 25.392 10.225 -29.310 1.00 81.31 391 ASP A O 1
ATOM 3123 N N . ILE A 1 392 ? 24.238 10.072 -31.225 1.00 78.44 392 ILE A N 1
ATOM 3124 C CA . ILE A 1 392 ? 22.952 10.485 -30.645 1.00 78.44 392 ILE A CA 1
ATOM 3125 C C . ILE A 1 392 ? 22.538 9.527 -29.526 1.00 78.44 392 ILE A C 1
ATOM 3127 O O . ILE A 1 392 ? 22.215 9.973 -28.427 1.00 78.44 392 ILE A O 1
ATOM 3131 N N . LEU A 1 393 ? 22.593 8.217 -29.773 1.00 80.06 393 LEU A N 1
ATOM 3132 C CA . LEU A 1 393 ? 22.274 7.199 -28.772 1.00 80.06 393 LEU A CA 1
ATOM 3133 C C . LEU A 1 393 ? 23.187 7.310 -27.542 1.00 80.06 393 LEU A C 1
ATOM 3135 O O . LEU A 1 393 ? 22.713 7.247 -26.411 1.00 80.06 393 LEU A O 1
ATOM 3139 N N . THR A 1 394 ? 24.483 7.539 -27.752 1.00 79.56 394 THR A N 1
ATOM 3140 C CA . THR A 1 394 ? 25.457 7.721 -26.668 1.00 79.56 394 THR A CA 1
ATOM 3141 C C . THR A 1 394 ? 25.160 8.978 -25.855 1.00 79.56 394 THR A C 1
ATOM 3143 O O . THR A 1 394 ? 25.208 8.930 -24.629 1.00 79.56 394 THR A O 1
ATOM 3146 N N . ASN A 1 395 ? 24.797 10.087 -26.503 1.00 75.69 395 ASN A N 1
ATOM 3147 C CA . ASN A 1 395 ? 24.438 11.328 -25.818 1.00 75.69 395 ASN A CA 1
ATOM 3148 C C . ASN A 1 395 ? 23.133 11.186 -25.015 1.00 75.69 395 ASN A C 1
ATOM 3150 O O . ASN A 1 395 ? 23.091 11.616 -23.866 1.00 75.69 395 ASN A O 1
ATOM 3154 N N . GLN A 1 396 ? 22.118 10.494 -25.548 1.00 73.75 396 GLN A N 1
ATOM 3155 C CA . GLN A 1 396 ? 20.882 10.180 -24.809 1.00 73.75 396 GLN A CA 1
ATOM 3156 C C . GLN A 1 396 ? 21.148 9.305 -23.567 1.00 73.75 396 GLN A C 1
ATOM 3158 O O . GLN A 1 396 ? 20.535 9.494 -22.517 1.00 73.75 396 GLN A O 1
ATOM 3163 N N . ILE A 1 397 ? 22.095 8.367 -23.658 1.00 70.12 397 ILE A N 1
ATOM 3164 C CA . ILE A 1 397 ? 22.511 7.520 -22.526 1.00 70.12 397 ILE A CA 1
ATOM 3165 C C . ILE A 1 397 ? 23.383 8.296 -21.523 1.00 70.12 397 ILE A C 1
ATOM 3167 O O . ILE A 1 397 ? 23.376 8.007 -20.331 1.00 70.12 397 ILE A O 1
ATOM 3171 N N . LYS A 1 398 ? 24.152 9.286 -21.981 1.00 70.75 398 LYS A N 1
ATOM 3172 C CA . LYS A 1 398 ? 25.048 10.070 -21.122 1.00 70.75 398 LYS A CA 1
ATOM 3173 C C . LYS A 1 398 ? 24.317 11.149 -20.325 1.00 70.75 398 LYS A C 1
ATOM 3175 O O . LYS A 1 398 ? 24.699 11.419 -19.195 1.00 70.75 398 LYS A O 1
ATOM 3180 N N . GLU A 1 399 ? 23.273 11.759 -20.883 1.00 64.69 399 GLU A N 1
ATOM 3181 C CA . GLU A 1 399 ? 22.422 12.696 -20.133 1.00 64.69 399 GLU A CA 1
ATOM 3182 C C . GLU A 1 399 ? 21.588 11.991 -19.045 1.00 64.69 399 GLU A C 1
ATOM 3184 O O . GLU A 1 399 ? 21.104 12.635 -18.117 1.00 64.69 399 GLU A O 1
ATOM 3189 N N . THR A 1 400 ? 21.468 10.661 -19.104 1.00 60.69 400 THR A N 1
ATOM 3190 C CA . THR A 1 400 ? 20.680 9.836 -18.178 1.00 60.69 400 THR A CA 1
ATOM 3191 C C . THR A 1 400 ? 21.513 9.238 -17.037 1.00 60.69 400 THR A C 1
ATOM 3193 O O . THR A 1 400 ? 21.445 8.040 -16.770 1.00 60.69 400 THR A O 1
ATOM 3196 N N . ASP A 1 401 ? 22.250 10.074 -16.299 1.00 54.94 401 ASP A N 1
ATOM 3197 C CA . ASP A 1 401 ? 23.161 9.712 -15.185 1.00 54.94 401 ASP A CA 1
ATOM 3198 C C . ASP A 1 401 ? 22.487 9.046 -13.945 1.00 54.94 401 ASP A C 1
ATOM 3200 O O . ASP A 1 401 ? 23.021 9.034 -12.835 1.00 54.94 401 ASP A O 1
ATOM 3204 N N . ASN A 1 402 ? 21.308 8.439 -14.106 1.00 59.38 402 ASN A N 1
ATOM 3205 C CA . ASN A 1 402 ? 20.556 7.754 -13.064 1.00 59.38 402 ASN A CA 1
ATOM 3206 C C . ASN A 1 402 ? 20.648 6.223 -13.203 1.00 59.38 402 ASN A C 1
ATOM 3208 O O . ASN A 1 402 ? 20.208 5.622 -14.181 1.00 59.38 402 ASN A O 1
ATOM 3212 N N . SER A 1 403 ? 21.137 5.557 -12.152 1.00 57.12 403 SER A N 1
ATOM 3213 C CA . SER A 1 403 ? 21.241 4.086 -12.035 1.00 57.12 403 SER A CA 1
ATOM 3214 C C . SER A 1 403 ? 19.946 3.302 -12.347 1.00 57.12 403 SER A C 1
ATOM 3216 O O . SER A 1 403 ? 20.006 2.123 -12.702 1.00 57.12 403 SER A O 1
ATOM 3218 N N . GLY A 1 404 ? 18.773 3.943 -12.266 1.00 58.41 404 GLY A N 1
ATOM 3219 C CA . GLY A 1 404 ? 17.481 3.359 -12.647 1.00 58.41 404 GLY A CA 1
ATOM 3220 C C . GLY A 1 404 ? 17.327 3.092 -14.151 1.00 58.41 404 GLY A C 1
ATOM 3221 O O . GLY A 1 404 ? 16.682 2.115 -14.534 1.00 58.41 404 GLY A O 1
ATOM 3222 N N . VAL A 1 405 ? 17.975 3.897 -14.999 1.00 57.91 405 VAL A N 1
ATOM 3223 C CA . VAL A 1 405 ? 17.912 3.818 -16.470 1.00 57.91 405 VAL A CA 1
ATOM 3224 C C . VAL A 1 405 ? 18.535 2.507 -16.960 1.00 57.91 405 VAL A C 1
ATOM 3226 O O . VAL A 1 405 ? 17.916 1.760 -17.714 1.00 57.91 405 VAL A O 1
ATOM 3229 N N . TRP A 1 406 ? 19.721 2.161 -16.449 1.00 59.44 406 TRP A N 1
ATOM 3230 C CA . TRP A 1 406 ? 20.429 0.915 -16.774 1.00 59.44 406 TRP A CA 1
ATOM 3231 C C . TRP A 1 406 ? 19.643 -0.340 -16.384 1.00 59.44 406 TRP A C 1
ATOM 3233 O O . TRP A 1 406 ? 19.676 -1.355 -17.085 1.00 59.44 406 TRP A O 1
ATOM 3243 N N . ARG A 1 407 ? 18.881 -0.275 -15.288 1.00 62.00 407 ARG A N 1
ATOM 3244 C CA . ARG A 1 407 ? 18.021 -1.378 -14.846 1.00 62.00 407 ARG A CA 1
ATOM 3245 C C . ARG A 1 407 ? 16.819 -1.565 -15.777 1.00 62.00 407 ARG A C 1
ATOM 3247 O O . ARG A 1 407 ? 16.483 -2.694 -16.126 1.00 62.00 407 ARG A O 1
ATOM 3254 N N . LEU A 1 408 ? 16.199 -0.472 -16.219 1.00 60.41 408 LEU A N 1
ATOM 3255 C CA . LEU A 1 408 ? 15.091 -0.508 -17.180 1.00 60.41 408 LEU A CA 1
ATOM 3256 C C . LEU A 1 408 ? 15.555 -0.973 -18.567 1.00 60.41 408 LEU A C 1
ATOM 3258 O O . LEU A 1 408 ? 14.924 -1.850 -19.156 1.00 60.41 408 LEU A O 1
ATOM 3262 N N . LEU A 1 409 ? 16.692 -0.459 -19.045 1.00 58.75 409 LEU A N 1
ATOM 3263 C CA . LEU A 1 409 ? 17.311 -0.872 -20.308 1.00 58.75 409 LEU A CA 1
ATOM 3264 C C . LEU A 1 409 ? 17.670 -2.360 -20.310 1.00 58.75 409 LEU A C 1
ATOM 3266 O O . LEU A 1 409 ? 17.282 -3.076 -21.227 1.00 58.75 409 LEU A O 1
ATOM 3270 N N . SER A 1 410 ? 18.351 -2.857 -19.274 1.00 57.03 410 SER A N 1
ATOM 3271 C CA . SER A 1 410 ? 18.702 -4.285 -19.193 1.00 57.03 410 SER A CA 1
ATOM 3272 C C . SER A 1 410 ? 17.468 -5.191 -19.169 1.00 57.03 410 SER A C 1
ATOM 3274 O O . SER A 1 410 ? 17.475 -6.246 -19.798 1.00 57.03 410 SER A O 1
ATOM 3276 N N . THR A 1 411 ? 16.376 -4.763 -18.530 1.00 60.34 411 THR A N 1
ATOM 3277 C CA . THR A 1 411 ? 15.120 -5.528 -18.521 1.00 60.34 411 THR A CA 1
ATOM 3278 C C . THR A 1 411 ? 14.464 -5.558 -19.906 1.00 60.34 411 THR A C 1
ATOM 3280 O O . THR A 1 411 ? 14.074 -6.629 -20.361 1.00 60.34 411 THR A O 1
ATOM 3283 N N . LYS A 1 412 ? 14.383 -4.415 -20.608 1.00 56.59 412 LYS A N 1
ATOM 3284 C CA . LYS A 1 412 ? 13.757 -4.336 -21.942 1.00 56.59 412 LYS A CA 1
ATOM 3285 C C . LYS A 1 412 ? 14.589 -4.952 -23.069 1.00 56.59 412 LYS A C 1
ATOM 3287 O O . LYS A 1 412 ? 14.009 -5.348 -24.064 1.00 56.59 412 LYS A O 1
ATOM 3292 N N . ILE A 1 413 ? 15.912 -5.030 -22.929 1.00 50.78 413 ILE A N 1
ATOM 3293 C CA . ILE A 1 413 ? 16.794 -5.683 -23.915 1.00 50.78 413 ILE A CA 1
ATOM 3294 C C . ILE A 1 413 ? 16.753 -7.218 -23.784 1.00 50.78 413 ILE A C 1
ATOM 3296 O O . ILE A 1 413 ? 17.088 -7.925 -24.730 1.00 50.78 413 ILE A O 1
ATOM 3300 N N . THR A 1 414 ? 16.359 -7.743 -22.618 1.00 48.69 414 THR A N 1
ATOM 3301 C CA . THR A 1 414 ? 16.305 -9.196 -22.358 1.00 48.69 414 THR A CA 1
ATOM 3302 C C . THR A 1 414 ? 14.956 -9.828 -22.750 1.00 48.69 414 THR A C 1
ATOM 3304 O O . THR A 1 414 ? 14.868 -11.052 -22.838 1.00 48.69 414 THR A O 1
ATOM 3307 N N . GLN A 1 415 ? 13.915 -9.016 -22.982 1.00 36.47 415 GLN A N 1
ATOM 3308 C CA . GLN A 1 415 ? 12.649 -9.427 -23.610 1.00 36.47 415 GLN A CA 1
ATOM 3309 C C . GLN A 1 415 ? 12.730 -9.268 -25.124 1.00 36.47 415 GLN A C 1
ATOM 3311 O O . GLN A 1 415 ? 12.162 -10.144 -25.815 1.00 36.47 415 GLN A O 1
#

InterPro domains:
  IPR000175 Sodium:neurotransmitter symporter [PF00209] (1-138)
  IPR000175 Sodium:neurotransmitter symporter [PR00176] (35-55)
  IPR000175 Sodium:neurotransmitter symporter [PR00176] (75-95)
  IPR000175 Sodium:neurotransmitter symporter [PS50267] (1-141)
  IPR000175 Sodium:neurotransmitter symporter [PTHR11616] (2-151)
  IPR013587 Nitrate/nitrite sensing protein [PF08376] (290-410)
  IPR037272 Sodium:neurotransmitter symporter superfamily [SSF161070] (2-137)